Protein AF-A0ABD5B4J2-F1 (afdb_monomer_lite)

Sequence (572 aa):
MKKVYLIMGTLTFLGINHGCRQELIASEQSMQSNIEITDGYVKNGRLYFANKESLQHYYDNVKNENEEIIAKYIDSKGLISLRPIVTEQNEKLILAQTQARINSLKEDKLKLVGKVAGLKNATAVVNDEQIKDDIDDLEDIIGDDAFAAFLNNNGEIQVDNKIYKYTDVGLFIVSDNKYSVLQQYLAVNNISNNLLTPTDFDIKNDFIEEHKPNDPYGPGNDPSKFNPDKNPVIEVFPEIDYFIPYRPPVRPSVPPTNNPPKEPLPQIDPEDEVNKFVNSLPNCDTYHTWLQSLFGDSDMCVDKYESHRRVKTKAYNQNYYLVYSIGVQVKHQYKGWTGLWRKEKADEIRLGVTASEFYYDYTPYLNYLVPKTRQTNVYNNGNRLLFNGASFWSPGYYPGSYTMTGYSIQNYPKIFQDDIYIEDIVPFIGNGSNIDLIDKGLYAAAKAGNNVLAYDKLNALFWDEVMKRTGNLWQSLGKPKPNNNVTYSYSVPEFGKLYIHKMFYRKENNVSHSERTFDWGFQIGFNIGSDGSISPNTSASGLIRPKGYKVKMYGIAKKNGAWHGSKIDTFK

Secondary structure (DSSP, 8-state):
-----------------------------S----------EEETTEEEESSHHHHHHHHHTTTTS-HHHHHHHHHHHT--BSS----TTTHHHHHHHHHHHHHHHHHHHHHHHHHSTT-TT------HHHHHHHHHHGGGTS--HHHHHHSBTTSEEEETTEEEEE-SS-EEEEEGGGHHHHHHHHHHTT--SSTTSPPPHHHHHHHHHHHSPP-TTSTT--TTT--TTTS-EEEEETTEEEE-------------SS----PPPP--SS-HH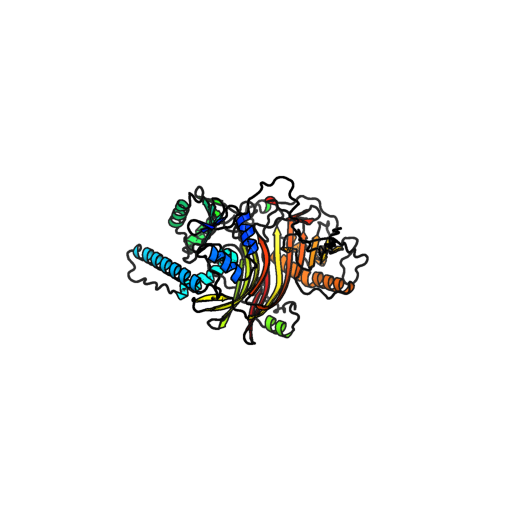HHHHHHHSPBP-----TTTBTTEEEEEEEE--SSSEEEEEEEEEEE-SS-EEEEEEEEEEEE-TTSSEEE---SEEEEEEEEEEEEEE-GGG------SS-EEEEEETTEEEEEBTTB--BTTB-TT--EEES---TTS-GGG-SSEEEEEE----SS-TTHHHHTTTHHHHHHTT-HHHHHHHHHHHIIIIIHHHHHHHHHHTTPPPP-SSEEEEEEEGGGTEEEEEEEEEEEEES-SEEEEEEEEES-EEEEE-TTS-EEEE-SGGGEE--EEEEEEEEEEEEETTEEEEEEEETT-

Foldseek 3Di:
DDDDDDDDDDDDDDDDDPDDPDDPPDDDPDDDDPDDQDAWAADPLATEGQALVNVFVVLVVPLPDDLVSLQVSLVVRVHAFLAHADDPVCLVVNLVSLVVVVVVVVVVVVVVVVVPPDPPPPPPVPDSLVLQVLSQCCCLQVVRPSVRSNAGNQQWHYYNQWIWGQFLLFIKIAGVVCVVVVVVVCVVLQTDSGRSDHRDPVSSVVSNVVPAQDACPDPPHPVLPDDCLVCQWDAPDVRMITGFRHDHPPDPPPPPPDPPPLDQQDPLDPDPVVSVVQSPFDADPQDDDPRHCRFHHKGKDWFCPDPFWIKIKIFTFGCNLSKTFGWIKIFIWGQDPSSHIHFDWFQKKKKWFSKKKWKWFCSNPADADWDAWKWKWKDADQWIWIAIPVADLDFPDGPPGDIDGRHDCPQPAQLQPWRIEIEIADTDDPDDPCVCVLQVNLVVCVVVVPVLVNRVSNSCNCVVPVQNSQQRVCVVVVHHRDSAGYKYWHFYSVRRMIMIITTHMDMDGRDRMDMDTSHMDSFFFWDLPNHRDTGGDPDPVRGTGIDDIFTWIWIWGHHPRDITTHIHGRSD

pLDDT: mean 78.27, std 19.43, range [24.78, 98.44]

Structure (mmCIF, N/CA/C/O backbone):
data_AF-A0ABD5B4J2-F1
#
_entry.id   AF-A0ABD5B4J2-F1
#
loop_
_atom_site.group_PDB
_atom_site.id
_atom_site.type_symbol
_atom_site.label_atom_id
_atom_site.label_alt_id
_atom_site.label_comp_id
_atom_site.label_asym_id
_atom_site.label_entity_id
_atom_site.label_seq_id
_atom_site.pdbx_PDB_ins_code
_atom_site.Cartn_x
_atom_site.Cartn_y
_atom_site.Cartn_z
_atom_site.occupancy
_atom_site.B_iso_or_equiv
_atom_site.auth_seq_id
_atom_site.auth_comp_id
_atom_site.auth_asym_id
_atom_site.auth_atom_id
_atom_site.pdbx_PDB_model_num
ATOM 1 N N . MET A 1 1 ? -63.862 -42.995 -47.788 1.00 36.22 1 MET A N 1
ATOM 2 C CA . MET A 1 1 ? -62.559 -43.581 -47.401 1.00 36.22 1 MET A CA 1
ATOM 3 C C . MET A 1 1 ? -61.703 -42.480 -46.796 1.00 36.22 1 MET A C 1
ATOM 5 O O . MET A 1 1 ? -61.397 -41.518 -47.485 1.00 36.22 1 MET A O 1
ATOM 9 N N . LYS A 1 2 ? -61.434 -42.562 -45.488 1.00 31.08 2 LYS A N 1
ATOM 10 C CA . LYS A 1 2 ? -60.710 -41.543 -44.714 1.00 31.08 2 LYS A CA 1
ATOM 11 C C . LYS A 1 2 ? -59.226 -41.544 -45.099 1.00 31.08 2 LYS A C 1
ATOM 13 O O . LYS A 1 2 ? -58.582 -42.582 -44.983 1.00 31.08 2 LYS A O 1
ATOM 18 N N . LYS A 1 3 ? -58.683 -40.393 -45.496 1.00 28.58 3 LYS A N 1
ATOM 19 C CA . LYS A 1 3 ? -57.241 -40.119 -45.476 1.00 28.58 3 LYS A CA 1
ATOM 20 C C . LYS A 1 3 ? -57.030 -38.779 -44.781 1.00 28.58 3 LYS A C 1
ATOM 22 O O . LYS A 1 3 ? -57.433 -37.736 -45.282 1.00 28.58 3 LYS A O 1
ATOM 27 N N . VAL A 1 4 ? -56.490 -38.873 -43.572 1.00 32.19 4 VAL A N 1
ATOM 28 C CA . VAL A 1 4 ? -56.060 -37.765 -42.722 1.00 32.19 4 VAL A CA 1
ATOM 29 C C . VAL A 1 4 ? -54.688 -37.323 -43.226 1.00 32.19 4 VAL A C 1
ATOM 31 O O . VAL A 1 4 ? -53.794 -38.156 -43.360 1.00 32.19 4 VAL A O 1
ATOM 34 N N . TYR A 1 5 ? -54.537 -36.036 -43.529 1.00 32.00 5 TYR A N 1
ATOM 35 C CA . TYR A 1 5 ? -53.248 -35.426 -43.846 1.00 32.00 5 TYR A CA 1
ATOM 36 C C . TYR A 1 5 ? -52.562 -35.010 -42.541 1.00 32.00 5 TYR A C 1
ATOM 38 O O . TYR A 1 5 ? -53.083 -34.175 -41.805 1.00 32.00 5 TYR A O 1
ATOM 46 N N . LEU A 1 6 ? -51.404 -35.611 -42.259 1.00 29.41 6 LEU A N 1
ATOM 47 C CA . LEU A 1 6 ? -50.501 -35.210 -41.183 1.00 29.41 6 LEU A CA 1
ATOM 48 C C . LEU A 1 6 ? -49.448 -34.269 -41.786 1.00 29.41 6 LEU A C 1
ATOM 50 O O . LEU A 1 6 ? -48.670 -34.675 -42.649 1.00 29.41 6 LEU A O 1
ATOM 54 N N . ILE A 1 7 ? -49.463 -33.005 -41.366 1.00 32.72 7 ILE A N 1
ATOM 55 C CA . ILE A 1 7 ? -48.464 -31.999 -41.738 1.00 32.72 7 ILE A CA 1
ATOM 56 C C . ILE A 1 7 ? -47.201 -32.276 -40.916 1.00 32.72 7 ILE A C 1
ATOM 58 O O . ILE A 1 7 ? -47.220 -32.206 -39.689 1.00 32.72 7 ILE A O 1
ATOM 62 N N . MET A 1 8 ? -46.114 -32.621 -41.604 1.00 28.02 8 MET A N 1
ATOM 63 C CA . MET A 1 8 ? -44.790 -32.830 -41.026 1.00 28.02 8 MET A CA 1
ATOM 64 C C . MET A 1 8 ? -44.099 -31.463 -40.909 1.00 28.02 8 MET A C 1
ATOM 66 O O . MET A 1 8 ? -43.692 -30.879 -41.910 1.00 28.02 8 MET A O 1
ATOM 70 N N . GLY A 1 9 ? -44.024 -30.926 -39.691 1.00 29.84 9 GLY A N 1
ATOM 71 C CA . GLY A 1 9 ? -43.245 -29.729 -39.382 1.00 29.84 9 GLY A CA 1
ATOM 72 C C . GLY A 1 9 ? -41.767 -30.080 -39.228 1.00 29.84 9 GLY A C 1
ATOM 73 O O . GLY A 1 9 ? -41.384 -30.775 -38.290 1.00 29.84 9 GLY A O 1
ATOM 74 N N . THR A 1 10 ? -40.935 -29.597 -40.146 1.00 30.25 10 THR A N 1
ATOM 75 C CA . THR A 1 10 ? -39.474 -29.562 -40.017 1.00 30.25 10 THR A CA 1
ATOM 76 C C . THR A 1 10 ? -39.081 -28.526 -38.966 1.00 30.25 10 THR A C 1
ATOM 78 O O . THR A 1 10 ? -39.205 -27.324 -39.198 1.00 30.25 10 THR A O 1
ATOM 81 N N . LEU A 1 11 ? -38.618 -28.997 -37.806 1.00 26.88 11 LEU A N 1
ATOM 82 C CA . LEU A 1 11 ? -38.023 -28.174 -36.757 1.00 26.88 11 LEU A CA 1
ATOM 83 C C . LEU A 1 11 ? -36.549 -27.919 -37.113 1.00 26.88 11 LEU A C 1
ATOM 85 O O . LEU A 1 11 ? -35.695 -28.791 -36.955 1.00 26.88 11 LEU A O 1
ATOM 89 N N . THR A 1 12 ? -36.252 -26.736 -37.639 1.00 31.47 12 THR A N 1
ATOM 90 C CA . THR A 1 12 ? -34.883 -26.278 -37.893 1.00 31.47 12 THR A CA 1
ATOM 91 C C . THR A 1 12 ? -34.255 -25.847 -36.566 1.00 31.47 12 THR A C 1
ATOM 93 O O . THR A 1 12 ? -34.603 -24.807 -36.011 1.00 31.47 12 THR A O 1
ATOM 96 N N . PHE A 1 13 ? -33.336 -26.658 -36.038 1.00 25.94 13 PHE A N 1
ATOM 97 C CA . PHE A 1 13 ? -32.455 -26.287 -34.930 1.00 25.94 13 PHE A CA 1
ATOM 98 C C . PHE A 1 13 ? -31.479 -25.194 -35.402 1.00 25.94 13 PHE A C 1
ATOM 100 O O . PHE A 1 13 ? -30.537 -25.469 -36.141 1.00 25.94 13 PHE A O 1
ATOM 107 N N . LEU A 1 14 ? -31.696 -23.954 -34.965 1.00 28.45 14 LEU A N 1
ATOM 108 C CA . LEU A 1 14 ? -30.705 -22.874 -34.989 1.00 28.45 14 LEU A CA 1
ATOM 109 C C . LEU A 1 14 ? -30.119 -22.752 -33.579 1.00 28.45 14 LEU A C 1
ATOM 111 O O . LEU A 1 14 ? -30.608 -21.999 -32.742 1.00 28.45 14 LEU A O 1
ATOM 115 N N . GLY A 1 15 ? -29.083 -23.548 -33.308 1.00 26.95 15 GLY A N 1
ATOM 116 C CA . GLY A 1 15 ? -28.205 -23.356 -32.159 1.00 26.95 15 GLY A CA 1
ATOM 117 C C . GLY A 1 15 ? -27.217 -22.235 -32.466 1.00 26.95 15 GLY A C 1
ATOM 118 O O . GLY A 1 15 ? -26.235 -22.448 -33.173 1.00 26.95 15 GLY A O 1
ATOM 119 N N . ILE A 1 16 ? -27.491 -21.034 -31.960 1.00 31.55 16 ILE A N 1
ATOM 120 C CA . ILE A 1 16 ? -26.515 -19.945 -31.917 1.00 31.55 16 ILE A CA 1
ATOM 121 C C . ILE A 1 16 ? -25.649 -20.173 -30.675 1.00 31.55 16 ILE A C 1
ATOM 123 O O . ILE A 1 16 ? -26.138 -20.184 -29.548 1.00 31.55 16 ILE A O 1
ATOM 127 N N . ASN A 1 17 ? -24.359 -20.402 -30.916 1.00 26.36 17 ASN A N 1
ATOM 128 C CA . ASN A 1 17 ? -23.318 -20.582 -29.912 1.00 26.36 17 ASN A CA 1
ATOM 129 C C . ASN A 1 17 ? -23.185 -19.339 -29.012 1.00 26.36 17 ASN A C 1
ATOM 131 O O . ASN A 1 17 ? -22.542 -18.363 -29.393 1.00 26.36 17 ASN A O 1
ATOM 135 N N . HIS A 1 18 ? -23.701 -19.409 -27.786 1.00 29.55 18 HIS A N 1
ATOM 136 C CA . HIS A 1 18 ? -23.108 -18.706 -26.649 1.00 29.55 18 HIS A CA 1
ATOM 137 C C . HIS A 1 18 ? -22.078 -19.642 -26.009 1.00 29.55 18 HIS A C 1
ATOM 139 O O . HIS A 1 18 ? -22.403 -20.470 -25.164 1.00 29.55 18 HIS A O 1
ATOM 145 N N . GLY A 1 19 ? -20.830 -19.550 -26.471 1.00 24.78 19 GLY A N 1
ATOM 146 C CA . GLY A 1 19 ? -19.710 -20.255 -25.859 1.00 24.78 19 GLY A CA 1
ATOM 147 C C . GLY A 1 19 ? -19.362 -19.635 -24.508 1.00 24.78 19 GLY A C 1
ATOM 148 O O . GLY A 1 19 ? -18.739 -18.576 -24.455 1.00 24.78 19 GLY A O 1
ATOM 149 N N . CYS A 1 20 ? -19.758 -20.311 -23.429 1.00 25.64 20 CYS A N 1
ATOM 150 C CA . CYS A 1 20 ? -19.207 -20.142 -22.089 1.00 25.64 20 CYS A CA 1
ATOM 151 C C . CYS A 1 20 ? -17.685 -20.347 -22.119 1.00 25.64 20 CYS A C 1
ATOM 153 O O . CYS A 1 20 ? -17.199 -21.429 -22.444 1.00 25.64 20 CYS A O 1
ATOM 155 N N . ARG A 1 21 ? -16.928 -19.315 -21.733 1.00 27.52 21 ARG A N 1
ATOM 156 C CA . ARG A 1 21 ? -15.561 -19.464 -21.222 1.00 27.52 21 ARG A CA 1
ATOM 157 C C . ARG A 1 21 ? -15.678 -19.943 -19.778 1.00 27.52 21 ARG A C 1
ATOM 159 O O . ARG A 1 21 ? -15.917 -19.135 -18.887 1.00 27.52 21 ARG A O 1
ATOM 166 N N . GLN A 1 22 ? -15.548 -21.246 -19.574 1.00 30.05 22 GLN A N 1
ATOM 167 C CA . GLN A 1 22 ? -15.372 -21.837 -18.256 1.00 30.05 22 GLN A CA 1
ATOM 168 C C . GLN A 1 22 ? -13.879 -22.142 -18.079 1.00 30.05 22 GLN A C 1
ATOM 170 O O . GLN A 1 22 ? -13.279 -22.837 -18.895 1.00 30.05 22 GLN A O 1
ATOM 175 N N . GLU A 1 23 ? -13.296 -21.471 -17.088 1.00 28.23 23 GLU A N 1
ATOM 176 C CA . GLU A 1 23 ? -12.231 -21.933 -16.191 1.00 28.23 23 GLU A CA 1
ATOM 177 C C . GLU A 1 23 ? -11.137 -22.849 -16.767 1.00 28.23 23 GLU A C 1
ATOM 179 O O . GLU A 1 23 ? -11.285 -24.060 -16.893 1.00 28.23 23 GLU A O 1
ATOM 184 N N . LEU A 1 24 ? -9.959 -22.256 -16.976 1.00 26.38 24 LEU A N 1
ATOM 185 C CA . LEU A 1 24 ? -8.672 -22.947 -16.904 1.00 26.38 24 LEU A CA 1
ATOM 186 C C . LEU A 1 24 ? -7.990 -22.538 -15.590 1.00 26.38 24 LEU A C 1
ATOM 188 O O . LEU A 1 24 ? -6.998 -21.817 -15.581 1.00 26.38 24 LEU A O 1
ATOM 192 N N . ILE A 1 25 ? -8.562 -22.995 -14.474 1.00 30.50 25 ILE A N 1
ATOM 193 C CA . ILE A 1 25 ? -7.813 -23.288 -13.247 1.00 30.50 25 ILE A CA 1
ATOM 194 C C . ILE A 1 25 ? -7.494 -24.780 -13.347 1.00 30.50 25 ILE A C 1
ATOM 196 O O . ILE A 1 25 ? -8.241 -25.626 -12.873 1.00 30.50 25 ILE A O 1
ATOM 200 N N . ALA A 1 26 ? -6.455 -25.121 -14.104 1.00 28.67 26 ALA A N 1
ATOM 201 C CA . ALA A 1 26 ? -5.978 -26.495 -14.212 1.00 28.67 26 ALA A CA 1
ATOM 202 C C . ALA A 1 26 ? -4.501 -26.506 -14.615 1.00 28.67 26 ALA A C 1
ATOM 204 O O . ALA A 1 26 ? -4.147 -26.733 -15.770 1.00 28.67 26 ALA A O 1
ATOM 205 N N . SER A 1 27 ? -3.634 -26.276 -13.634 1.00 27.95 27 SER A N 1
ATOM 206 C CA . SER A 1 27 ? -2.313 -26.906 -13.597 1.00 27.95 27 SER A CA 1
ATOM 207 C C . SER A 1 27 ? -1.882 -27.110 -12.143 1.00 27.95 27 SER A C 1
ATOM 209 O O . SER A 1 27 ? -0.879 -26.571 -11.688 1.00 27.95 27 SER A O 1
ATOM 211 N N . GLU A 1 28 ? -2.672 -27.890 -11.411 1.00 35.94 28 GLU A N 1
ATOM 212 C CA . GLU A 1 28 ? -2.281 -28.511 -10.149 1.00 35.94 28 GLU A CA 1
ATOM 213 C C . GLU A 1 28 ? -2.169 -30.013 -10.389 1.00 35.94 28 GLU A C 1
ATOM 215 O O . GLU A 1 28 ? -3.186 -30.690 -10.476 1.00 35.94 28 GLU A O 1
ATOM 220 N N . GLN A 1 29 ? -0.954 -30.549 -10.499 1.00 34.44 29 GLN A N 1
ATOM 221 C CA . GLN A 1 29 ? -0.692 -31.954 -10.178 1.00 34.44 29 GLN A CA 1
ATOM 222 C C . GLN A 1 29 ? 0.743 -32.111 -9.669 1.00 34.44 29 GLN A C 1
ATOM 224 O O . GLN A 1 29 ? 1.631 -32.521 -10.406 1.00 34.44 29 GLN A O 1
ATOM 229 N N . SER A 1 30 ? 0.945 -31.815 -8.383 1.00 29.09 30 SER A N 1
ATOM 230 C CA . SER A 1 30 ? 1.506 -32.794 -7.442 1.00 29.09 30 SER A CA 1
ATOM 231 C C . SER A 1 30 ? 1.458 -32.246 -6.009 1.00 29.09 30 SER A C 1
ATOM 233 O O . SER A 1 30 ? 2.253 -31.386 -5.648 1.00 29.09 30 SER A O 1
ATOM 235 N N . MET A 1 31 ? 0.546 -32.817 -5.211 1.00 34.31 31 MET A N 1
ATOM 236 C CA . MET A 1 31 ? 0.379 -32.674 -3.754 1.00 34.31 31 MET A CA 1
ATOM 237 C C . MET A 1 31 ? -0.137 -31.326 -3.225 1.00 34.31 31 MET A C 1
ATOM 239 O O . MET A 1 31 ? 0.601 -30.564 -2.612 1.00 34.31 31 MET A O 1
ATOM 243 N N . GLN A 1 32 ? -1.448 -31.102 -3.336 1.00 36.59 32 GLN A N 1
ATOM 244 C CA . GLN A 1 32 ? -2.159 -30.135 -2.499 1.00 36.59 32 GLN A CA 1
ATOM 245 C C . GLN A 1 32 ? -3.478 -30.774 -2.049 1.00 36.59 32 GLN A C 1
ATOM 247 O O . GLN A 1 32 ? -4.203 -31.363 -2.848 1.00 36.59 32 GLN A O 1
ATOM 252 N N . SER A 1 33 ? -3.742 -30.771 -0.745 1.00 46.41 33 SER A N 1
ATOM 253 C CA . SER A 1 33 ? -5.056 -31.104 -0.191 1.00 46.41 33 SER A CA 1
ATOM 254 C C . SER A 1 33 ? -6.114 -30.204 -0.835 1.00 46.41 33 SER A C 1
ATOM 256 O O . SER A 1 33 ? -5.856 -29.013 -0.968 1.00 46.41 33 SER A O 1
ATOM 258 N N . ASN A 1 34 ? -7.292 -30.725 -1.189 1.00 63.47 34 ASN A N 1
ATOM 259 C CA . ASN A 1 34 ? -8.424 -29.896 -1.622 1.00 63.47 34 ASN A CA 1
ATOM 260 C C . ASN A 1 34 ? -8.833 -28.961 -0.468 1.00 63.47 34 ASN A C 1
ATOM 262 O O . ASN A 1 34 ? -9.563 -29.381 0.430 1.00 63.47 34 ASN A O 1
ATOM 266 N N . ILE A 1 35 ? -8.321 -27.730 -0.445 1.00 82.88 35 ILE A N 1
ATOM 267 C CA . ILE A 1 35 ? -8.674 -26.727 0.564 1.00 82.88 35 ILE A CA 1
ATOM 268 C C . ILE A 1 35 ? -10.051 -26.166 0.202 1.00 82.88 35 ILE A C 1
ATOM 270 O O . ILE A 1 35 ? -10.242 -25.620 -0.883 1.00 82.88 35 ILE A O 1
ATOM 274 N N . GLU A 1 36 ? -11.023 -26.313 1.100 1.00 91.25 36 GLU A N 1
ATOM 275 C CA . GLU A 1 36 ? -12.363 -25.755 0.916 1.00 91.25 36 GLU A CA 1
ATOM 276 C C . GLU A 1 36 ? -12.357 -24.243 1.194 1.00 91.25 36 GLU A C 1
ATOM 278 O O . GLU A 1 36 ? -11.903 -23.790 2.252 1.00 91.25 36 GLU A O 1
ATOM 283 N N . ILE A 1 37 ? -12.872 -23.464 0.239 1.00 93.25 37 ILE A N 1
ATOM 284 C CA . ILE A 1 37 ? -13.044 -22.012 0.356 1.00 93.25 37 ILE A CA 1
ATOM 285 C C . ILE A 1 37 ? -14.430 -21.729 0.930 1.00 93.25 37 ILE A C 1
ATOM 287 O O . ILE A 1 37 ? -15.444 -22.000 0.290 1.00 93.25 37 ILE A O 1
ATOM 291 N N . THR A 1 38 ? -14.475 -21.160 2.133 1.00 94.50 38 THR A N 1
ATOM 292 C CA . THR A 1 38 ? -15.723 -20.878 2.860 1.00 94.50 38 THR A CA 1
ATOM 293 C C . THR A 1 38 ? -15.870 -19.388 3.138 1.00 94.50 38 THR A C 1
ATOM 295 O O . THR A 1 38 ? -14.889 -18.693 3.399 1.00 94.50 38 THR A O 1
ATOM 298 N N . ASP A 1 39 ? -17.099 -18.879 3.053 1.00 95.94 39 ASP A N 1
ATOM 299 C CA . ASP A 1 39 ? -17.386 -17.476 3.362 1.00 95.94 39 ASP A CA 1
ATOM 300 C C . ASP A 1 39 ? -17.187 -17.176 4.852 1.00 95.94 39 ASP A C 1
ATOM 302 O O . ASP A 1 39 ? -17.467 -18.006 5.722 1.00 95.94 39 ASP A O 1
ATOM 306 N N . GLY A 1 40 ? -16.717 -15.965 5.144 1.00 94.75 40 GLY A N 1
ATOM 307 C CA . GLY A 1 40 ? -16.499 -15.508 6.504 1.00 94.75 40 GLY A CA 1
ATOM 308 C C . GLY A 1 40 ? -17.806 -15.183 7.226 1.00 94.75 40 GLY A C 1
ATOM 309 O O . GLY A 1 40 ? -18.793 -14.744 6.626 1.00 94.75 40 GLY A O 1
ATOM 310 N N . TYR A 1 41 ? -17.810 -15.346 8.546 1.00 97.25 41 TYR A N 1
ATOM 311 C CA . TYR A 1 41 ? -18.930 -14.961 9.411 1.00 97.25 41 TYR A CA 1
ATOM 312 C C . TYR A 1 41 ? -18.430 -14.380 10.735 1.00 97.25 41 TYR A C 1
ATOM 314 O O . TYR A 1 41 ? -17.262 -14.528 11.087 1.00 97.25 41 TYR A O 1
ATOM 322 N N . VAL A 1 42 ? -19.296 -13.695 11.485 1.00 97.56 42 VAL A N 1
ATOM 323 C CA . VAL A 1 42 ? -18.907 -13.119 12.779 1.00 97.56 42 VAL A CA 1
ATOM 324 C C . VAL A 1 42 ? -18.974 -14.178 13.885 1.00 97.56 42 VAL A C 1
ATOM 326 O O . VAL A 1 42 ? -20.042 -14.701 14.197 1.00 97.56 42 VAL A O 1
ATOM 329 N N . LYS A 1 43 ? -17.834 -14.461 14.523 1.00 96.31 43 LYS A N 1
ATOM 330 C CA . LYS A 1 43 ? -17.686 -15.339 15.695 1.00 96.31 43 LYS A CA 1
ATOM 331 C C . LYS A 1 43 ? -17.135 -14.512 16.856 1.00 96.31 43 LYS A C 1
ATOM 333 O O . LYS A 1 43 ? -16.033 -13.979 16.770 1.00 96.31 43 LYS A O 1
ATOM 338 N N . ASN A 1 44 ? -17.892 -14.397 17.952 1.00 94.62 44 ASN A N 1
ATOM 339 C CA . ASN A 1 44 ? -17.503 -13.613 19.138 1.00 94.62 44 ASN A CA 1
ATOM 340 C C . ASN A 1 44 ? -17.093 -12.161 18.807 1.00 94.62 44 ASN A C 1
ATOM 342 O O . ASN A 1 44 ? -16.100 -11.654 19.326 1.00 94.62 44 ASN A O 1
ATOM 346 N N . GLY A 1 45 ? -17.828 -11.512 17.896 1.00 94.69 45 GLY A N 1
ATOM 347 C CA . GLY A 1 45 ? -17.559 -10.136 17.465 1.00 94.69 45 GLY A CA 1
ATOM 348 C C . GLY A 1 45 ? -16.354 -9.966 16.532 1.00 94.69 45 GLY A C 1
ATOM 349 O O . GLY A 1 45 ? -16.007 -8.835 16.211 1.00 94.69 45 GLY A O 1
ATOM 350 N N . ARG A 1 46 ? -15.705 -11.052 16.094 1.00 96.94 46 ARG A N 1
ATOM 351 C CA . ARG A 1 46 ? -14.618 -11.039 15.102 1.00 96.94 46 ARG A CA 1
ATOM 352 C C . ARG A 1 46 ? -15.098 -11.634 13.794 1.00 96.94 46 ARG A C 1
ATOM 354 O O . ARG A 1 46 ? -15.838 -12.616 13.815 1.00 96.94 46 ARG A O 1
ATOM 361 N N . LEU A 1 47 ? -14.632 -11.098 12.672 1.00 97.94 47 LEU A N 1
ATOM 362 C CA . LEU A 1 47 ? -14.762 -11.797 11.401 1.00 97.94 47 LEU A CA 1
ATOM 363 C C . LEU A 1 47 ? -13.884 -13.056 11.443 1.00 97.94 47 LEU A C 1
ATOM 365 O O . LEU A 1 47 ? -12.709 -12.986 11.808 1.00 97.94 47 LEU A O 1
ATOM 369 N N . TYR A 1 48 ? -14.481 -14.202 11.140 1.00 98.12 48 TYR A N 1
ATOM 370 C CA . TYR A 1 48 ? -13.854 -15.515 11.178 1.00 98.12 48 TYR A CA 1
ATOM 371 C C . TYR A 1 48 ? -13.782 -16.113 9.776 1.00 98.12 48 TYR A C 1
ATOM 373 O O . TYR A 1 48 ? -14.789 -16.124 9.068 1.00 98.12 48 TYR A O 1
ATOM 381 N N . PHE A 1 49 ? -12.623 -16.670 9.430 1.00 96.88 49 PHE A N 1
ATOM 382 C CA . PHE A 1 49 ? -12.412 -17.494 8.240 1.00 96.88 49 PHE A CA 1
ATOM 383 C C . PHE A 1 49 ? -11.864 -18.866 8.634 1.00 96.88 49 PHE A C 1
ATOM 385 O O . PHE A 1 49 ? -11.030 -18.966 9.536 1.00 96.88 49 PHE A O 1
ATOM 392 N N . ALA A 1 50 ? -12.296 -19.923 7.942 1.00 95.44 50 ALA A N 1
ATOM 393 C CA . ALA A 1 50 ? -11.871 -21.289 8.254 1.00 95.44 50 ALA A CA 1
ATOM 394 C C . ALA A 1 50 ? -10.373 -21.526 8.007 1.00 95.44 50 ALA A C 1
ATOM 396 O O . ALA A 1 50 ? -9.749 -22.314 8.709 1.00 95.44 50 ALA A O 1
ATOM 397 N N . ASN A 1 51 ? -9.795 -20.844 7.018 1.00 90.75 51 ASN A N 1
ATOM 398 C CA . ASN A 1 51 ? -8.394 -20.964 6.626 1.00 90.75 51 ASN A CA 1
ATOM 399 C C . ASN A 1 51 ? -7.916 -19.677 5.926 1.00 90.75 51 ASN A C 1
ATOM 401 O O . ASN A 1 51 ? -8.708 -18.765 5.656 1.00 90.75 51 ASN A O 1
ATOM 405 N N . LYS A 1 52 ? -6.606 -19.579 5.671 1.00 86.88 52 LYS A N 1
ATOM 406 C CA . LYS A 1 52 ? -5.995 -18.391 5.053 1.00 86.88 52 LYS A CA 1
ATOM 407 C C . LYS A 1 52 ? -6.454 -18.208 3.610 1.00 86.88 52 LYS A C 1
ATOM 409 O O . LYS A 1 52 ? -6.659 -17.078 3.188 1.00 86.88 52 LYS A O 1
ATOM 414 N N . GLU A 1 53 ? -6.677 -19.300 2.892 1.00 84.88 53 GLU A N 1
ATOM 415 C CA . GLU A 1 53 ? -7.134 -19.319 1.505 1.00 84.88 53 GLU A CA 1
ATOM 416 C C . GLU A 1 53 ? -8.546 -18.730 1.382 1.00 84.88 53 GLU A C 1
ATOM 418 O O . GLU A 1 53 ? -8.828 -17.969 0.460 1.00 84.88 53 GLU A O 1
ATOM 423 N N . SER A 1 54 ? -9.417 -19.003 2.359 1.00 90.88 54 SER A N 1
ATOM 424 C CA . SER A 1 54 ? -10.745 -18.396 2.465 1.00 90.88 54 SER A CA 1
ATOM 425 C C . SER A 1 54 ? -10.642 -16.892 2.711 1.00 90.88 54 SER A C 1
ATOM 427 O O . SER A 1 54 ? -11.249 -16.114 1.980 1.00 90.88 54 SER A O 1
ATOM 429 N N . LEU A 1 55 ? -9.830 -16.458 3.686 1.00 90.38 55 LEU A N 1
ATOM 430 C CA . LEU A 1 55 ? -9.587 -15.026 3.903 1.00 90.38 55 LEU A CA 1
ATOM 431 C C . LEU A 1 55 ? -9.073 -14.360 2.619 1.00 90.38 55 LEU A C 1
ATOM 433 O O . LEU A 1 55 ? -9.587 -13.312 2.233 1.00 90.38 55 LEU A O 1
ATOM 437 N N . GLN A 1 56 ? -8.096 -14.982 1.956 1.00 84.31 56 GLN A N 1
ATOM 438 C CA . GLN A 1 56 ? -7.515 -14.485 0.717 1.00 84.31 56 GLN A CA 1
ATOM 439 C C . GLN A 1 56 ? -8.569 -14.313 -0.369 1.00 84.31 56 GLN A C 1
ATOM 441 O O . GLN A 1 56 ? -8.731 -13.212 -0.883 1.00 84.31 56 GLN A O 1
ATOM 446 N N . HIS A 1 57 ? -9.332 -15.365 -0.659 1.00 86.19 57 HIS A N 1
ATOM 447 C CA . HIS A 1 57 ? -10.357 -15.344 -1.694 1.00 86.19 57 HIS A CA 1
ATOM 448 C C . HIS A 1 57 ? -11.348 -14.185 -1.509 1.00 86.19 57 HIS A C 1
ATOM 450 O O . HIS A 1 57 ? -11.602 -13.423 -2.440 1.00 86.19 57 HIS A O 1
ATOM 456 N N . TYR A 1 58 ? -11.892 -14.015 -0.301 1.00 90.38 58 TYR A N 1
ATOM 457 C CA . TYR A 1 58 ? -12.892 -12.974 -0.053 1.00 90.38 58 TYR A CA 1
ATOM 458 C C . TYR A 1 58 ? -12.296 -11.574 0.032 1.00 90.38 58 TYR A C 1
ATOM 460 O O . TYR A 1 58 ? -12.933 -10.624 -0.418 1.00 90.38 58 TYR A O 1
ATOM 468 N N . TYR A 1 59 ? -11.082 -11.432 0.563 1.00 87.94 59 TYR A N 1
ATOM 469 C CA . TYR A 1 59 ? -10.370 -10.160 0.537 1.00 87.94 59 TYR A CA 1
ATOM 470 C C . TYR A 1 59 ? -10.066 -9.727 -0.907 1.00 87.94 59 TYR A C 1
ATOM 472 O O . TYR A 1 59 ? -10.255 -8.563 -1.266 1.00 87.94 59 TYR A O 1
ATOM 480 N N . ASP A 1 60 ? -9.694 -10.671 -1.773 1.00 82.50 60 ASP A N 1
ATOM 481 C CA . ASP A 1 60 ? -9.359 -10.424 -3.176 1.00 82.50 60 ASP A CA 1
ATOM 482 C C . ASP A 1 60 ? -10.522 -9.918 -4.003 1.00 82.50 60 ASP A C 1
ATOM 484 O O . ASP A 1 60 ? -10.331 -9.042 -4.848 1.00 82.50 60 ASP A O 1
ATOM 488 N N . ASN A 1 61 ? -11.713 -10.416 -3.692 1.00 85.44 61 ASN A N 1
ATOM 489 C CA . ASN A 1 61 ? -12.955 -10.020 -4.333 1.00 85.44 61 ASN A CA 1
ATOM 490 C C . ASN A 1 61 ? -13.422 -8.610 -3.946 1.00 85.44 61 ASN A C 1
ATOM 492 O O . ASN A 1 61 ? -14.342 -8.108 -4.584 1.00 85.44 61 ASN A O 1
ATOM 496 N N . VAL A 1 62 ? -12.855 -7.978 -2.907 1.00 88.19 62 VAL A N 1
ATOM 497 C CA . VAL A 1 62 ? -13.347 -6.673 -2.419 1.00 88.19 62 VAL A CA 1
ATOM 498 C C . VAL A 1 62 ? -12.294 -5.571 -2.361 1.00 88.19 62 VAL A C 1
ATOM 500 O O . VAL A 1 62 ? -12.652 -4.406 -2.480 1.00 88.19 62 VAL A O 1
ATOM 503 N N . LYS A 1 63 ? -11.003 -5.881 -2.198 1.00 80.94 63 LYS A N 1
ATOM 504 C CA . LYS A 1 63 ? -9.983 -4.857 -1.896 1.00 80.94 63 LYS A CA 1
ATOM 505 C C . LYS A 1 63 ? -9.778 -3.770 -2.959 1.00 80.94 63 LYS A C 1
ATOM 507 O O . LYS A 1 63 ? -9.328 -2.690 -2.610 1.00 80.94 63 LYS A O 1
ATOM 512 N N . ASN A 1 64 ? -10.116 -4.056 -4.218 1.00 75.38 64 ASN A N 1
ATOM 513 C CA . ASN A 1 64 ? -9.997 -3.119 -5.341 1.00 75.38 64 ASN A CA 1
ATOM 514 C C . ASN A 1 64 ? -11.372 -2.675 -5.869 1.00 75.38 64 ASN A C 1
ATOM 516 O O . ASN A 1 64 ? -11.467 -2.069 -6.938 1.00 75.38 64 ASN A O 1
ATOM 520 N N . GLU A 1 65 ? -12.441 -3.052 -5.170 1.00 85.12 65 GLU A N 1
ATOM 521 C CA . GLU A 1 65 ? -13.804 -2.697 -5.533 1.00 85.12 65 GLU A CA 1
ATOM 522 C C . GLU A 1 65 ? -14.183 -1.330 -4.954 1.00 85.12 65 GLU A C 1
ATOM 524 O O . GLU A 1 65 ? -13.524 -0.772 -4.076 1.00 85.12 65 GLU A O 1
ATOM 529 N N . ASN A 1 66 ? -15.284 -0.764 -5.445 1.00 85.44 66 ASN A N 1
ATOM 530 C CA . ASN A 1 66 ? -15.794 0.490 -4.899 1.00 85.44 66 ASN A CA 1
ATOM 531 C C . ASN A 1 66 ? -16.334 0.321 -3.458 1.00 85.44 66 ASN A C 1
ATOM 533 O O . ASN A 1 66 ? -16.668 -0.777 -3.010 1.00 85.44 66 ASN A O 1
ATOM 537 N N . GLU A 1 67 ? -16.474 1.440 -2.738 1.00 88.31 67 GLU A N 1
ATOM 538 C CA . GLU A 1 67 ? -16.894 1.436 -1.327 1.00 88.31 67 GLU A CA 1
ATOM 539 C C . GLU A 1 67 ? -18.259 0.802 -1.079 1.00 88.31 67 GLU A C 1
ATOM 541 O O . GLU A 1 67 ? -18.467 0.243 -0.009 1.00 88.31 67 GLU A O 1
ATOM 546 N N . GLU A 1 68 ? -19.177 0.857 -2.044 1.00 91.06 68 GLU A N 1
ATOM 547 C CA . GLU A 1 68 ? -20.512 0.275 -1.897 1.00 91.06 68 GLU A CA 1
ATOM 548 C C . GLU A 1 68 ? -20.433 -1.254 -1.836 1.00 91.06 68 GLU A C 1
ATOM 550 O O . GLU A 1 68 ? -21.150 -1.878 -1.055 1.00 91.06 68 GLU A O 1
ATOM 555 N N . ILE A 1 69 ? -19.533 -1.862 -2.614 1.00 92.31 69 ILE A N 1
ATOM 556 C CA . ILE A 1 69 ? -19.308 -3.312 -2.611 1.00 92.31 69 ILE A CA 1
ATOM 557 C C . ILE A 1 69 ? -18.637 -3.745 -1.305 1.00 92.31 69 ILE A C 1
ATOM 559 O O . ILE A 1 69 ? -19.108 -4.690 -0.667 1.00 92.31 69 ILE A O 1
ATOM 563 N N . ILE A 1 70 ? -17.592 -3.029 -0.875 1.00 92.69 70 ILE A N 1
ATOM 564 C CA . ILE A 1 70 ? -16.891 -3.322 0.384 1.00 92.69 70 ILE A CA 1
ATOM 565 C C . ILE A 1 70 ? -17.857 -3.177 1.567 1.00 92.69 70 ILE A C 1
ATOM 567 O O . ILE A 1 70 ? -18.004 -4.107 2.360 1.00 92.69 70 ILE A O 1
ATOM 571 N N . ALA A 1 71 ? -18.566 -2.046 1.656 1.00 94.62 71 ALA A N 1
ATOM 572 C CA . ALA A 1 71 ? -19.541 -1.780 2.710 1.00 94.62 71 ALA A CA 1
ATOM 573 C C . ALA A 1 71 ? -20.635 -2.847 2.739 1.00 94.62 71 ALA A C 1
ATOM 575 O O . ALA A 1 71 ? -20.894 -3.429 3.786 1.00 94.62 71 ALA A O 1
ATOM 576 N N . LYS A 1 72 ? -21.220 -3.189 1.584 1.00 95.69 72 LYS A N 1
ATOM 577 C CA . LYS A 1 72 ? -22.260 -4.220 1.499 1.00 95.69 72 LYS A CA 1
ATOM 578 C C . LYS A 1 72 ? -21.773 -5.576 2.005 1.00 95.69 72 LYS A C 1
ATOM 580 O O . LYS A 1 72 ? -22.526 -6.256 2.703 1.00 95.69 72 LYS A O 1
ATOM 585 N N . TYR A 1 73 ? -20.548 -5.979 1.660 1.00 95.62 73 TYR A N 1
ATOM 586 C CA . TYR A 1 73 ? -19.976 -7.228 2.159 1.00 95.62 73 TYR A CA 1
ATOM 587 C C . TYR A 1 73 ? -19.865 -7.198 3.687 1.00 95.62 73 TYR A C 1
ATOM 589 O O . TYR A 1 73 ? -20.419 -8.076 4.344 1.00 95.62 73 TYR A O 1
ATOM 597 N N . ILE A 1 74 ? -19.245 -6.164 4.256 1.00 95.94 74 ILE A N 1
ATOM 598 C CA . ILE A 1 74 ? -19.024 -6.036 5.704 1.00 95.94 74 ILE A CA 1
ATOM 599 C C . ILE A 1 74 ? -20.333 -5.907 6.488 1.00 95.94 74 ILE A C 1
ATOM 601 O O . ILE A 1 74 ? -20.551 -6.641 7.457 1.00 95.94 74 ILE A O 1
ATOM 605 N N . ASP A 1 75 ? -21.238 -5.044 6.033 1.00 95.50 75 ASP A N 1
ATOM 606 C CA . ASP A 1 75 ? -22.535 -4.802 6.663 1.00 95.50 75 ASP A CA 1
ATOM 607 C C . ASP A 1 75 ? -23.382 -6.081 6.677 1.00 95.50 75 ASP A C 1
ATOM 609 O O . ASP A 1 75 ? -24.051 -6.372 7.670 1.00 95.50 75 ASP A O 1
ATOM 613 N N . SER A 1 76 ? -23.296 -6.907 5.622 1.00 95.31 76 SER A N 1
ATOM 614 C CA . SER A 1 76 ? -23.989 -8.203 5.565 1.00 95.31 76 SER A CA 1
ATOM 615 C C . SER A 1 76 ? -23.517 -9.198 6.629 1.00 95.31 76 SER A C 1
ATOM 617 O O . SER A 1 76 ? -24.267 -10.106 6.991 1.00 95.31 76 SER A O 1
ATOM 619 N N . LYS A 1 77 ? -22.299 -9.025 7.162 1.00 95.50 77 LYS A N 1
ATOM 620 C CA . LYS A 1 77 ? -21.762 -9.852 8.252 1.00 95.50 77 LYS A CA 1
ATOM 621 C C . LYS A 1 77 ? -22.188 -9.355 9.632 1.00 95.50 77 LYS A C 1
ATOM 623 O O . LYS A 1 77 ? -22.037 -10.092 10.602 1.00 95.50 77 LYS A O 1
ATOM 628 N N . GLY A 1 78 ? -22.699 -8.125 9.740 1.00 93.81 78 GLY A N 1
ATOM 629 C CA . GLY A 1 78 ? -23.020 -7.496 11.024 1.00 93.81 78 GLY A CA 1
ATOM 630 C C . GLY A 1 78 ? -21.785 -7.175 11.874 1.00 93.81 78 GLY A C 1
ATOM 631 O O . GLY A 1 78 ? -21.880 -7.115 13.099 1.00 93.81 78 GLY A O 1
ATOM 632 N N . LEU A 1 79 ? -20.620 -7.004 11.242 1.00 95.19 79 LEU A N 1
ATOM 633 C CA . LEU A 1 79 ? -19.378 -6.637 11.916 1.00 95.19 79 LEU A CA 1
ATOM 634 C C . LEU A 1 79 ? -19.385 -5.141 12.267 1.00 95.19 79 LEU A C 1
ATOM 636 O O . LEU A 1 79 ? -19.773 -4.309 11.452 1.00 95.19 79 LEU A O 1
ATOM 640 N N . ILE A 1 80 ? -18.911 -4.790 13.465 1.00 94.12 80 ILE A N 1
ATOM 641 C CA . ILE A 1 80 ? -18.533 -3.408 13.790 1.00 94.12 80 ILE A CA 1
ATOM 642 C C . ILE A 1 80 ? -17.037 -3.285 13.521 1.00 94.12 80 ILE A C 1
ATOM 644 O O . ILE A 1 80 ? -16.225 -3.770 14.311 1.00 94.12 80 ILE A O 1
ATOM 648 N N . SER A 1 81 ? -16.684 -2.675 12.396 1.00 95.38 81 SER A N 1
ATOM 649 C CA . SER A 1 81 ? -15.301 -2.617 11.927 1.00 95.38 81 SER A CA 1
ATOM 650 C C . SER A 1 81 ? -14.401 -1.702 12.758 1.00 95.38 81 SER A C 1
ATOM 652 O O . SER A 1 81 ? -14.865 -0.759 13.409 1.00 95.38 81 SER A O 1
ATOM 654 N N . LEU A 1 82 ? -13.088 -1.940 12.677 1.00 94.69 82 LEU A N 1
ATOM 655 C CA . LEU A 1 82 ? -12.055 -1.044 13.198 1.00 94.69 82 LEU A CA 1
ATOM 656 C C . LEU A 1 82 ? -12.227 0.351 12.611 1.00 94.69 82 LEU A C 1
ATOM 658 O O . LEU A 1 82 ? -12.280 1.331 13.359 1.00 94.69 82 LEU A O 1
ATOM 662 N N . ARG A 1 83 ? -12.393 0.403 11.289 1.00 93.50 83 ARG A N 1
ATOM 663 C CA . ARG A 1 83 ? -12.772 1.595 10.547 1.00 93.50 83 ARG A CA 1
ATOM 664 C C . ARG A 1 83 ? -13.928 1.253 9.603 1.00 93.50 83 ARG A C 1
ATOM 666 O O . ARG A 1 83 ? -13.744 0.429 8.708 1.00 93.50 83 ARG A O 1
ATOM 673 N N . PRO A 1 84 ? -15.125 1.822 9.811 1.00 93.38 84 PRO A N 1
ATOM 674 C CA . PRO A 1 84 ? -16.266 1.538 8.953 1.00 93.38 84 PRO A CA 1
ATOM 675 C C . PRO A 1 84 ? -16.114 2.214 7.586 1.00 93.38 84 PRO A C 1
ATOM 677 O O . PRO A 1 84 ? -15.669 3.358 7.495 1.00 93.38 84 PRO A O 1
ATOM 680 N N . ILE A 1 85 ? -16.545 1.529 6.526 1.00 93.56 85 ILE A N 1
ATOM 681 C CA . ILE A 1 85 ? -16.696 2.133 5.198 1.00 93.56 85 ILE A CA 1
ATOM 682 C C . ILE A 1 85 ? -18.046 2.844 5.152 1.00 93.56 85 ILE A C 1
ATOM 684 O O . ILE A 1 85 ? -19.099 2.213 5.247 1.00 93.56 85 ILE A O 1
ATOM 688 N N . VAL A 1 86 ? -18.010 4.169 5.034 1.00 94.06 86 VAL A N 1
ATOM 689 C CA . VAL A 1 86 ? -19.208 5.012 5.068 1.00 94.06 86 VAL A CA 1
ATOM 690 C C . VAL A 1 86 ? -19.665 5.317 3.648 1.00 94.06 86 VAL A C 1
ATOM 692 O O . VAL A 1 86 ? -18.934 5.908 2.860 1.00 94.06 86 VAL A O 1
ATOM 695 N N . THR A 1 87 ? -20.905 4.961 3.345 1.00 93.19 87 THR A N 1
ATOM 696 C CA . THR A 1 87 ? -21.576 5.182 2.061 1.00 93.19 87 THR A CA 1
ATOM 697 C C . THR A 1 87 ? -22.945 5.800 2.303 1.00 93.19 87 THR A C 1
ATOM 699 O O . THR A 1 87 ? -23.530 5.635 3.374 1.00 93.19 87 THR A O 1
ATOM 702 N N . GLU A 1 88 ? -23.508 6.476 1.304 1.00 90.25 88 GLU A N 1
ATOM 703 C CA . GLU A 1 88 ? -24.834 7.100 1.436 1.00 90.25 88 GLU A CA 1
ATOM 704 C C . GLU A 1 88 ? -25.923 6.076 1.805 1.00 90.25 88 GLU A C 1
ATOM 706 O O . GLU A 1 88 ? -26.883 6.399 2.505 1.00 90.25 88 GLU A O 1
ATOM 711 N N . GLN A 1 89 ? -25.748 4.819 1.391 1.00 92.62 89 GLN A N 1
ATOM 712 C CA . GLN A 1 89 ? -26.672 3.724 1.654 1.00 92.62 89 GLN A CA 1
ATOM 713 C C . GLN A 1 89 ? -26.602 3.206 3.101 1.00 92.62 89 GLN A C 1
ATOM 715 O O . GLN A 1 89 ? -27.615 2.717 3.606 1.00 92.62 89 GLN A O 1
ATOM 720 N N . ASN A 1 90 ? -25.453 3.317 3.783 1.00 95.00 90 ASN A N 1
ATOM 721 C CA . ASN A 1 90 ? -25.246 2.742 5.120 1.00 95.00 90 ASN A CA 1
ATOM 722 C C . ASN A 1 90 ? -25.000 3.765 6.247 1.00 95.00 90 ASN A C 1
ATOM 724 O O . ASN A 1 90 ? -24.921 3.366 7.408 1.00 95.00 90 ASN A O 1
ATOM 728 N N . GLU A 1 91 ? -24.961 5.073 5.963 1.00 93.75 91 GLU A N 1
ATOM 729 C CA . GLU A 1 91 ? -24.685 6.139 6.948 1.00 93.75 91 GLU A CA 1
ATOM 730 C C . GLU A 1 91 ? -25.482 6.006 8.265 1.00 93.75 91 GLU A C 1
ATOM 732 O O . GLU A 1 91 ? -24.933 6.225 9.345 1.00 93.75 91 GLU A O 1
ATOM 737 N N . LYS A 1 92 ? -26.762 5.602 8.211 1.00 95.19 92 LYS A N 1
ATOM 738 C CA . LYS A 1 92 ? -27.596 5.394 9.415 1.00 95.19 92 LYS A CA 1
ATOM 739 C C . LYS A 1 92 ? -27.140 4.206 10.264 1.00 95.19 92 LYS A C 1
ATOM 741 O O . LYS A 1 92 ? -27.130 4.309 11.491 1.00 95.19 92 LYS A O 1
ATOM 746 N N . LEU A 1 93 ? -26.789 3.093 9.618 1.00 95.31 93 LEU A N 1
ATOM 747 C CA . LEU A 1 93 ? -26.261 1.905 10.288 1.00 95.31 93 LEU A CA 1
ATOM 748 C C . LEU A 1 93 ? -24.927 2.247 10.956 1.00 95.31 93 LEU A C 1
ATOM 750 O O . LEU A 1 93 ? -24.767 2.019 12.156 1.00 95.31 93 LEU A O 1
ATOM 754 N N . ILE A 1 94 ? -24.019 2.871 10.201 1.00 95.06 94 ILE A N 1
ATOM 755 C CA . ILE A 1 94 ? -22.696 3.246 10.699 1.00 95.06 94 ILE A CA 1
ATOM 756 C C . ILE A 1 94 ? -22.795 4.247 11.848 1.00 95.06 94 ILE A C 1
ATOM 758 O O . ILE A 1 94 ? -22.070 4.102 12.832 1.00 95.06 94 ILE A O 1
ATOM 762 N N . LEU A 1 95 ? -23.700 5.230 11.785 1.00 93.75 95 LEU A N 1
ATOM 763 C CA . LEU A 1 95 ? -23.914 6.152 12.901 1.00 93.75 95 LEU A CA 1
ATOM 764 C C . LEU A 1 95 ? -24.299 5.390 14.175 1.00 93.75 95 LEU A C 1
ATOM 766 O O . LEU A 1 95 ? -23.705 5.623 15.226 1.00 93.75 95 LEU A O 1
ATOM 770 N N . ALA A 1 96 ? -25.275 4.482 14.088 1.00 94.69 96 ALA A N 1
ATOM 771 C CA . ALA A 1 96 ? -25.741 3.722 15.244 1.00 94.69 96 ALA A CA 1
ATOM 772 C C . ALA A 1 96 ? -24.617 2.862 15.849 1.00 94.69 96 ALA A C 1
ATOM 774 O O . ALA A 1 96 ? -24.406 2.885 17.063 1.00 94.69 96 ALA A O 1
ATOM 775 N N . GLN A 1 97 ? -23.853 2.161 15.005 1.00 93.81 97 GLN A N 1
ATOM 776 C CA . GLN A 1 97 ? -22.697 1.366 15.429 1.00 93.81 97 GLN A CA 1
ATOM 777 C C . GLN A 1 97 ? -21.596 2.234 16.055 1.00 93.81 97 GLN A C 1
ATOM 779 O O . GLN A 1 97 ? -21.064 1.905 17.116 1.00 93.81 97 GLN A O 1
ATOM 784 N N . THR A 1 98 ? -21.285 3.372 15.432 1.00 92.69 98 THR A N 1
ATOM 785 C CA . THR A 1 98 ? -20.278 4.326 15.917 1.00 92.69 98 THR A CA 1
ATOM 786 C C . THR A 1 98 ? -20.678 4.906 17.268 1.00 92.69 98 THR A C 1
ATOM 788 O O . THR A 1 98 ? -19.849 4.958 18.173 1.00 92.69 98 THR A O 1
ATOM 791 N N . GLN A 1 99 ? -21.947 5.277 17.456 1.00 91.69 99 GLN A N 1
ATOM 792 C CA . GLN A 1 99 ? -22.422 5.795 18.739 1.00 91.69 99 GLN A CA 1
ATOM 793 C C . GLN A 1 99 ? -22.369 4.728 19.840 1.00 91.69 99 GLN A C 1
ATOM 795 O O . GLN A 1 99 ? -21.957 5.027 20.960 1.00 91.69 99 GLN A O 1
ATOM 800 N N . ALA A 1 100 ? -22.729 3.478 19.530 1.00 91.00 100 ALA A N 1
ATOM 801 C CA . ALA A 1 100 ? -22.600 2.369 20.474 1.00 91.00 100 ALA A CA 1
ATOM 802 C C . ALA A 1 100 ? -21.134 2.153 20.893 1.00 91.00 100 ALA A C 1
ATOM 804 O O . ALA A 1 100 ? -20.844 2.012 22.083 1.00 91.00 100 ALA A O 1
ATOM 805 N N . ARG A 1 101 ? -20.198 2.216 19.933 1.00 90.44 101 ARG A N 1
ATOM 806 C CA . ARG A 1 101 ? -18.754 2.151 20.202 1.00 90.44 101 ARG A CA 1
ATOM 807 C C . ARG A 1 101 ? -18.295 3.309 21.089 1.00 90.44 101 ARG A C 1
ATOM 809 O O . ARG A 1 101 ? -17.632 3.063 22.091 1.00 90.44 101 ARG A O 1
ATOM 816 N N . ILE A 1 102 ? -18.671 4.548 20.767 1.00 89.19 102 ILE A N 1
ATOM 817 C CA . ILE A 1 102 ? -18.334 5.745 21.559 1.00 89.19 102 ILE A CA 1
ATOM 818 C C . ILE A 1 102 ? -18.812 5.599 23.007 1.00 89.19 102 ILE A C 1
ATOM 820 O O . ILE A 1 102 ? -18.048 5.859 23.936 1.00 89.19 102 ILE A O 1
ATOM 824 N N . ASN A 1 103 ? -20.050 5.146 23.211 1.00 88.50 103 ASN A N 1
ATOM 825 C CA . ASN A 1 103 ? -20.607 4.961 24.549 1.00 88.50 103 ASN A CA 1
ATOM 826 C C . ASN A 1 103 ? -19.810 3.918 25.349 1.00 88.50 103 ASN A C 1
ATOM 828 O O . ASN A 1 103 ? -19.435 4.194 26.488 1.00 88.50 103 ASN A O 1
ATOM 832 N N . SER A 1 104 ? -19.453 2.783 24.733 1.00 86.06 104 SER A N 1
ATOM 833 C CA . SER A 1 104 ? -18.595 1.765 25.362 1.00 86.06 104 SER A CA 1
ATOM 834 C C . SER A 1 104 ? -17.229 2.332 25.770 1.00 86.06 104 SER A C 1
ATOM 836 O O . SER A 1 104 ? -16.767 2.098 26.883 1.00 86.06 104 SER A O 1
ATOM 838 N N . LEU A 1 105 ? -16.596 3.132 24.905 1.00 83.88 105 LEU A N 1
ATOM 839 C CA . LEU A 1 105 ? -15.294 3.748 25.192 1.00 83.88 105 LEU A CA 1
ATOM 840 C C . LEU A 1 105 ? -15.360 4.733 26.362 1.00 83.88 105 LEU A C 1
ATOM 842 O O . LEU A 1 105 ? -14.440 4.800 27.179 1.00 83.88 105 LEU A O 1
ATOM 846 N N . LYS A 1 106 ? -16.447 5.506 26.452 1.00 82.69 106 LYS A N 1
ATOM 847 C CA . LYS A 1 106 ? -16.676 6.427 27.569 1.00 82.69 106 LYS A CA 1
ATOM 848 C C . LYS A 1 106 ? -16.861 5.675 28.881 1.00 82.69 106 LYS A C 1
ATOM 850 O O . LYS A 1 106 ? -16.267 6.067 29.882 1.00 82.69 106 LYS A O 1
ATOM 855 N N . GLU A 1 107 ? -17.641 4.596 28.880 1.00 78.25 107 GLU A N 1
ATOM 856 C CA . GLU A 1 107 ? -17.822 3.753 30.064 1.00 78.25 107 GLU A CA 1
ATOM 857 C C . GLU A 1 107 ? -16.497 3.167 30.556 1.00 78.25 107 GLU A C 1
ATOM 859 O O . GLU A 1 107 ? -16.220 3.195 31.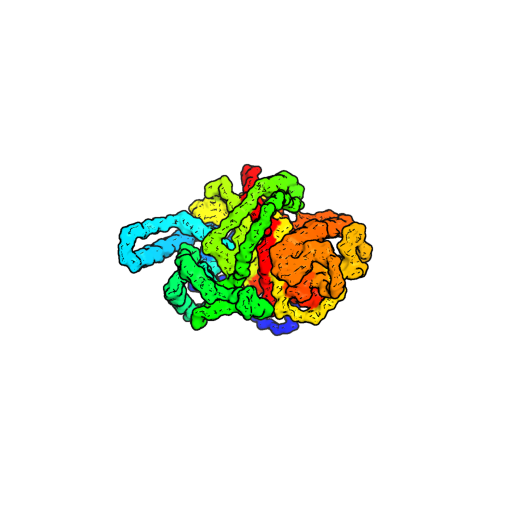755 1.00 78.25 107 GLU A O 1
ATOM 864 N N . ASP A 1 108 ? -15.649 2.685 29.649 1.00 74.12 108 ASP A N 1
ATOM 865 C CA . ASP A 1 108 ? -14.362 2.100 30.023 1.00 74.12 108 ASP A CA 1
ATOM 866 C C . ASP A 1 108 ? -13.387 3.149 30.571 1.00 74.12 108 ASP A C 1
ATOM 868 O O . ASP A 1 108 ? -12.756 2.921 31.608 1.00 74.12 108 ASP A O 1
ATOM 872 N N . LYS A 1 109 ? -13.344 4.348 29.975 1.00 70.00 109 LYS A N 1
ATOM 873 C CA . LYS A 1 109 ? -12.571 5.479 30.518 1.00 70.00 109 LYS A CA 1
ATOM 874 C C . LYS A 1 109 ? -13.074 5.908 31.903 1.00 70.00 109 LYS A C 1
ATOM 876 O O . LYS A 1 109 ? -12.264 6.147 32.797 1.00 70.00 109 LYS A O 1
ATOM 881 N N . LEU A 1 110 ? -14.389 5.944 32.131 1.00 64.38 110 LEU A N 1
ATOM 882 C CA . LEU A 1 110 ? -14.968 6.257 33.446 1.00 64.38 110 LEU A CA 1
ATOM 883 C C . LEU A 1 110 ? -14.617 5.199 34.507 1.00 64.38 110 LEU A C 1
ATOM 885 O O . LEU A 1 110 ? -14.290 5.556 35.641 1.00 64.38 110 LEU A O 1
ATOM 889 N N . LYS A 1 111 ? -14.624 3.907 34.150 1.00 60.97 111 LYS A N 1
ATOM 890 C CA . LYS A 1 111 ? -14.202 2.815 35.051 1.00 60.97 111 LYS A CA 1
ATOM 891 C C . LYS A 1 111 ? -12.727 2.931 35.445 1.00 60.97 111 LYS A C 1
ATOM 893 O O . LYS A 1 111 ? -12.385 2.624 36.587 1.00 60.97 111 LYS A O 1
ATOM 898 N N . LEU A 1 112 ? -11.863 3.372 34.529 1.00 57.34 112 LEU A N 1
ATOM 899 C CA . LEU A 1 112 ? -10.443 3.610 34.807 1.00 57.34 112 LEU A CA 1
ATOM 900 C C . LEU A 1 112 ? -10.248 4.772 35.792 1.00 57.34 112 LEU A C 1
ATOM 902 O O . LEU A 1 112 ? -9.547 4.611 36.789 1.00 57.34 112 LEU A O 1
ATOM 906 N N . VAL A 1 113 ? -10.942 5.898 35.589 1.00 54.16 113 VAL A N 1
ATOM 907 C CA . VAL A 1 113 ? -10.903 7.052 36.511 1.00 54.16 113 VAL A CA 1
ATOM 908 C C . VAL A 1 113 ? -11.432 6.682 37.904 1.00 54.16 113 VAL A C 1
ATOM 910 O O . VAL A 1 113 ? -10.855 7.089 38.909 1.00 54.16 113 VAL A O 1
ATOM 913 N N . GLY A 1 114 ? -12.478 5.853 37.988 1.00 48.94 114 GLY A N 1
ATOM 914 C CA . GLY A 1 114 ? -13.031 5.376 39.261 1.00 48.94 114 GLY A CA 1
ATOM 915 C C . GLY A 1 114 ? -12.110 4.442 40.060 1.00 48.94 114 GLY A C 1
ATOM 916 O O . GLY A 1 114 ? -12.253 4.351 41.278 1.00 48.94 114 GLY A O 1
ATOM 917 N N . LYS A 1 115 ? -11.151 3.767 39.407 1.00 47.88 115 LYS A N 1
ATOM 918 C CA . LYS A 1 115 ? -10.139 2.924 40.073 1.00 47.88 115 LYS A CA 1
ATOM 919 C C . LYS A 1 115 ? -8.937 3.723 40.586 1.00 47.88 115 LYS A C 1
ATOM 921 O O . LYS A 1 115 ? -8.306 3.301 41.552 1.00 47.88 115 LYS A O 1
ATOM 926 N N . VAL A 1 116 ? -8.646 4.885 39.998 1.00 46.75 116 VAL A N 1
ATOM 927 C CA . VAL A 1 116 ? -7.608 5.815 40.473 1.00 46.75 116 VAL A CA 1
ATOM 928 C C . VAL A 1 116 ? -8.220 6.731 41.537 1.00 46.75 116 VAL A C 1
ATOM 930 O O . VAL A 1 116 ? -8.514 7.905 41.313 1.00 46.75 116 VAL A O 1
ATOM 933 N N . ALA A 1 117 ? -8.471 6.172 42.720 1.00 40.22 117 ALA A N 1
ATOM 934 C CA . ALA A 1 117 ? -8.976 6.923 43.862 1.00 40.22 117 ALA A CA 1
ATOM 935 C C . ALA A 1 117 ? -7.970 8.019 44.276 1.00 40.22 117 ALA A C 1
ATOM 937 O O . ALA A 1 117 ? -6.994 7.746 44.968 1.00 40.22 117 ALA A O 1
ATOM 938 N N . GLY A 1 118 ? -8.209 9.269 43.860 1.00 44.19 118 GLY A N 1
ATOM 939 C CA . GLY A 1 118 ? -7.463 10.430 44.366 1.00 44.19 118 GLY A CA 1
ATOM 940 C C . GLY A 1 118 ? -7.511 11.705 43.520 1.00 44.19 118 GLY A C 1
ATOM 941 O O . GLY A 1 118 ? -7.417 12.798 44.074 1.00 44.19 118 GLY A O 1
ATOM 942 N N . LEU A 1 119 ? -7.715 11.619 42.203 1.00 42.03 119 LEU A N 1
ATOM 943 C CA . LEU A 1 119 ? -7.706 12.800 41.326 1.00 42.03 119 LEU A CA 1
ATOM 944 C C . LEU A 1 119 ? -9.126 13.331 41.095 1.00 42.03 119 LEU A C 1
ATOM 946 O O . LEU A 1 119 ? -9.768 13.048 40.089 1.00 42.03 119 LEU A O 1
ATOM 950 N N . LYS A 1 120 ? -9.615 14.151 42.032 1.00 39.28 120 LYS A N 1
ATOM 951 C CA . LYS A 1 120 ? -10.954 14.775 41.998 1.00 39.28 120 LYS A CA 1
ATOM 952 C C . LYS A 1 120 ? -11.226 15.735 40.820 1.00 39.28 120 LYS A C 1
ATOM 954 O O . LYS A 1 120 ? -12.316 16.286 40.776 1.00 39.28 120 LYS A O 1
ATOM 959 N N . ASN A 1 121 ? -10.306 15.918 39.866 1.00 37.50 121 ASN A N 1
ATOM 960 C CA . ASN A 1 121 ? -10.424 16.943 38.816 1.00 37.50 121 ASN A CA 1
ATOM 961 C C . ASN A 1 121 ? -10.175 16.471 37.369 1.00 37.50 121 ASN A C 1
ATOM 963 O O . ASN A 1 121 ? -10.085 17.312 36.481 1.00 37.50 121 ASN A O 1
ATOM 967 N N . ALA A 1 122 ? -10.104 15.171 37.075 1.00 40.38 122 ALA A N 1
ATOM 968 C CA . ALA A 1 122 ? -9.978 14.706 35.689 1.00 40.38 122 ALA A CA 1
ATOM 969 C C . ALA A 1 122 ? -11.349 14.367 35.077 1.00 40.38 122 ALA A C 1
ATOM 971 O O . ALA A 1 122 ? -11.630 13.220 34.739 1.00 40.38 122 ALA A O 1
ATOM 972 N N . THR A 1 123 ? -12.221 15.364 34.901 1.00 40.53 123 THR A N 1
ATOM 973 C CA . THR A 1 123 ? -13.259 15.266 33.863 1.00 40.53 123 THR A CA 1
ATOM 974 C C . THR A 1 123 ? -12.571 15.474 32.518 1.00 40.53 123 THR A C 1
ATOM 976 O O . THR A 1 123 ? -12.628 16.546 31.925 1.00 40.53 123 THR A O 1
ATOM 979 N N . ALA A 1 124 ? -11.867 14.450 32.031 1.00 48.62 124 ALA A N 1
ATOM 980 C CA . ALA A 1 124 ? -11.516 14.402 30.621 1.00 48.62 124 ALA A CA 1
ATOM 981 C C . ALA A 1 124 ? -12.842 14.270 29.864 1.00 48.62 124 ALA A C 1
ATOM 983 O O . ALA A 1 124 ? -13.403 13.179 29.763 1.00 48.62 124 ALA A O 1
ATOM 984 N N . VAL A 1 125 ? -13.412 15.396 29.430 1.00 51.62 125 VAL A N 1
ATOM 985 C CA . VAL A 1 125 ? -14.584 15.411 28.556 1.00 51.62 125 VAL A CA 1
ATOM 986 C C . VAL A 1 125 ? -14.136 14.770 27.251 1.00 51.62 125 VAL A C 1
ATOM 988 O O . VAL A 1 125 ? -13.508 15.406 26.410 1.00 51.62 125 VAL A O 1
ATOM 991 N N . VAL A 1 126 ? -14.384 13.469 27.118 1.00 62.59 126 VAL A N 1
ATOM 992 C CA . VAL A 1 126 ? -14.114 12.748 25.881 1.00 62.59 126 VAL A CA 1
ATOM 993 C C . VAL A 1 126 ? -15.173 13.193 24.886 1.00 62.59 126 VAL A C 1
ATOM 995 O O . VAL A 1 126 ? -16.345 12.830 25.022 1.00 62.59 126 VAL A O 1
ATOM 998 N N . ASN A 1 127 ? -14.762 14.037 23.944 1.00 81.00 127 ASN A N 1
ATOM 999 C CA . ASN A 1 127 ? -15.659 14.582 22.943 1.00 81.00 127 ASN A CA 1
ATOM 1000 C C . ASN A 1 127 ? -15.971 13.543 21.852 1.00 81.00 127 ASN A C 1
ATOM 1002 O O . ASN A 1 127 ? -15.071 12.824 21.411 1.00 81.00 127 ASN A O 1
ATOM 1006 N N . ASP A 1 128 ? -17.223 13.487 21.395 1.00 86.69 128 ASP A N 1
ATOM 1007 C CA . ASP A 1 128 ? -17.659 12.548 20.353 1.00 86.69 128 ASP A CA 1
ATOM 1008 C C . ASP A 1 128 ? -16.960 12.849 19.031 1.00 86.69 128 ASP A C 1
ATOM 1010 O O . ASP A 1 128 ? -16.533 11.921 18.348 1.00 86.69 128 ASP A O 1
ATOM 1014 N N . GLU A 1 129 ? -16.786 14.130 18.686 1.00 85.81 129 GLU A N 1
ATOM 1015 C CA . GLU A 1 129 ? -16.047 14.509 17.479 1.00 85.81 129 GLU A CA 1
ATOM 1016 C C . GLU A 1 129 ? -14.582 14.073 17.539 1.00 85.81 129 GLU A C 1
ATOM 1018 O O . GLU A 1 129 ? -14.077 13.596 16.529 1.00 85.81 129 GLU A O 1
ATOM 1023 N N . GLN A 1 130 ? -13.928 14.156 18.706 1.00 84.44 130 GLN A N 1
ATOM 1024 C CA . GLN A 1 130 ? -12.538 13.710 18.840 1.00 84.44 130 GLN A CA 1
ATOM 1025 C C . GLN A 1 130 ? -12.426 12.200 18.625 1.00 84.44 130 GLN A C 1
ATOM 1027 O O . GLN A 1 130 ? -11.568 11.768 17.872 1.00 84.44 130 GLN A O 1
ATOM 1032 N N . ILE A 1 131 ? -13.321 11.394 19.214 1.00 86.88 131 ILE A N 1
ATOM 1033 C CA . ILE A 1 131 ? -13.299 9.939 18.984 1.00 86.88 131 ILE A CA 1
ATOM 1034 C C . ILE A 1 131 ? -13.550 9.615 17.506 1.00 86.88 131 ILE A C 1
ATOM 1036 O O . ILE A 1 131 ? -12.957 8.682 16.975 1.00 86.88 131 ILE A O 1
ATOM 1040 N N . LYS A 1 132 ? -14.449 10.346 16.836 1.00 89.94 132 LYS A N 1
ATOM 1041 C CA . LYS A 1 132 ? -14.709 10.146 15.403 1.00 89.94 132 LYS A CA 1
ATOM 1042 C C . LYS A 1 132 ? -13.482 10.480 14.558 1.00 89.94 132 LYS A C 1
ATOM 1044 O O . LYS A 1 132 ? -13.165 9.709 13.659 1.00 89.94 132 LYS A O 1
ATOM 1049 N N . ASP A 1 133 ? -12.789 11.571 14.876 1.00 87.25 133 ASP A N 1
ATOM 1050 C CA . ASP A 1 133 ? -11.516 11.914 14.239 1.00 87.25 133 ASP A CA 1
ATOM 1051 C C . ASP A 1 133 ? -10.457 10.832 14.504 1.00 87.25 133 ASP A C 1
ATOM 1053 O O . ASP A 1 133 ? -9.863 10.336 13.552 1.00 87.25 133 ASP A O 1
ATOM 1057 N N . ASP A 1 134 ? -10.328 10.348 15.745 1.00 87.00 134 ASP A N 1
ATOM 1058 C CA . ASP A 1 134 ? -9.411 9.254 16.092 1.00 87.00 134 ASP A CA 1
ATOM 1059 C C . ASP A 1 134 ? -9.743 7.957 15.319 1.00 87.00 134 ASP A C 1
ATOM 1061 O O . ASP A 1 134 ? -8.839 7.242 14.896 1.00 87.00 134 ASP A O 1
ATOM 1065 N N . ILE A 1 135 ? -11.032 7.641 15.103 1.00 90.56 135 ILE A N 1
ATOM 1066 C CA . ILE A 1 135 ? -11.473 6.497 14.279 1.00 90.56 135 ILE A CA 1
ATOM 1067 C C . ILE A 1 135 ? -11.054 6.677 12.820 1.00 90.56 135 ILE A C 1
ATOM 1069 O O . ILE A 1 135 ? -10.611 5.714 12.190 1.00 90.56 135 ILE A O 1
ATOM 1073 N N . ASP A 1 136 ? -11.220 7.878 12.271 1.00 88.06 136 ASP A N 1
ATOM 1074 C CA . ASP A 1 136 ? -10.805 8.176 10.904 1.00 88.06 136 ASP A CA 1
ATOM 1075 C C . ASP A 1 136 ? -9.283 8.105 10.749 1.00 88.06 136 ASP A C 1
ATOM 1077 O O . ASP A 1 136 ? -8.816 7.639 9.710 1.00 88.06 136 ASP A O 1
ATOM 1081 N N . ASP A 1 137 ? -8.532 8.486 11.782 1.00 85.00 137 ASP A N 1
ATOM 1082 C CA . ASP A 1 137 ? -7.068 8.473 11.815 1.00 85.00 137 ASP A CA 1
ATOM 1083 C C . ASP A 1 137 ? -6.476 7.070 12.061 1.00 85.00 137 ASP A C 1
ATOM 1085 O O . ASP A 1 137 ? -5.287 6.857 11.835 1.00 85.00 137 ASP A O 1
ATOM 1089 N N . LEU A 1 138 ? -7.286 6.053 12.398 1.00 86.56 138 LEU A N 1
ATOM 1090 C CA . LEU A 1 138 ? -6.831 4.648 12.454 1.00 86.56 138 LEU A CA 1
ATOM 1091 C C . LEU A 1 138 ? -6.292 4.129 11.112 1.00 86.56 138 LEU A C 1
ATOM 1093 O O . LEU A 1 138 ? -5.579 3.120 11.077 1.00 86.56 138 LEU A O 1
ATOM 1097 N N . GLU A 1 139 ? -6.594 4.815 10.008 1.00 82.94 139 GLU A N 1
ATOM 1098 C CA . GLU A 1 139 ? -5.986 4.528 8.709 1.00 82.94 139 GLU A CA 1
ATOM 1099 C C . GLU A 1 139 ? -4.459 4.742 8.677 1.00 82.94 139 GLU A C 1
ATOM 1101 O O . GLU A 1 139 ? -3.791 4.314 7.734 1.00 82.94 139 GLU A O 1
ATOM 1106 N N . ASP A 1 140 ? -3.895 5.398 9.687 1.00 75.75 140 ASP A N 1
ATOM 1107 C CA . ASP A 1 140 ? -2.451 5.534 9.874 1.00 75.75 140 ASP A CA 1
ATOM 1108 C C . ASP A 1 140 ? -1.796 4.221 10.310 1.00 75.75 140 ASP A C 1
ATOM 1110 O O . ASP A 1 140 ? -0.637 3.952 9.992 1.00 75.75 140 ASP A O 1
ATOM 1114 N N . ILE A 1 141 ? -2.550 3.392 11.033 1.00 78.50 141 ILE A N 1
ATOM 1115 C CA . ILE A 1 141 ? -2.101 2.094 11.538 1.00 78.50 141 ILE A CA 1
ATOM 1116 C C . ILE A 1 141 ? -2.376 1.030 10.481 1.00 78.50 141 ILE A C 1
ATOM 1118 O O . ILE A 1 141 ? -1.486 0.259 10.123 1.00 78.50 141 ILE A O 1
ATOM 1122 N N . ILE A 1 142 ? -3.611 1.020 9.971 1.00 83.94 142 ILE A N 1
ATOM 1123 C CA . ILE A 1 142 ? -4.087 0.092 8.947 1.00 83.94 142 ILE A CA 1
ATOM 1124 C C . ILE A 1 142 ? -4.522 0.909 7.731 1.00 83.94 142 ILE A C 1
ATOM 1126 O O . ILE A 1 142 ? -5.656 1.372 7.636 1.00 83.94 142 ILE A O 1
ATOM 1130 N N . GLY A 1 143 ? -3.597 1.124 6.799 1.00 78.25 143 GLY A N 1
ATOM 1131 C CA . GLY A 1 143 ? -3.796 2.017 5.665 1.00 78.25 143 GLY A CA 1
ATOM 1132 C C . GLY A 1 143 ? -4.602 1.471 4.500 1.00 78.25 143 GLY A C 1
ATOM 1133 O O . GLY A 1 143 ? -4.974 2.255 3.621 1.00 78.25 143 GLY A O 1
ATOM 1134 N N . ASP A 1 144 ? -4.889 0.176 4.530 1.00 84.00 144 ASP A N 1
ATOM 1135 C CA . ASP A 1 144 ? -5.732 -0.522 3.575 1.00 84.00 144 ASP A CA 1
ATOM 1136 C C . ASP A 1 144 ? -7.195 -0.468 4.043 1.00 84.00 144 ASP A C 1
ATOM 1138 O O . ASP A 1 144 ? -7.545 -1.048 5.073 1.00 84.00 144 ASP A O 1
ATOM 1142 N N . ASP A 1 145 ? -8.044 0.266 3.313 1.00 86.44 145 ASP A N 1
ATOM 1143 C CA . ASP A 1 145 ? -9.448 0.500 3.695 1.00 86.44 145 ASP A CA 1
ATOM 1144 C C . ASP A 1 145 ? -10.218 -0.818 3.856 1.00 86.44 145 ASP A C 1
ATOM 1146 O O . ASP A 1 145 ? -10.970 -0.986 4.817 1.00 86.44 145 ASP A O 1
ATOM 1150 N N . ALA A 1 146 ? -10.030 -1.753 2.920 1.00 89.81 146 ALA A N 1
ATOM 1151 C CA . ALA A 1 146 ? -10.731 -3.028 2.929 1.00 89.81 146 ALA A CA 1
ATOM 1152 C C . ALA A 1 146 ? -10.273 -3.889 4.108 1.00 89.81 146 ALA A C 1
ATOM 1154 O O . ALA A 1 146 ? -11.106 -4.422 4.837 1.00 89.81 146 ALA A O 1
ATOM 1155 N N . PHE A 1 147 ? -8.964 -3.978 4.356 1.00 91.50 147 PHE A N 1
ATOM 1156 C CA . PHE A 1 147 ? -8.446 -4.767 5.471 1.00 91.50 147 PHE A CA 1
ATOM 1157 C C . PHE A 1 147 ? -8.847 -4.166 6.824 1.00 91.50 147 PHE A C 1
ATOM 1159 O O . PHE A 1 147 ? -9.284 -4.895 7.712 1.00 91.50 147 PHE A O 1
ATOM 1166 N N . ALA A 1 148 ? -8.805 -2.836 6.970 1.00 92.44 148 ALA A N 1
ATOM 1167 C CA . ALA A 1 148 ? -9.296 -2.154 8.168 1.00 92.44 148 ALA A CA 1
ATOM 1168 C C . ALA A 1 148 ? -10.785 -2.440 8.432 1.00 92.44 148 ALA A C 1
ATOM 1170 O O . ALA A 1 148 ? -11.201 -2.539 9.587 1.00 92.44 148 ALA A O 1
ATOM 1171 N N . ALA A 1 149 ? -11.584 -2.614 7.376 1.00 94.81 149 ALA A N 1
ATOM 1172 C CA . ALA A 1 149 ? -12.989 -2.975 7.502 1.00 94.81 149 ALA A CA 1
ATOM 1173 C C . ALA A 1 149 ? -13.201 -4.436 7.955 1.00 94.81 149 ALA A C 1
ATOM 1175 O O . ALA A 1 149 ? -14.221 -4.730 8.575 1.00 94.81 149 ALA A O 1
ATOM 1176 N N . PHE A 1 150 ? -12.250 -5.341 7.688 1.00 96.00 150 PHE A N 1
ATOM 1177 C CA . PHE A 1 150 ? -12.306 -6.757 8.093 1.00 96.00 150 PHE A CA 1
ATOM 1178 C C . PHE A 1 150 ? -11.960 -6.963 9.573 1.00 96.00 150 PHE A C 1
ATOM 1180 O O . PHE A 1 150 ? -12.401 -7.940 10.183 1.00 96.00 150 PHE A O 1
ATOM 1187 N N . LEU A 1 151 ? -11.174 -6.056 10.154 1.00 96.81 151 LEU A N 1
ATOM 1188 C CA . LEU A 1 151 ? -10.880 -6.051 11.583 1.00 96.81 151 LEU A CA 1
ATOM 1189 C C . LEU A 1 151 ? -12.098 -5.548 12.355 1.00 96.81 151 LEU A C 1
ATOM 1191 O O . LEU A 1 151 ? -12.755 -4.599 11.932 1.00 96.81 151 LEU A O 1
ATOM 1195 N N . ASN A 1 152 ? -12.391 -6.137 13.513 1.00 96.62 152 ASN A N 1
ATOM 1196 C CA . ASN A 1 152 ? -13.402 -5.578 14.409 1.00 96.62 152 ASN A CA 1
ATOM 1197 C C . ASN A 1 152 ? -12.913 -4.281 15.086 1.00 96.62 152 ASN A C 1
ATOM 1199 O O . ASN A 1 152 ? -11.746 -3.903 15.003 1.00 96.62 152 ASN A O 1
ATOM 1203 N N . ASN A 1 153 ? -13.796 -3.616 15.823 1.00 94.19 153 ASN A N 1
ATOM 1204 C CA . ASN A 1 153 ? -13.513 -2.382 16.559 1.00 94.19 153 ASN A CA 1
ATOM 1205 C C . ASN A 1 153 ? -12.378 -2.458 17.606 1.00 94.19 153 ASN A C 1
ATOM 1207 O O . ASN A 1 153 ? -11.934 -1.404 18.067 1.00 94.19 153 ASN A O 1
ATOM 1211 N N . ASN A 1 154 ? -11.905 -3.660 17.949 1.00 94.06 154 ASN A N 1
ATOM 1212 C CA . ASN A 1 154 ? -10.770 -3.922 18.841 1.00 94.06 154 ASN A CA 1
ATOM 1213 C C . ASN A 1 154 ? -9.476 -4.285 18.085 1.00 94.06 154 ASN A C 1
ATOM 1215 O O . ASN A 1 154 ? -8.498 -4.690 18.720 1.00 94.06 154 ASN A O 1
ATOM 1219 N N . GLY A 1 155 ? -9.475 -4.173 16.751 1.00 95.31 155 GLY A N 1
ATOM 1220 C CA . GLY A 1 155 ? -8.342 -4.524 15.899 1.00 95.31 155 GLY A CA 1
ATOM 1221 C C . GLY A 1 155 ? -8.142 -6.031 15.770 1.00 95.31 155 GLY A C 1
ATOM 1222 O O . GLY A 1 155 ? -7.007 -6.490 15.797 1.00 95.31 155 GLY A O 1
ATOM 1223 N N . GLU A 1 156 ? -9.214 -6.825 15.694 1.00 97.88 156 GLU A N 1
ATOM 1224 C CA . GLU A 1 156 ? -9.116 -8.289 15.709 1.00 97.88 156 GLU A CA 1
ATOM 1225 C C . GLU A 1 156 ? -9.787 -8.964 14.514 1.00 97.88 156 GLU A C 1
ATOM 1227 O O . GLU A 1 156 ? -10.872 -8.573 14.078 1.00 97.88 156 GLU A O 1
ATOM 1232 N N . ILE A 1 157 ? -9.173 -10.058 14.068 1.00 98.00 157 ILE A N 1
ATOM 1233 C CA . ILE A 1 157 ? -9.715 -11.017 13.100 1.00 98.00 157 ILE A CA 1
ATOM 1234 C C . ILE A 1 157 ? -9.357 -12.439 13.547 1.00 98.00 157 ILE A C 1
ATOM 1236 O O . ILE A 1 157 ? -8.370 -12.645 14.258 1.00 98.00 157 ILE A O 1
ATOM 1240 N N . GLN A 1 158 ? -10.165 -13.432 13.176 1.00 98.00 158 GLN A N 1
ATOM 1241 C CA . GLN A 1 158 ? -9.886 -14.839 13.460 1.00 98.00 158 GLN A CA 1
ATOM 1242 C C . GLN A 1 158 ? -9.716 -15.622 12.154 1.00 98.00 158 GLN A C 1
ATOM 1244 O O . GLN A 1 158 ? -10.564 -15.556 11.268 1.00 98.00 158 GLN A O 1
ATOM 1249 N N . VAL A 1 159 ? -8.629 -16.382 12.043 1.00 96.25 159 VAL A N 1
ATOM 1250 C CA . VAL A 1 159 ? -8.384 -17.291 10.916 1.00 96.25 159 VAL A CA 1
ATOM 1251 C C . VAL A 1 159 ? -7.999 -18.639 11.493 1.00 96.25 159 VAL A C 1
ATOM 1253 O O . VAL A 1 159 ? -7.044 -18.718 12.270 1.00 96.25 159 VAL A O 1
ATOM 1256 N N . ASP A 1 160 ? -8.745 -19.680 11.127 1.00 95.44 160 ASP A N 1
ATOM 1257 C CA . ASP A 1 160 ? -8.641 -21.000 11.751 1.00 95.44 160 ASP A CA 1
ATOM 1258 C C . ASP A 1 160 ? -8.801 -20.883 13.293 1.00 95.44 160 ASP A C 1
ATOM 1260 O O . ASP A 1 160 ? -9.624 -20.108 13.804 1.00 95.44 160 ASP A O 1
ATOM 1264 N N . ASN A 1 161 ? -8.027 -21.626 14.077 1.00 96.12 161 ASN A N 1
ATOM 1265 C CA . ASN A 1 161 ? -8.033 -21.557 15.531 1.00 96.12 161 ASN A CA 1
ATOM 1266 C C . ASN A 1 161 ? -7.264 -20.351 16.099 1.00 96.12 161 ASN A C 1
ATOM 1268 O O . ASN A 1 161 ? -7.194 -20.230 17.319 1.00 96.12 161 ASN A O 1
ATOM 1272 N N . LYS A 1 162 ? -6.715 -19.455 15.264 1.00 97.62 162 LYS A N 1
ATOM 1273 C CA . LYS A 1 162 ? -5.882 -18.326 15.704 1.00 97.62 162 LYS A CA 1
ATOM 1274 C C . LYS A 1 162 ? -6.626 -16.995 15.651 1.00 97.62 162 LYS A C 1
ATOM 1276 O O . LYS A 1 162 ? -7.251 -16.644 14.650 1.00 97.62 162 LYS A O 1
ATOM 1281 N N . ILE A 1 163 ? -6.511 -16.221 16.724 1.00 98.44 163 ILE A N 1
ATOM 1282 C CA . ILE A 1 163 ? -6.951 -14.829 16.812 1.00 98.44 163 ILE A CA 1
ATOM 1283 C C . ILE A 1 163 ? -5.739 -13.930 16.596 1.00 98.44 163 ILE A C 1
ATOM 1285 O O . ILE A 1 163 ? -4.718 -14.099 17.256 1.00 98.44 163 ILE A O 1
ATOM 1289 N N . TYR A 1 164 ? -5.893 -12.963 15.699 1.00 97.50 164 TYR A N 1
ATOM 1290 C CA . TYR A 1 164 ? -4.903 -11.954 15.350 1.00 97.50 164 TYR A CA 1
ATOM 1291 C C . TYR A 1 164 ? -5.373 -10.627 15.927 1.00 97.50 164 TYR A C 1
ATOM 1293 O O . TYR A 1 164 ? -6.407 -10.113 15.498 1.00 97.50 164 TYR A O 1
ATOM 1301 N N . LYS A 1 165 ? -4.654 -10.103 16.921 1.00 97.44 165 LYS A N 1
ATOM 1302 C CA . LYS A 1 165 ? -4.974 -8.849 17.603 1.00 97.44 165 LYS A CA 1
ATOM 1303 C C . LYS A 1 165 ? -3.916 -7.793 17.308 1.00 97.44 165 LYS A C 1
ATOM 1305 O O . LYS A 1 165 ? -2.812 -7.850 17.847 1.00 97.44 165 LYS A O 1
ATOM 1310 N N . TYR A 1 166 ? -4.284 -6.821 16.484 1.00 94.69 166 TYR A N 1
ATOM 1311 C CA . TYR A 1 166 ? -3.483 -5.639 16.201 1.00 94.69 166 TYR A CA 1
ATOM 1312 C C . TYR A 1 166 ? -3.582 -4.665 17.375 1.00 94.69 166 TYR A C 1
ATOM 1314 O O . TYR A 1 166 ? -4.676 -4.259 17.774 1.00 94.69 166 TYR A O 1
ATOM 1322 N N . THR A 1 167 ? -2.435 -4.300 17.931 1.00 93.56 167 THR A N 1
ATOM 1323 C CA . THR A 1 167 ? -2.295 -3.294 18.982 1.00 93.56 167 THR A CA 1
ATOM 1324 C C . THR A 1 167 ? -1.351 -2.193 18.520 1.00 93.56 167 THR A C 1
ATOM 1326 O O . THR A 1 167 ? -0.839 -2.193 17.400 1.00 93.56 167 THR A O 1
ATOM 1329 N N . ASP A 1 168 ? -1.151 -1.218 19.391 1.00 88.75 168 ASP A N 1
ATOM 1330 C CA . ASP A 1 168 ? -0.307 -0.061 19.151 1.00 88.75 168 ASP A CA 1
ATOM 1331 C C . ASP A 1 168 ? 1.181 -0.338 19.482 1.00 88.75 168 ASP A C 1
ATOM 1333 O O . ASP A 1 168 ? 2.033 0.532 19.288 1.00 88.75 168 ASP A O 1
ATOM 1337 N N . VAL A 1 169 ? 1.490 -1.575 19.909 1.00 90.94 169 VAL A N 1
ATOM 1338 C CA . VAL A 1 169 ? 2.852 -2.107 20.092 1.00 90.94 169 VAL A CA 1
ATOM 1339 C C . VAL A 1 169 ? 3.214 -3.205 19.087 1.00 90.94 169 VAL A C 1
ATOM 1341 O O . VAL A 1 169 ? 4.389 -3.401 18.826 1.00 90.94 169 VAL A O 1
ATOM 1344 N N . GLY A 1 170 ? 2.243 -3.893 18.478 1.00 91.81 170 GLY A N 1
ATOM 1345 C CA . GLY A 1 170 ? 2.488 -4.922 17.464 1.00 91.81 170 GLY A CA 1
ATOM 1346 C C . GLY A 1 170 ? 1.264 -5.803 17.231 1.00 91.81 170 GLY A C 1
ATOM 1347 O O . GLY A 1 170 ? 0.135 -5.421 17.527 1.00 91.81 170 GLY A O 1
ATOM 1348 N N . LEU A 1 171 ? 1.465 -6.985 16.662 1.00 94.44 171 LEU A N 1
ATOM 1349 C CA . LEU A 1 171 ? 0.418 -7.984 16.460 1.00 94.44 171 LEU A CA 1
ATOM 1350 C C . LEU A 1 171 ? 0.629 -9.137 17.436 1.00 94.44 171 LEU A C 1
ATOM 1352 O O . LEU A 1 171 ? 1.683 -9.762 17.428 1.00 94.44 171 LEU A O 1
ATOM 1356 N N . PHE A 1 172 ? -0.400 -9.467 18.208 1.00 97.50 172 PHE A N 1
ATOM 1357 C CA . PHE A 1 172 ? -0.434 -10.678 19.021 1.00 97.50 172 PHE A CA 1
ATOM 1358 C C . PHE A 1 172 ? -1.261 -11.755 18.331 1.00 97.50 172 PHE A C 1
ATOM 1360 O O . PHE A 1 172 ? -2.332 -11.477 17.783 1.00 97.50 172 PHE A O 1
ATOM 1367 N N . ILE A 1 173 ? -0.775 -12.989 18.377 1.00 97.75 173 ILE A N 1
ATOM 1368 C CA . ILE A 1 173 ? -1.410 -14.149 17.767 1.00 97.75 173 ILE A CA 1
ATOM 1369 C C . ILE A 1 173 ? -1.584 -15.206 18.859 1.00 97.75 173 ILE A C 1
ATOM 1371 O O . ILE A 1 173 ? -0.646 -15.547 19.573 1.00 97.75 173 ILE A O 1
ATOM 1375 N N . VAL A 1 174 ? -2.803 -15.707 19.030 1.00 98.00 174 VAL A N 1
ATOM 1376 C CA . VAL A 1 174 ? -3.120 -16.660 20.103 1.00 98.00 174 VAL A CA 1
ATOM 1377 C C . VAL A 1 174 ? -4.193 -17.641 19.653 1.00 98.00 174 VAL A C 1
ATOM 1379 O O . VAL A 1 174 ? -5.070 -17.286 18.864 1.00 98.00 174 VAL A O 1
ATOM 1382 N N . SER A 1 175 ? -4.161 -18.866 20.168 1.00 97.69 175 SER A N 1
ATOM 1383 C CA . SER A 1 175 ? -5.252 -19.826 19.973 1.00 97.69 175 SER A CA 1
ATOM 1384 C C . SER A 1 175 ? -6.557 -19.312 20.598 1.00 97.69 175 SER A C 1
ATOM 1386 O O . SER A 1 175 ? -6.547 -18.663 21.648 1.00 97.69 175 SER A O 1
ATOM 1388 N N . ASP A 1 176 ? -7.706 -19.601 19.985 1.00 96.25 176 ASP A N 1
ATOM 1389 C CA . ASP A 1 176 ? -8.997 -19.043 20.406 1.00 96.25 176 ASP A CA 1
ATOM 1390 C C . ASP A 1 176 ? -9.380 -19.414 21.850 1.00 96.25 176 ASP A C 1
ATOM 1392 O O . ASP A 1 176 ? -9.896 -18.579 22.598 1.00 96.25 176 ASP A O 1
ATOM 1396 N N . ASN A 1 177 ? -9.019 -20.620 22.283 1.00 96.62 177 ASN A N 1
ATOM 1397 C CA . ASN A 1 177 ? -9.170 -21.125 23.645 1.00 96.62 177 ASN A CA 1
ATOM 1398 C C . ASN A 1 177 ? -8.237 -20.459 24.678 1.00 96.62 177 ASN A C 1
ATOM 1400 O O . ASN A 1 177 ? -8.439 -20.645 25.878 1.00 96.62 177 ASN A O 1
ATOM 1404 N N . LYS A 1 178 ? -7.237 -19.683 24.245 1.00 97.19 178 LYS A N 1
ATOM 1405 C CA . LYS A 1 178 ? -6.290 -18.944 25.099 1.00 97.19 178 LYS A CA 1
ATOM 1406 C C . LYS A 1 178 ? -6.474 -17.427 25.036 1.00 97.19 178 LYS A C 1
ATOM 1408 O O . LYS A 1 178 ? -5.710 -16.689 25.652 1.00 97.19 178 LYS A O 1
ATOM 1413 N N . TYR A 1 179 ? -7.532 -16.934 24.394 1.00 97.06 179 TYR A N 1
ATOM 1414 C CA . TYR A 1 179 ? -7.786 -15.495 24.279 1.00 97.06 179 TYR A CA 1
ATOM 1415 C C . TYR A 1 179 ? -7.865 -14.764 25.634 1.00 97.06 179 TYR A C 1
ATOM 1417 O O . TYR A 1 179 ? -7.378 -13.644 25.760 1.00 97.06 179 TYR A O 1
ATOM 1425 N N . SER A 1 180 ? -8.412 -15.396 26.681 1.00 96.12 180 SER A N 1
ATOM 1426 C CA . SER A 1 180 ? -8.427 -14.811 28.032 1.00 96.12 180 SER A CA 1
ATOM 1427 C C . SER A 1 180 ? -7.027 -14.644 28.630 1.00 96.12 180 SER A C 1
ATOM 1429 O O . SER A 1 180 ? -6.804 -13.709 29.393 1.00 96.12 180 SER A O 1
ATOM 1431 N N . VAL A 1 181 ? -6.088 -15.528 28.275 1.00 96.88 181 VAL A N 1
ATOM 1432 C CA . VAL A 1 181 ? -4.680 -15.439 28.691 1.00 96.88 181 VAL A CA 1
ATOM 1433 C C . VAL A 1 181 ? -4.021 -14.242 28.014 1.00 96.88 181 VAL A C 1
ATOM 1435 O O . VAL A 1 181 ? -3.369 -13.459 28.695 1.00 96.88 181 VAL A O 1
ATOM 1438 N N . LEU A 1 182 ? -4.279 -14.023 26.717 1.00 97.69 182 LEU A N 1
ATOM 1439 C CA . LEU A 1 182 ? -3.816 -12.819 26.020 1.00 97.69 182 LEU A CA 1
ATOM 1440 C C . LEU A 1 182 ? -4.343 -11.540 26.686 1.00 97.69 182 LEU A C 1
ATOM 1442 O O . LEU A 1 182 ? -3.574 -10.618 26.926 1.00 97.69 182 LEU A O 1
ATOM 1446 N N . GLN A 1 183 ? -5.631 -11.480 27.039 1.00 96.00 183 GLN A N 1
ATOM 1447 C CA . GLN A 1 183 ? -6.191 -10.299 27.714 1.00 96.00 183 GLN A CA 1
ATOM 1448 C C . GLN A 1 183 ? -5.503 -10.010 29.057 1.00 96.00 183 GLN A C 1
ATOM 1450 O O . GLN A 1 183 ? -5.230 -8.854 29.374 1.00 96.00 183 GLN A O 1
ATOM 1455 N N . GLN A 1 184 ? -5.191 -11.050 29.836 1.00 96.44 184 GLN A N 1
ATOM 1456 C CA . GLN A 1 184 ? -4.435 -10.904 31.082 1.00 96.44 184 GLN A CA 1
ATOM 1457 C C . GLN A 1 184 ? -2.993 -10.466 30.821 1.00 96.44 184 GLN A C 1
ATOM 1459 O O . GLN A 1 184 ? -2.508 -9.570 31.504 1.00 96.44 184 GLN A O 1
ATOM 1464 N N . TYR A 1 185 ? -2.333 -11.053 29.822 1.00 97.31 185 TYR A N 1
ATOM 1465 C CA . TYR A 1 185 ? -0.976 -10.689 29.429 1.00 97.31 185 TYR A CA 1
ATOM 1466 C C . TYR A 1 185 ? -0.881 -9.207 29.043 1.00 97.31 185 TYR A C 1
ATOM 1468 O O . TYR A 1 185 ? -0.030 -8.498 29.573 1.00 97.31 185 TYR A O 1
ATOM 1476 N N . LEU A 1 186 ? -1.788 -8.709 28.195 1.00 96.62 186 LEU A N 1
ATOM 1477 C CA . LEU A 1 186 ? -1.813 -7.293 27.811 1.00 96.62 186 LEU A CA 1
ATOM 1478 C C . LEU A 1 186 ? -2.023 -6.386 29.030 1.00 96.62 186 LEU A C 1
ATOM 1480 O O . LEU A 1 186 ? -1.303 -5.407 29.196 1.00 96.62 186 LEU A O 1
ATOM 1484 N N . ALA A 1 187 ? -2.951 -6.746 29.922 1.00 94.44 187 ALA A N 1
ATOM 1485 C CA . ALA A 1 187 ? -3.219 -5.972 31.130 1.00 94.44 187 ALA A CA 1
ATOM 1486 C C . ALA A 1 187 ? -2.022 -5.932 32.097 1.00 94.44 187 ALA A C 1
ATOM 1488 O O . ALA A 1 187 ? -1.729 -4.877 32.650 1.00 94.44 187 ALA A O 1
ATOM 1489 N N . VAL A 1 188 ? -1.322 -7.055 32.296 1.00 94.94 188 VAL A N 1
ATOM 1490 C CA . VAL A 1 188 ? -0.132 -7.135 33.166 1.00 94.94 188 VAL A CA 1
ATOM 1491 C C . VAL A 1 188 ? 1.026 -6.310 32.606 1.00 94.94 188 VAL A C 1
ATOM 1493 O O . VAL A 1 188 ? 1.730 -5.658 33.373 1.00 94.94 188 VAL A O 1
ATOM 1496 N N . ASN A 1 189 ? 1.190 -6.294 31.283 1.00 95.06 189 ASN A N 1
ATOM 1497 C CA . ASN A 1 189 ? 2.215 -5.501 30.604 1.00 95.06 189 ASN A CA 1
ATOM 1498 C C . ASN A 1 189 ? 1.778 -4.049 30.336 1.00 95.06 189 ASN A C 1
ATOM 1500 O O . ASN A 1 189 ? 2.506 -3.310 29.684 1.00 95.06 189 ASN A O 1
ATOM 1504 N N . ASN A 1 190 ? 0.602 -3.628 30.823 1.00 94.38 190 ASN A N 1
ATOM 1505 C CA . ASN A 1 190 ? 0.011 -2.305 30.579 1.00 94.38 190 ASN A CA 1
ATOM 1506 C C . ASN A 1 190 ? -0.090 -1.927 29.088 1.00 94.38 190 ASN A C 1
ATOM 1508 O O . ASN A 1 190 ? -0.055 -0.749 28.735 1.00 94.38 190 ASN A O 1
ATOM 1512 N N . ILE A 1 191 ? -0.241 -2.922 28.215 1.00 94.06 191 ILE A N 1
ATOM 1513 C CA . ILE A 1 191 ? -0.437 -2.727 26.781 1.00 94.06 191 ILE A CA 1
ATOM 1514 C C . ILE A 1 191 ? -1.922 -2.489 26.530 1.00 94.06 191 ILE A C 1
ATOM 1516 O O . ILE A 1 191 ? -2.784 -3.253 26.981 1.00 94.06 191 ILE A O 1
ATOM 1520 N N . SER A 1 192 ? -2.229 -1.443 25.772 1.00 90.25 192 SER A N 1
ATOM 1521 C CA . SER A 1 192 ? -3.594 -1.131 25.386 1.00 90.25 192 SER A CA 1
ATOM 1522 C C . SER A 1 192 ? -4.212 -2.257 24.560 1.00 90.25 192 SER A C 1
ATOM 1524 O O . SER A 1 192 ? -3.640 -2.776 23.600 1.00 90.25 192 SER A O 1
ATOM 1526 N N . ASN A 1 193 ? -5.443 -2.617 24.911 1.00 89.62 193 ASN A N 1
ATOM 1527 C CA . ASN A 1 193 ? -6.223 -3.603 24.175 1.00 89.62 193 ASN A CA 1
ATOM 1528 C C . ASN A 1 193 ? -7.067 -2.981 23.045 1.00 89.62 193 ASN A C 1
ATOM 1530 O O . ASN A 1 193 ? -7.825 -3.709 22.398 1.00 89.62 193 ASN A O 1
ATOM 1534 N N . ASN A 1 194 ? -6.954 -1.671 22.808 1.00 86.62 194 ASN A N 1
ATOM 1535 C CA . ASN A 1 194 ? -7.741 -0.922 21.834 1.00 86.62 194 ASN A CA 1
ATOM 1536 C C . ASN A 1 194 ? -6.905 0.197 21.196 1.00 86.62 194 ASN A C 1
ATOM 1538 O O . ASN A 1 194 ? -6.363 1.049 21.891 1.00 86.62 194 ASN A O 1
ATOM 1542 N N . LEU A 1 195 ? -6.898 0.262 19.866 1.00 88.00 195 LEU A N 1
ATOM 1543 C CA . LEU A 1 195 ? -6.117 1.230 19.087 1.00 88.00 195 LEU A CA 1
ATOM 1544 C C . LEU A 1 195 ? -6.552 2.698 19.253 1.00 88.00 195 LEU A C 1
ATOM 1546 O O . LEU A 1 195 ? -5.803 3.595 18.889 1.00 88.00 195 LEU A O 1
ATOM 1550 N N . LEU A 1 196 ? -7.733 2.963 19.823 1.00 85.88 196 LEU A N 1
ATOM 1551 C CA . LEU A 1 196 ? -8.184 4.323 20.165 1.00 85.88 196 LEU A CA 1
ATOM 1552 C C . LEU A 1 196 ? -7.697 4.801 21.540 1.00 85.88 196 LEU A C 1
ATOM 1554 O O . LEU A 1 196 ? -8.074 5.877 22.005 1.00 85.88 196 LEU A O 1
ATOM 1558 N N . THR A 1 197 ? -6.949 3.974 22.267 1.00 83.44 197 THR A N 1
ATOM 1559 C CA . THR A 1 197 ? -6.330 4.358 23.537 1.00 83.44 197 THR A CA 1
ATOM 1560 C C . THR A 1 197 ? -4.850 4.015 23.460 1.00 83.44 197 THR A C 1
ATOM 1562 O O . THR A 1 197 ? -4.532 2.836 23.337 1.00 83.44 197 THR A O 1
ATOM 1565 N N . PRO A 1 198 ? -3.949 5.006 23.498 1.00 82.69 198 PRO A N 1
ATOM 1566 C CA . PRO A 1 198 ? -2.520 4.745 23.443 1.00 82.69 198 PRO A CA 1
ATOM 1567 C C . PRO A 1 198 ? -2.039 3.946 24.656 1.00 82.69 198 PRO A C 1
ATOM 1569 O O . PRO A 1 198 ? -2.434 4.241 25.785 1.00 82.69 198 PRO A O 1
ATOM 1572 N N . THR A 1 199 ? -1.156 2.978 24.424 1.00 87.50 199 THR A N 1
ATOM 1573 C CA . THR A 1 199 ? -0.207 2.489 25.427 1.00 87.50 199 THR A CA 1
ATOM 1574 C C . THR A 1 199 ? 0.712 3.646 25.816 1.00 87.50 199 THR A C 1
ATOM 1576 O O . THR A 1 199 ? 1.038 4.499 24.984 1.00 87.50 199 THR A O 1
ATOM 1579 N N . ASP A 1 200 ? 1.110 3.697 27.087 1.00 89.06 200 ASP A N 1
ATOM 1580 C CA . ASP A 1 200 ? 2.073 4.690 27.560 1.00 89.06 200 ASP A CA 1
ATOM 1581 C C . ASP A 1 200 ? 3.352 4.667 26.704 1.00 89.06 200 ASP A C 1
ATOM 1583 O O . ASP A 1 200 ? 3.798 3.604 26.265 1.00 89.06 200 ASP A O 1
ATOM 1587 N N . PHE A 1 201 ? 3.909 5.847 26.424 1.00 84.75 201 PHE A N 1
ATOM 1588 C CA . PHE A 1 201 ? 4.993 6.001 25.454 1.00 84.75 201 PHE A CA 1
ATOM 1589 C C . PHE A 1 201 ? 6.235 5.185 25.826 1.00 84.75 201 PHE A C 1
ATOM 1591 O O . PHE A 1 201 ? 6.812 4.541 24.948 1.00 84.75 201 PHE A O 1
ATOM 1598 N N . ASP A 1 202 ? 6.616 5.179 27.105 1.00 89.25 202 ASP A N 1
ATOM 1599 C CA . ASP A 1 202 ? 7.807 4.468 27.568 1.00 89.25 202 ASP A CA 1
ATOM 1600 C C . ASP A 1 202 ? 7.567 2.955 27.504 1.00 89.25 202 ASP A C 1
ATOM 1602 O O . ASP A 1 202 ? 8.355 2.228 26.905 1.00 89.25 202 ASP A O 1
ATOM 1606 N N . ILE A 1 203 ? 6.404 2.494 27.980 1.00 91.75 203 ILE A N 1
ATOM 1607 C CA . ILE A 1 203 ? 6.005 1.075 27.938 1.00 91.75 203 ILE A CA 1
ATOM 1608 C C . ILE A 1 203 ? 5.987 0.548 26.503 1.00 91.75 203 ILE A C 1
ATOM 1610 O O . ILE A 1 203 ? 6.490 -0.539 26.220 1.00 91.75 203 ILE A O 1
ATOM 1614 N N . LYS A 1 204 ? 5.413 1.322 25.580 1.00 88.81 204 LYS A N 1
ATOM 1615 C CA . LYS A 1 204 ? 5.360 0.970 24.163 1.00 88.81 204 LYS A CA 1
ATOM 1616 C C . LYS A 1 204 ? 6.756 0.842 23.562 1.00 88.81 204 LYS A C 1
ATOM 1618 O O . LYS A 1 204 ? 7.015 -0.134 22.860 1.00 88.81 204 LYS A O 1
ATOM 1623 N N . ASN A 1 205 ? 7.626 1.826 23.786 1.00 86.81 205 ASN A N 1
ATOM 1624 C CA . ASN A 1 205 ? 8.967 1.807 23.210 1.00 86.81 205 ASN A CA 1
ATOM 1625 C C . ASN A 1 205 ? 9.806 0.680 23.801 1.00 86.81 205 ASN A C 1
ATOM 1627 O O . ASN A 1 205 ? 10.423 -0.052 23.034 1.00 86.81 205 ASN A O 1
ATOM 1631 N N . ASP A 1 206 ? 9.768 0.489 25.118 1.00 90.81 206 ASP A N 1
ATOM 1632 C CA . ASP A 1 206 ? 10.494 -0.587 25.790 1.00 90.81 206 ASP A CA 1
ATOM 1633 C C . ASP A 1 206 ? 10.042 -1.956 25.273 1.00 90.81 206 ASP A C 1
ATOM 1635 O O . ASP A 1 206 ? 10.873 -2.777 24.884 1.00 90.81 206 ASP A O 1
ATOM 1639 N N . PHE A 1 207 ? 8.726 -2.178 25.160 1.00 92.19 207 PHE A N 1
ATOM 1640 C CA . PHE A 1 207 ? 8.188 -3.438 24.652 1.00 92.19 207 PHE A CA 1
ATOM 1641 C C . PHE A 1 207 ? 8.604 -3.703 23.200 1.00 92.19 207 PHE A C 1
ATOM 1643 O O . PHE A 1 207 ? 9.002 -4.819 22.859 1.00 92.19 207 PHE A O 1
ATOM 1650 N N . ILE A 1 208 ? 8.523 -2.686 22.334 1.00 88.44 208 ILE A N 1
ATOM 1651 C CA . ILE A 1 208 ? 8.949 -2.792 20.933 1.00 88.44 208 ILE A CA 1
ATOM 1652 C C . ILE A 1 208 ? 10.451 -3.071 20.848 1.00 88.44 208 ILE A C 1
ATOM 1654 O O . ILE A 1 208 ? 10.863 -3.929 20.073 1.00 88.44 208 ILE A O 1
ATOM 1658 N N . GLU A 1 209 ? 11.271 -2.364 21.619 1.00 84.75 209 GLU A N 1
ATOM 1659 C CA . GLU A 1 209 ? 12.727 -2.502 21.599 1.00 84.75 209 GLU A CA 1
ATOM 1660 C C . GLU A 1 209 ? 13.196 -3.861 22.132 1.00 84.75 209 GLU A C 1
ATOM 1662 O O . GLU A 1 209 ? 14.152 -4.418 21.592 1.00 84.75 209 GLU A O 1
ATOM 1667 N N . GLU A 1 210 ? 12.505 -4.421 23.128 1.00 88.94 210 GLU A N 1
ATOM 1668 C CA . GLU A 1 210 ? 12.771 -5.757 23.676 1.00 88.94 210 GLU A CA 1
ATOM 1669 C C . GLU A 1 210 ? 12.430 -6.877 22.678 1.00 88.94 210 GLU A C 1
ATOM 1671 O O . GLU A 1 210 ? 13.140 -7.880 22.596 1.00 88.94 210 GLU A O 1
ATOM 1676 N N . HIS A 1 211 ? 11.368 -6.695 21.887 1.00 86.88 211 HIS A N 1
ATOM 1677 C CA . HIS A 1 211 ? 10.792 -7.752 21.049 1.00 86.88 211 HIS A CA 1
ATOM 1678 C C . HIS A 1 211 ? 10.979 -7.542 19.539 1.00 86.88 211 HIS A C 1
ATOM 1680 O O . HIS A 1 211 ? 10.484 -8.339 18.734 1.00 86.88 211 HIS A O 1
ATOM 1686 N N . LYS A 1 212 ? 11.664 -6.476 19.109 1.00 78.69 212 LYS A N 1
ATOM 1687 C CA . LYS A 1 212 ? 11.937 -6.247 17.685 1.00 78.69 212 LYS A CA 1
ATOM 1688 C C . LYS A 1 212 ? 12.902 -7.301 17.130 1.00 78.69 212 LYS A C 1
ATOM 1690 O O . LYS A 1 212 ? 13.806 -7.756 17.832 1.00 78.69 212 LYS A O 1
ATOM 1695 N N . PRO A 1 213 ? 12.793 -7.649 15.836 1.00 74.12 213 PRO A N 1
ATOM 1696 C CA . PRO A 1 213 ? 13.795 -8.485 15.190 1.00 74.12 213 PRO A CA 1
ATOM 1697 C C . PRO A 1 213 ? 15.189 -7.835 15.272 1.00 74.12 213 PRO A C 1
ATOM 1699 O O . PRO A 1 213 ? 15.329 -6.642 14.994 1.00 74.12 213 PRO A O 1
ATOM 1702 N N . ASN A 1 214 ? 16.209 -8.628 15.626 1.00 65.94 214 ASN A N 1
ATOM 1703 C CA . ASN A 1 214 ? 17.604 -8.180 15.759 1.00 65.94 214 ASN A CA 1
ATOM 1704 C C . ASN A 1 214 ? 18.086 -7.379 14.539 1.00 65.94 214 ASN A C 1
ATOM 1706 O O . ASN A 1 214 ? 17.777 -7.732 13.407 1.00 65.94 214 ASN A O 1
ATOM 1710 N N . ASP A 1 215 ? 18.908 -6.346 14.744 1.00 61.56 215 ASP A N 1
ATOM 1711 C CA . ASP A 1 215 ? 19.495 -5.615 13.617 1.00 61.56 215 ASP A CA 1
ATOM 1712 C C . ASP A 1 215 ? 20.573 -6.470 12.909 1.00 61.56 215 ASP A C 1
ATOM 1714 O O . ASP A 1 215 ? 21.618 -6.735 13.514 1.00 61.56 215 ASP A O 1
ATOM 1718 N N . PRO A 1 216 ? 20.398 -6.872 11.634 1.00 57.38 216 PRO A N 1
ATOM 1719 C CA . PRO A 1 216 ? 21.415 -7.577 10.855 1.00 57.38 216 PRO A CA 1
ATOM 1720 C C . PRO A 1 216 ? 22.745 -6.834 10.776 1.00 57.38 216 PRO A C 1
ATOM 1722 O O . PRO A 1 216 ? 23.770 -7.468 10.548 1.00 57.38 216 PRO A O 1
ATOM 1725 N N . TYR A 1 217 ? 22.735 -5.508 10.931 1.00 56.16 217 TYR A N 1
ATOM 1726 C CA . TYR A 1 217 ? 23.919 -4.659 10.813 1.00 56.16 217 TYR A CA 1
ATOM 1727 C C . TYR A 1 217 ? 24.566 -4.317 12.163 1.00 56.16 217 TYR A C 1
ATOM 1729 O O . TYR A 1 217 ? 25.511 -3.527 12.203 1.00 56.16 217 TYR A O 1
ATOM 1737 N N . GLY A 1 218 ? 24.090 -4.918 13.259 1.00 55.81 218 GLY A N 1
ATOM 1738 C CA . GLY A 1 218 ? 24.709 -4.797 14.576 1.00 55.81 218 GLY A CA 1
ATOM 1739 C C . GLY A 1 218 ? 26.101 -5.453 14.637 1.00 55.81 218 GLY A C 1
ATOM 1740 O O . GLY A 1 218 ? 26.354 -6.444 13.945 1.00 55.81 218 GLY A O 1
ATOM 1741 N N . PRO A 1 219 ? 27.031 -4.932 15.458 1.00 44.88 219 PRO A N 1
ATOM 1742 C CA . PRO A 1 219 ? 28.360 -5.520 15.610 1.00 44.88 219 PRO A CA 1
ATOM 1743 C C . PRO A 1 219 ? 28.265 -6.968 16.118 1.00 44.88 219 PRO A C 1
ATOM 1745 O O . PRO A 1 219 ? 27.724 -7.221 17.189 1.00 44.88 219 PRO A O 1
ATOM 1748 N N . GLY A 1 220 ? 28.807 -7.914 15.343 1.00 55.06 220 GLY A N 1
ATOM 1749 C CA . GLY A 1 220 ? 28.793 -9.350 15.657 1.00 55.06 220 GLY A CA 1
ATOM 1750 C C . GLY A 1 220 ? 27.643 -10.147 15.028 1.00 55.06 220 GLY A C 1
ATOM 1751 O O . GLY A 1 220 ? 27.659 -11.375 15.108 1.00 55.06 220 GLY A O 1
ATOM 1752 N N . ASN A 1 221 ? 26.693 -9.486 14.359 1.00 61.06 221 ASN A N 1
ATOM 1753 C CA . ASN A 1 221 ? 25.623 -10.161 13.628 1.00 61.06 221 ASN A CA 1
ATOM 1754 C C . ASN A 1 221 ? 26.085 -10.527 12.213 1.00 61.06 221 ASN A C 1
ATOM 1756 O O . ASN A 1 221 ? 26.815 -9.776 11.572 1.00 61.06 221 ASN A O 1
ATOM 1760 N N . ASP A 1 222 ? 25.676 -11.704 11.737 1.00 56.09 222 ASP A N 1
ATOM 1761 C CA . ASP A 1 222 ? 25.925 -12.168 10.372 1.00 56.09 222 ASP A CA 1
ATOM 1762 C C . ASP A 1 222 ? 24.729 -11.761 9.488 1.00 56.09 222 ASP A C 1
ATOM 1764 O O . ASP A 1 222 ? 23.670 -12.397 9.578 1.00 56.09 222 ASP A O 1
ATOM 1768 N N . PRO A 1 223 ? 24.857 -10.730 8.627 1.00 53.59 223 PRO A N 1
ATOM 1769 C CA . PRO A 1 223 ? 23.751 -10.249 7.801 1.00 53.59 223 PRO A CA 1
ATOM 1770 C C . PRO A 1 223 ? 23.227 -11.322 6.840 1.00 53.59 223 PRO A C 1
ATOM 1772 O O . PRO A 1 223 ? 22.075 -11.256 6.424 1.00 53.59 223 PRO A O 1
ATOM 1775 N N . SER A 1 224 ? 24.044 -12.332 6.508 1.00 52.84 224 SER A N 1
ATOM 1776 C CA . SER A 1 224 ? 23.645 -13.443 5.634 1.00 52.84 224 SER A CA 1
ATOM 1777 C C . SER A 1 224 ? 22.710 -14.448 6.319 1.00 52.84 224 SER A C 1
ATOM 1779 O O . SER A 1 224 ? 22.026 -15.219 5.646 1.00 52.84 224 SER A O 1
ATOM 1781 N N . LYS A 1 225 ? 22.638 -14.425 7.658 1.00 53.44 225 LYS A N 1
ATOM 1782 C CA . LYS A 1 225 ? 21.765 -15.292 8.467 1.00 53.44 225 LYS A CA 1
ATOM 1783 C C . LYS A 1 225 ? 20.487 -14.605 8.930 1.00 53.44 225 LYS A C 1
ATOM 1785 O O . LYS A 1 225 ? 19.581 -15.280 9.418 1.00 53.44 225 LYS A O 1
ATOM 1790 N N . PHE A 1 226 ? 20.395 -13.289 8.773 1.00 54.00 226 PHE A N 1
ATOM 1791 C CA . PHE A 1 226 ? 19.214 -12.534 9.152 1.00 54.00 226 PHE A CA 1
ATOM 1792 C C . PHE A 1 226 ? 18.248 -12.419 7.974 1.00 54.00 226 PHE A C 1
ATOM 1794 O O . PHE A 1 226 ? 18.461 -11.660 7.030 1.00 54.00 226 PHE A O 1
ATOM 1801 N N . ASN A 1 227 ? 17.147 -13.158 8.054 1.00 61.38 227 ASN A N 1
ATOM 1802 C CA . ASN A 1 227 ? 15.997 -12.935 7.196 1.00 61.38 227 ASN A CA 1
ATOM 1803 C C . ASN A 1 227 ? 14.773 -12.679 8.089 1.00 61.38 227 ASN A C 1
ATOM 1805 O O . ASN A 1 227 ? 14.207 -13.647 8.605 1.00 61.38 227 ASN A O 1
ATOM 1809 N N . PRO A 1 228 ? 14.353 -11.411 8.272 1.00 60.16 228 PRO A N 1
ATOM 1810 C CA . PRO A 1 228 ? 13.217 -11.079 9.129 1.00 60.16 228 PRO A CA 1
ATOM 1811 C C . PRO A 1 228 ? 11.909 -11.678 8.603 1.00 60.16 228 PRO A C 1
ATOM 1813 O O . PRO A 1 228 ? 10.940 -11.782 9.344 1.00 60.16 228 PRO A O 1
ATOM 1816 N N . ASP A 1 229 ? 11.892 -12.105 7.340 1.00 61.47 229 ASP A N 1
ATOM 1817 C CA . ASP A 1 229 ? 10.730 -12.698 6.693 1.00 61.47 229 ASP A CA 1
ATOM 1818 C C . ASP A 1 229 ? 10.707 -14.230 6.838 1.00 61.47 229 ASP A C 1
ATOM 1820 O O . ASP A 1 229 ? 9.677 -14.847 6.585 1.00 61.47 229 ASP A O 1
ATOM 1824 N N . LYS A 1 230 ? 11.811 -14.859 7.282 1.00 62.91 230 LYS A N 1
ATOM 1825 C CA . LYS A 1 230 ? 11.901 -16.321 7.446 1.00 62.91 230 LYS A CA 1
ATOM 1826 C C . LYS A 1 230 ? 11.233 -16.806 8.734 1.00 62.91 230 LYS A C 1
ATOM 1828 O O . LYS A 1 230 ? 10.530 -17.805 8.691 1.00 62.91 230 LYS A O 1
ATOM 1833 N N . ASN A 1 231 ? 11.426 -16.084 9.842 1.00 67.12 231 ASN A N 1
ATOM 1834 C CA . ASN A 1 231 ? 10.775 -16.332 11.135 1.00 67.12 231 ASN A CA 1
ATOM 1835 C C . ASN A 1 231 ? 10.244 -15.002 11.704 1.00 67.12 231 ASN A C 1
ATOM 1837 O O . ASN A 1 231 ? 10.834 -14.456 12.634 1.00 67.12 231 ASN A O 1
ATOM 1841 N N . PRO A 1 232 ? 9.177 -14.439 11.116 1.00 75.12 232 PRO A N 1
ATOM 1842 C CA . PRO A 1 232 ? 8.697 -13.107 11.480 1.00 75.12 232 PRO A CA 1
ATOM 1843 C C . PRO A 1 232 ? 7.997 -13.060 12.848 1.00 75.12 232 PRO A C 1
ATOM 1845 O O . PRO A 1 232 ? 7.790 -11.978 13.387 1.00 75.12 232 PRO A O 1
ATOM 1848 N N . VAL A 1 233 ? 7.611 -14.218 13.389 1.00 85.69 233 VAL A N 1
ATOM 1849 C CA . VAL A 1 233 ? 6.865 -14.355 14.643 1.00 85.69 233 VAL A CA 1
ATOM 1850 C C . VAL A 1 233 ? 7.780 -14.924 15.720 1.00 85.69 233 VAL A C 1
ATOM 1852 O O . VAL A 1 233 ? 8.522 -15.873 15.456 1.00 85.69 233 VAL A O 1
ATOM 1855 N N . ILE A 1 234 ? 7.693 -14.368 16.923 1.00 88.88 234 ILE A N 1
ATOM 1856 C CA . ILE A 1 234 ? 8.364 -14.870 18.125 1.00 88.88 234 ILE A CA 1
ATOM 1857 C C . ILE A 1 234 ? 7.334 -15.174 19.211 1.00 88.88 234 ILE A C 1
ATOM 1859 O O . ILE A 1 234 ? 6.279 -14.551 19.252 1.00 88.88 234 ILE A O 1
ATOM 1863 N N . GLU A 1 235 ? 7.638 -16.107 20.104 1.00 92.62 235 GLU A N 1
ATOM 1864 C CA . GLU A 1 235 ? 6.809 -16.375 21.280 1.00 92.62 235 GLU A CA 1
ATOM 1865 C C . GLU A 1 235 ? 7.249 -15.451 22.425 1.00 92.62 235 GLU A C 1
ATOM 1867 O O . GLU A 1 235 ? 8.411 -15.476 22.830 1.00 92.62 235 GLU A O 1
ATOM 1872 N N . VAL A 1 236 ? 6.335 -14.619 22.931 1.00 93.62 236 VAL A N 1
ATOM 1873 C CA . VAL A 1 236 ? 6.614 -13.645 24.016 1.00 93.62 236 VAL A CA 1
ATOM 1874 C C . VAL A 1 236 ? 6.111 -14.115 25.375 1.00 93.62 236 VAL A C 1
ATOM 1876 O O . VAL A 1 236 ? 6.491 -13.596 26.422 1.00 93.62 236 VAL A O 1
ATOM 1879 N N . PHE A 1 237 ? 5.237 -15.114 25.364 1.00 94.50 237 PHE A N 1
ATOM 1880 C CA . PHE A 1 237 ? 4.711 -15.798 26.533 1.00 94.50 237 PHE A CA 1
ATOM 1881 C C . PHE A 1 237 ? 4.180 -17.162 26.077 1.00 94.50 237 PHE A C 1
ATOM 1883 O O . PHE A 1 237 ? 3.758 -17.246 24.926 1.00 94.50 237 PHE A O 1
ATOM 1890 N N . PRO A 1 238 ? 4.152 -18.209 26.927 1.00 94.94 238 PRO A N 1
ATOM 1891 C CA . PRO A 1 238 ? 3.634 -19.519 26.542 1.00 94.94 238 PRO A CA 1
ATOM 1892 C C . PRO A 1 238 ? 2.310 -19.455 25.764 1.00 94.94 238 PRO A C 1
ATOM 1894 O O . PRO A 1 238 ? 1.292 -19.011 26.301 1.00 94.94 238 PRO A O 1
ATOM 1897 N N . GLU A 1 239 ? 2.339 -19.920 24.512 1.00 92.12 239 GLU A N 1
ATOM 1898 C CA . GLU A 1 239 ? 1.218 -19.928 23.554 1.00 92.12 239 GLU A CA 1
ATOM 1899 C C . GLU A 1 239 ? 0.715 -18.536 23.103 1.00 92.12 239 GLU A C 1
ATOM 1901 O O . GLU A 1 239 ? -0.395 -18.420 22.573 1.00 92.12 239 GLU A O 1
ATOM 1906 N N . ILE A 1 240 ? 1.516 -17.483 23.292 1.00 97.00 240 ILE A N 1
ATOM 1907 C CA . ILE A 1 240 ? 1.291 -16.134 22.763 1.00 97.00 240 ILE A CA 1
ATOM 1908 C C . ILE A 1 240 ? 2.438 -15.777 21.822 1.00 97.00 240 ILE A C 1
ATOM 1910 O O . ILE A 1 240 ? 3.555 -15.443 22.226 1.00 97.00 240 ILE A O 1
ATOM 1914 N N . ASP A 1 241 ? 2.095 -15.800 20.546 1.00 96.06 241 ASP A N 1
ATOM 1915 C CA . ASP A 1 241 ? 2.934 -15.384 19.442 1.00 96.06 241 ASP A CA 1
ATOM 1916 C C . ASP A 1 241 ? 2.833 -13.857 19.267 1.00 96.06 241 ASP A C 1
ATOM 1918 O O . ASP A 1 241 ? 1.785 -13.242 19.488 1.00 96.06 241 ASP A O 1
ATOM 1922 N N . TYR A 1 242 ? 3.916 -13.236 18.822 1.00 94.44 242 TYR A N 1
ATOM 1923 C CA . TYR A 1 242 ? 4.030 -11.804 18.593 1.00 94.44 242 TYR A CA 1
ATOM 1924 C C . TYR A 1 242 ? 4.730 -11.521 17.268 1.00 94.44 242 TYR A C 1
ATOM 1926 O O . TYR A 1 242 ? 5.695 -12.187 16.890 1.00 94.44 242 TYR A O 1
ATOM 1934 N N . PHE A 1 243 ? 4.244 -10.501 16.572 1.00 90.56 243 PHE A N 1
ATOM 1935 C CA . PHE A 1 243 ? 4.778 -10.029 15.310 1.00 90.56 243 PHE A CA 1
ATOM 1936 C C . PHE A 1 243 ? 4.895 -8.508 15.311 1.00 90.56 243 PHE A C 1
ATOM 1938 O O . PHE A 1 243 ? 3.930 -7.783 15.558 1.00 90.56 243 PHE A O 1
ATOM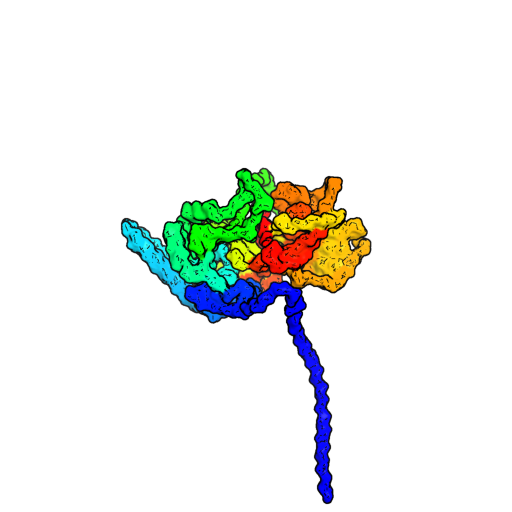 1945 N N . ILE A 1 244 ? 6.064 -8.032 14.905 1.00 86.50 244 ILE A N 1
ATOM 1946 C CA . ILE A 1 244 ? 6.288 -6.658 14.476 1.00 86.50 244 ILE A CA 1
ATOM 1947 C C . ILE A 1 244 ? 7.191 -6.707 13.241 1.00 86.50 244 ILE A C 1
ATOM 1949 O O . ILE A 1 244 ? 8.195 -7.430 13.244 1.00 86.50 244 ILE A O 1
ATOM 1953 N N . PRO A 1 245 ? 6.868 -5.994 12.148 1.00 77.31 245 PRO A N 1
ATOM 1954 C CA . PRO A 1 245 ? 7.728 -6.037 10.981 1.00 77.31 245 PRO A CA 1
ATOM 1955 C C . PRO A 1 245 ? 9.076 -5.396 11.294 1.00 77.31 245 PRO A C 1
ATOM 1957 O O . PRO A 1 245 ? 9.152 -4.325 11.895 1.00 77.31 245 PRO A O 1
ATOM 1960 N N . TYR A 1 246 ? 10.148 -6.036 10.822 1.00 71.69 246 TYR A N 1
ATOM 1961 C CA . TYR A 1 246 ? 11.486 -5.462 10.909 1.00 71.69 246 TYR A CA 1
ATOM 1962 C C . TYR A 1 246 ? 11.531 -4.100 10.216 1.00 71.69 246 TYR A C 1
ATOM 1964 O O . TYR A 1 246 ? 11.169 -3.985 9.035 1.00 71.69 246 TYR A O 1
ATOM 1972 N N . ARG A 1 247 ? 12.047 -3.111 10.949 1.00 65.62 247 ARG A N 1
ATOM 1973 C CA . ARG A 1 247 ? 12.350 -1.774 10.449 1.00 65.62 247 ARG A CA 1
ATOM 1974 C C . ARG A 1 247 ? 13.862 -1.596 10.408 1.00 65.62 247 ARG A C 1
ATOM 1976 O O . ARG A 1 247 ? 14.497 -1.685 11.460 1.00 65.62 247 ARG A O 1
ATOM 1983 N N . PRO A 1 248 ? 14.456 -1.342 9.233 1.00 55.19 248 PRO A N 1
ATOM 1984 C CA . PRO A 1 248 ? 15.848 -0.941 9.199 1.00 55.19 248 PRO A CA 1
ATOM 1985 C C . PRO A 1 248 ? 15.998 0.387 9.954 1.00 55.19 248 PRO A C 1
ATOM 1987 O O . PRO A 1 248 ? 15.139 1.261 9.806 1.00 55.19 248 PRO A O 1
ATOM 1990 N N . PRO A 1 249 ? 17.060 0.564 10.759 1.00 47.94 249 PRO A N 1
ATOM 1991 C CA . PRO A 1 249 ? 17.316 1.842 11.402 1.00 47.94 249 PRO A CA 1
ATOM 1992 C C . PRO A 1 249 ? 17.390 2.935 10.333 1.00 47.94 249 PRO A C 1
ATOM 1994 O O . PRO A 1 249 ? 18.096 2.790 9.327 1.00 47.94 249 PRO A O 1
ATOM 1997 N N . VAL A 1 250 ? 16.662 4.032 10.554 1.00 45.66 250 VAL A N 1
ATOM 1998 C CA . VAL A 1 250 ? 16.796 5.244 9.745 1.00 45.66 250 VAL A CA 1
ATOM 1999 C C . VAL A 1 250 ? 18.208 5.757 9.994 1.00 45.66 250 VAL A C 1
ATOM 2001 O O . VAL A 1 250 ? 18.492 6.359 11.028 1.00 45.66 250 VAL A O 1
ATOM 2004 N N . ARG A 1 251 ? 19.143 5.459 9.086 1.00 35.81 251 ARG A N 1
ATOM 2005 C CA . ARG A 1 251 ? 20.462 6.090 9.142 1.00 35.81 251 ARG A CA 1
ATOM 2006 C C . ARG A 1 251 ? 20.218 7.584 8.946 1.00 35.81 251 ARG A C 1
ATOM 2008 O O . ARG A 1 251 ? 19.558 7.917 7.961 1.00 35.81 251 ARG A O 1
ATOM 2015 N N . PRO A 1 252 ? 20.719 8.467 9.830 1.00 30.70 252 PRO A N 1
ATOM 2016 C CA . PRO A 1 252 ? 20.641 9.897 9.600 1.00 30.70 252 PRO A CA 1
ATOM 2017 C C . PRO A 1 252 ? 21.233 10.167 8.223 1.00 30.70 252 PRO A C 1
ATOM 2019 O O . PRO A 1 252 ? 22.424 9.942 7.991 1.00 30.70 252 PRO A O 1
ATOM 2022 N N . SER A 1 253 ? 20.391 10.572 7.280 1.00 36.81 253 SER A N 1
ATOM 2023 C CA . SER A 1 253 ? 20.867 11.122 6.027 1.00 36.81 253 SER A CA 1
ATOM 2024 C C . SER A 1 253 ? 21.676 12.351 6.407 1.00 36.81 253 SER A C 1
ATOM 2026 O O . SER A 1 253 ? 21.136 13.290 6.993 1.00 36.81 253 SER A O 1
ATOM 2028 N N . VAL A 1 254 ? 22.978 12.344 6.114 1.00 31.55 254 VAL A N 1
ATOM 2029 C CA . VAL A 1 254 ? 23.720 13.600 6.050 1.00 31.55 254 VAL A CA 1
ATOM 2030 C C . VAL A 1 254 ? 22.975 14.425 5.003 1.00 31.55 254 VAL A C 1
ATOM 2032 O O . VAL A 1 254 ? 22.908 13.969 3.857 1.00 31.55 254 VAL A O 1
ATOM 2035 N N . PRO A 1 255 ? 22.352 15.562 5.368 1.00 31.41 255 PRO A N 1
ATOM 2036 C CA . PRO A 1 255 ? 21.642 16.362 4.391 1.00 31.41 255 PRO A CA 1
ATOM 2037 C C . PRO A 1 255 ? 22.647 16.708 3.293 1.00 31.41 255 PRO A C 1
ATOM 2039 O O . PRO A 1 255 ? 23.759 17.144 3.626 1.00 31.41 255 PRO A O 1
ATOM 2042 N N . PRO A 1 256 ? 22.329 16.505 2.006 1.00 34.12 256 PRO A N 1
ATOM 2043 C CA . PRO A 1 256 ? 23.158 17.070 0.960 1.00 34.12 256 PRO A CA 1
ATOM 2044 C C . PRO A 1 256 ? 23.282 18.568 1.251 1.00 34.12 256 PRO A C 1
ATOM 2046 O O . PRO A 1 256 ? 22.290 19.282 1.375 1.00 34.12 256 PRO A O 1
ATOM 2049 N N . THR A 1 257 ? 24.516 19.044 1.417 1.00 35.41 257 THR A N 1
ATOM 2050 C CA . THR A 1 257 ? 24.837 20.424 1.825 1.00 35.41 257 THR A CA 1
ATOM 2051 C C . THR A 1 257 ? 24.403 21.478 0.806 1.00 35.41 257 THR A C 1
ATOM 2053 O O . THR A 1 257 ? 24.522 22.670 1.062 1.00 35.41 257 THR A O 1
ATOM 2056 N N . ASN A 1 258 ? 23.837 21.041 -0.317 1.00 32.81 258 ASN A N 1
ATOM 2057 C CA . ASN A 1 258 ? 23.152 21.853 -1.297 1.00 32.81 258 ASN A CA 1
ATOM 2058 C C . ASN A 1 258 ? 21.803 21.185 -1.567 1.00 32.81 258 ASN A C 1
ATOM 2060 O O . ASN A 1 258 ? 21.792 20.091 -2.126 1.00 32.81 258 ASN A O 1
ATOM 2064 N N . ASN A 1 259 ? 20.685 21.828 -1.212 1.00 34.97 259 ASN A N 1
ATOM 2065 C CA . ASN A 1 259 ? 19.386 21.453 -1.771 1.00 34.97 259 ASN A CA 1
ATOM 2066 C C . ASN A 1 259 ? 19.509 21.590 -3.295 1.00 34.97 259 ASN A C 1
ATOM 2068 O O . ASN A 1 259 ? 19.661 22.723 -3.770 1.00 34.97 259 ASN A O 1
ATOM 2072 N N . PRO A 1 260 ? 19.495 20.493 -4.075 1.00 40.00 260 PRO A N 1
ATOM 2073 C CA . PRO A 1 260 ? 19.481 20.608 -5.522 1.00 40.00 260 PRO A CA 1
ATOM 2074 C C . PRO A 1 260 ? 18.253 21.440 -5.922 1.00 40.00 260 PRO A C 1
ATOM 2076 O O . PRO A 1 260 ? 17.232 21.398 -5.221 1.00 40.00 260 PRO A O 1
ATOM 2079 N N . PRO A 1 261 ? 18.315 22.213 -7.018 1.00 38.84 261 PRO A N 1
ATOM 2080 C CA . PRO A 1 261 ? 17.142 22.895 -7.546 1.00 38.84 261 PRO A CA 1
ATOM 2081 C C . PRO A 1 261 ? 15.962 21.922 -7.636 1.00 38.84 261 PRO A C 1
ATOM 2083 O O . PRO A 1 261 ? 16.150 20.751 -7.959 1.00 38.84 261 PRO A O 1
ATOM 2086 N N . LYS A 1 262 ? 14.746 22.397 -7.340 1.00 48.72 262 LYS A N 1
ATOM 2087 C CA . LYS A 1 262 ? 13.506 21.617 -7.465 1.00 48.72 262 LYS A CA 1
ATOM 2088 C C . LYS A 1 262 ? 13.370 21.165 -8.925 1.00 48.72 262 LYS A C 1
ATOM 2090 O O . LYS A 1 262 ? 12.865 21.926 -9.747 1.00 48.72 262 LYS A O 1
ATOM 2095 N N . GLU A 1 263 ? 13.857 19.971 -9.259 1.00 56.91 263 GLU A N 1
ATOM 2096 C CA . GLU A 1 263 ? 13.675 19.428 -10.601 1.00 56.91 263 GLU A CA 1
ATOM 2097 C C . GLU A 1 263 ? 12.173 19.210 -10.833 1.00 56.91 263 GLU A C 1
ATOM 2099 O O . GLU A 1 263 ? 11.488 18.660 -9.960 1.00 56.91 263 GLU A O 1
ATOM 2104 N N . PRO A 1 264 ? 11.622 19.691 -11.961 1.00 60.81 264 PRO A N 1
ATOM 2105 C CA . PRO A 1 264 ? 10.233 19.437 -12.302 1.00 60.81 264 PRO A CA 1
ATOM 2106 C C . PRO A 1 264 ? 10.002 17.929 -12.425 1.00 60.81 264 PRO A C 1
ATOM 2108 O O . PRO A 1 264 ? 10.867 17.194 -12.904 1.00 60.81 264 PRO A O 1
ATOM 2111 N N . LEU A 1 265 ? 8.823 17.467 -11.998 1.00 65.94 265 LEU A N 1
ATOM 2112 C CA . LEU A 1 265 ? 8.446 16.071 -12.202 1.00 65.94 265 LEU A CA 1
ATOM 2113 C C . LEU A 1 265 ? 8.468 15.756 -13.706 1.00 65.94 265 LEU A C 1
ATOM 2115 O O . LEU A 1 265 ? 8.002 16.593 -14.491 1.00 65.94 265 LEU A O 1
ATOM 2119 N N . PRO A 1 266 ? 8.947 14.566 -14.119 1.00 77.19 266 PRO A N 1
ATOM 2120 C CA . PRO A 1 266 ? 8.726 14.088 -15.475 1.00 77.19 266 PRO A CA 1
ATOM 2121 C C . PRO A 1 266 ? 7.245 14.232 -15.841 1.00 77.19 266 PRO A C 1
ATOM 2123 O O . PRO A 1 266 ? 6.365 13.836 -15.072 1.00 77.19 266 PRO A O 1
ATOM 2126 N N . GLN A 1 267 ? 6.967 14.841 -16.993 1.00 79.44 267 GLN A N 1
ATOM 2127 C CA . GLN A 1 267 ? 5.598 15.068 -17.449 1.00 79.44 267 GLN A CA 1
ATOM 2128 C C . GLN A 1 267 ? 4.976 13.734 -17.868 1.00 79.44 267 GLN A C 1
ATOM 2130 O O . GLN A 1 267 ? 5.250 13.216 -18.950 1.00 79.44 267 GLN A O 1
ATOM 2135 N N . ILE A 1 268 ? 4.164 13.170 -16.978 1.00 81.25 268 ILE A N 1
ATOM 2136 C CA . ILE A 1 268 ? 3.391 11.944 -17.222 1.00 81.25 268 ILE A CA 1
ATOM 2137 C C . ILE A 1 268 ? 1.917 12.237 -17.516 1.00 81.25 268 ILE A C 1
ATOM 2139 O O . ILE A 1 268 ? 1.224 11.390 -18.071 1.00 81.25 268 ILE A O 1
ATOM 2143 N N . ASP A 1 269 ? 1.444 13.436 -17.167 1.00 81.81 269 ASP A N 1
ATOM 2144 C CA . ASP A 1 269 ? 0.127 13.910 -17.576 1.00 81.81 269 ASP A CA 1
ATOM 2145 C C . ASP A 1 269 ? 0.208 14.472 -19.008 1.00 81.81 269 ASP A C 1
ATOM 2147 O O . ASP A 1 269 ? 1.133 15.239 -19.295 1.00 81.81 269 ASP A O 1
ATOM 2151 N N . PRO A 1 270 ? -0.724 14.128 -19.912 1.00 81.56 270 PRO A N 1
ATOM 2152 C CA . PRO A 1 270 ? -0.747 14.682 -21.263 1.00 81.56 270 PRO A CA 1
ATOM 2153 C C . PRO A 1 270 ? -1.138 16.172 -21.334 1.00 81.56 270 PRO A C 1
ATOM 2155 O O . PRO A 1 270 ? -0.960 16.780 -22.386 1.00 81.56 270 PRO A O 1
ATOM 2158 N N . GLU A 1 271 ? -1.683 16.773 -20.269 1.00 87.75 271 GLU A N 1
ATOM 2159 C CA . GLU A 1 271 ? -2.171 18.156 -20.253 1.00 87.75 271 GLU A CA 1
ATOM 2160 C C . GLU A 1 271 ? -1.202 19.121 -19.543 1.00 87.75 271 GLU A C 1
ATOM 2162 O O . GLU A 1 271 ? -0.975 19.061 -18.330 1.00 87.75 271 GLU A O 1
ATOM 2167 N N . ASP A 1 272 ? -0.677 20.093 -20.295 1.00 85.44 272 ASP A N 1
ATOM 2168 C CA . ASP A 1 272 ? 0.308 21.069 -19.806 1.00 85.44 272 ASP A CA 1
ATOM 2169 C C . ASP A 1 272 ? -0.185 21.922 -18.631 1.00 85.44 272 ASP A C 1
ATOM 2171 O O . ASP A 1 272 ? 0.588 22.242 -17.727 1.00 85.44 272 ASP A O 1
ATOM 2175 N N . GLU A 1 273 ? -1.461 22.312 -18.622 1.00 86.25 273 GLU A N 1
ATOM 2176 C CA . GLU A 1 273 ? -2.033 23.122 -17.540 1.00 86.25 273 GLU A CA 1
ATOM 2177 C C . GLU A 1 273 ? -2.053 22.365 -16.212 1.00 86.25 273 GLU A C 1
ATOM 2179 O O . GLU A 1 273 ? -1.719 22.928 -15.166 1.00 86.25 273 GLU A O 1
ATOM 2184 N N . VAL A 1 274 ? -2.358 21.068 -16.257 1.00 87.31 274 VAL A N 1
ATOM 2185 C CA . VAL A 1 274 ? -2.317 20.216 -15.070 1.00 87.31 274 VAL A CA 1
ATOM 2186 C C . VAL A 1 274 ? -0.882 19.969 -14.636 1.00 87.31 274 VAL A C 1
ATOM 2188 O O . VAL A 1 274 ? -0.590 20.086 -13.449 1.00 87.31 274 VAL A O 1
ATOM 2191 N N . ASN A 1 275 ? 0.048 19.751 -15.567 1.00 86.06 275 ASN A N 1
ATOM 2192 C CA . ASN A 1 275 ? 1.471 19.671 -15.230 1.00 86.06 275 ASN A CA 1
ATOM 2193 C C . ASN A 1 275 ? 1.979 20.956 -14.548 1.00 86.06 275 ASN A C 1
ATOM 2195 O O . ASN A 1 275 ? 2.762 20.880 -13.598 1.00 86.06 275 ASN A O 1
ATOM 2199 N N . LYS A 1 276 ? 1.532 22.144 -14.982 1.00 87.19 276 LYS A N 1
ATO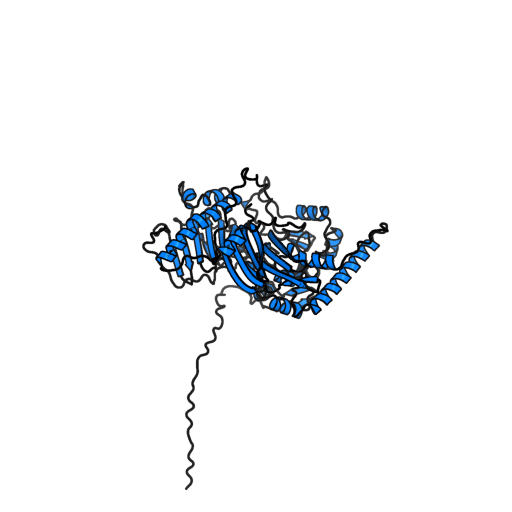M 2200 C CA . LYS A 1 276 ? 1.854 23.418 -14.310 1.00 87.19 276 LYS A CA 1
ATOM 2201 C C . LYS A 1 276 ? 1.296 23.452 -12.887 1.00 87.19 276 LYS A C 1
ATOM 2203 O O . LYS A 1 276 ? 2.038 23.782 -11.961 1.00 87.19 276 LYS A O 1
ATOM 2208 N N . PHE A 1 277 ? 0.034 23.063 -12.701 1.00 89.75 277 PHE A N 1
ATOM 2209 C CA . PHE A 1 277 ? -0.583 22.972 -11.377 1.00 89.75 277 PHE A CA 1
ATOM 2210 C C . PHE A 1 277 ? 0.169 21.992 -10.465 1.00 89.75 277 PHE A C 1
ATOM 2212 O O . PHE A 1 277 ? 0.625 22.376 -9.389 1.00 89.75 277 PHE A O 1
ATOM 2219 N N . VAL A 1 278 ? 0.400 20.760 -10.922 1.00 89.56 278 VAL A N 1
ATOM 2220 C CA . VAL A 1 278 ? 1.133 19.724 -10.181 1.00 89.56 278 VAL A CA 1
ATOM 2221 C C . VAL A 1 278 ? 2.523 20.215 -9.782 1.00 89.56 278 VAL A C 1
ATOM 2223 O O . VAL A 1 278 ? 2.935 20.051 -8.634 1.00 89.56 278 VAL A O 1
ATOM 2226 N N . ASN A 1 279 ? 3.257 20.875 -10.679 1.00 86.56 279 ASN A N 1
ATOM 2227 C CA . ASN A 1 279 ? 4.580 21.412 -10.354 1.00 86.56 279 ASN A CA 1
ATOM 2228 C C . ASN A 1 279 ? 4.526 22.553 -9.319 1.00 86.56 279 ASN A C 1
ATOM 2230 O O . ASN A 1 279 ? 5.440 22.659 -8.489 1.00 86.56 279 ASN A O 1
ATOM 2234 N N . SER A 1 280 ? 3.434 23.326 -9.290 1.00 87.12 280 SER A N 1
ATOM 2235 C CA . SER A 1 280 ? 3.197 24.376 -8.290 1.00 87.12 280 SER A CA 1
ATOM 2236 C C . SER A 1 280 ? 2.895 23.841 -6.887 1.00 87.12 280 SER A C 1
ATOM 2238 O O . SER A 1 280 ? 3.232 24.511 -5.913 1.00 87.12 280 SER A O 1
ATOM 2240 N N . LEU A 1 281 ? 2.353 22.620 -6.767 1.00 86.00 281 LEU A N 1
ATOM 2241 C CA . LEU A 1 281 ? 2.028 22.032 -5.466 1.00 86.00 281 LEU A CA 1
ATOM 2242 C C . LEU A 1 281 ? 3.268 21.979 -4.545 1.00 86.00 281 LEU A C 1
ATOM 2244 O O . LEU A 1 281 ? 4.395 21.723 -5.017 1.00 86.00 281 LEU A O 1
ATOM 2248 N N . PRO A 1 282 ? 3.095 22.201 -3.232 1.00 73.75 282 PRO A N 1
ATOM 2249 C CA . PRO A 1 282 ? 4.130 21.882 -2.263 1.00 73.75 282 PRO A CA 1
ATOM 2250 C C . PRO A 1 282 ? 4.334 20.362 -2.213 1.00 73.75 282 PRO A C 1
ATOM 2252 O O . PRO A 1 282 ? 3.413 19.586 -2.478 1.00 73.75 282 PRO A O 1
ATOM 2255 N N . ASN A 1 283 ? 5.554 19.934 -1.887 1.00 75.19 283 ASN A N 1
ATOM 2256 C CA . ASN A 1 283 ? 5.709 18.599 -1.313 1.00 75.19 283 ASN A CA 1
ATOM 2257 C C . ASN A 1 283 ? 5.120 18.699 0.092 1.00 75.19 283 ASN A C 1
ATOM 2259 O O . ASN A 1 283 ? 5.438 19.663 0.790 1.00 75.19 283 ASN A O 1
ATOM 2263 N N . CYS A 1 284 ? 4.226 17.790 0.473 1.00 74.25 284 CYS A N 1
ATOM 2264 C CA . CYS A 1 284 ? 3.767 17.803 1.854 1.00 74.25 284 CYS A CA 1
ATOM 2265 C C . CYS A 1 284 ? 4.882 17.260 2.752 1.00 74.25 284 CYS A C 1
ATOM 2267 O O . CYS A 1 284 ? 5.599 16.338 2.355 1.00 74.25 284 CYS A O 1
ATOM 2269 N N . ASP A 1 285 ? 5.004 17.819 3.953 1.00 63.38 285 ASP A N 1
ATOM 2270 C CA . ASP A 1 285 ? 5.659 17.108 5.040 1.00 63.38 285 ASP A CA 1
ATOM 2271 C C . ASP A 1 285 ? 4.729 15.944 5.375 1.00 63.38 285 ASP A C 1
ATOM 2273 O O . ASP A 1 285 ? 3.618 16.148 5.874 1.00 63.38 285 ASP A O 1
ATOM 2277 N N . THR A 1 286 ? 5.119 14.732 4.991 1.00 58.59 286 THR A N 1
ATOM 2278 C CA . THR A 1 286 ? 4.381 13.520 5.345 1.00 58.59 286 THR A CA 1
ATOM 2279 C C . THR A 1 286 ? 4.288 13.489 6.866 1.00 58.59 286 THR A C 1
ATOM 2281 O O . THR A 1 286 ? 5.307 13.394 7.549 1.00 58.59 286 THR A O 1
ATOM 2284 N N . TYR A 1 287 ? 3.090 13.679 7.422 1.00 47.81 287 TYR A N 1
ATOM 2285 C CA . TYR A 1 287 ? 2.963 13.804 8.870 1.00 47.81 287 TYR A CA 1
ATOM 2286 C C . TYR A 1 287 ? 3.043 12.420 9.502 1.00 47.81 287 TYR A C 1
ATOM 2288 O O . TYR A 1 287 ? 2.166 11.595 9.263 1.00 47.81 287 TYR A O 1
ATOM 2296 N N . HIS A 1 288 ? 4.066 12.201 10.325 1.00 47.94 288 HIS A N 1
ATOM 2297 C CA . HIS A 1 288 ? 4.231 10.994 11.124 1.00 47.94 288 HIS A CA 1
ATOM 2298 C C . HIS A 1 288 ? 3.427 11.127 12.423 1.00 47.94 288 HIS A C 1
ATOM 2300 O O . HIS A 1 288 ? 3.816 11.882 13.316 1.00 47.94 288 HIS A O 1
ATOM 2306 N N . THR A 1 289 ? 2.298 10.425 12.560 1.00 47.16 289 THR A N 1
ATOM 2307 C CA . THR A 1 289 ? 1.667 10.280 13.883 1.00 47.16 289 THR A CA 1
ATOM 2308 C C . THR A 1 289 ? 2.486 9.333 14.760 1.00 47.16 289 THR A C 1
ATOM 2310 O O . THR A 1 289 ? 3.300 8.546 14.275 1.00 47.16 289 THR A O 1
ATOM 2313 N N . TRP A 1 290 ? 2.271 9.388 16.077 1.00 46.44 290 TRP A N 1
ATOM 2314 C CA . TRP A 1 290 ? 3.018 8.618 17.080 1.00 46.44 290 TRP A CA 1
ATOM 2315 C C . TRP A 1 290 ? 2.910 7.082 16.915 1.00 46.44 290 TRP A C 1
ATOM 2317 O O . TRP A 1 290 ? 3.626 6.348 17.597 1.00 46.44 290 TRP A O 1
ATOM 2327 N N . LEU A 1 291 ? 2.049 6.583 16.014 1.00 51.47 291 LEU A N 1
ATOM 2328 C CA . LEU A 1 291 ? 1.877 5.164 15.671 1.00 51.47 291 LEU A CA 1
ATOM 2329 C C . LEU A 1 291 ? 2.201 4.786 14.223 1.00 51.47 291 LEU A C 1
ATOM 2331 O O . LEU A 1 291 ? 2.214 3.590 13.907 1.00 51.47 291 LEU A O 1
ATOM 2335 N N . GLN A 1 292 ? 2.470 5.755 13.346 1.00 59.19 292 GLN A N 1
ATOM 2336 C CA . GLN A 1 292 ? 2.812 5.444 11.963 1.00 59.19 292 GLN A CA 1
ATOM 2337 C C . GLN A 1 292 ? 4.101 4.620 11.893 1.00 59.19 292 GLN A C 1
ATOM 2339 O O . GLN A 1 292 ? 4.967 4.662 12.768 1.00 59.19 292 GLN A O 1
ATOM 2344 N N . SER A 1 293 ? 4.179 3.795 10.856 1.00 61.25 293 SER A N 1
ATOM 2345 C CA . SER A 1 293 ? 5.206 2.776 10.642 1.00 61.25 293 SER A CA 1
ATOM 2346 C C . SER A 1 293 ? 5.055 1.488 11.447 1.00 61.25 293 SER A C 1
ATOM 2348 O O . SER A 1 293 ? 5.764 0.544 11.099 1.00 61.25 293 SER A O 1
ATOM 2350 N N . LEU A 1 294 ? 4.111 1.407 12.417 1.00 74.88 294 LEU A N 1
ATOM 2351 C CA . LEU A 1 294 ? 3.503 0.173 12.969 1.00 74.88 294 LEU A CA 1
ATOM 2352 C C . LEU A 1 294 ? 3.933 -1.098 12.230 1.00 74.88 294 LEU A C 1
ATOM 2354 O O . LEU A 1 294 ? 4.877 -1.820 12.569 1.00 74.88 294 LEU A O 1
ATOM 2358 N N . PHE A 1 295 ? 3.214 -1.237 11.126 1.00 81.88 295 PHE A N 1
ATOM 2359 C CA . PHE A 1 295 ? 3.219 -2.366 10.237 1.00 81.88 295 PHE A CA 1
ATOM 2360 C C . PHE A 1 295 ? 3.905 -2.055 8.898 1.00 81.88 295 PHE A C 1
ATOM 2362 O O . PHE A 1 295 ? 3.692 -2.774 7.938 1.00 81.88 295 PHE A O 1
ATOM 2369 N N . GLY A 1 296 ? 4.729 -1.009 8.800 1.00 78.25 296 GLY A N 1
ATOM 2370 C CA . GLY A 1 296 ? 5.373 -0.573 7.552 1.00 78.25 296 GLY A CA 1
ATOM 2371 C C . GLY A 1 296 ? 5.001 0.850 7.133 1.00 78.25 296 GLY A C 1
ATOM 2372 O O . GLY A 1 296 ? 4.212 1.516 7.800 1.00 78.25 296 GLY A O 1
ATOM 2373 N N . ASP A 1 297 ? 5.601 1.322 6.045 1.00 76.50 297 ASP A N 1
ATOM 2374 C CA . ASP A 1 297 ? 5.571 2.731 5.646 1.00 76.50 297 ASP A CA 1
ATOM 2375 C C . ASP A 1 297 ? 4.192 3.145 5.113 1.00 76.50 297 ASP A C 1
ATOM 2377 O O . ASP A 1 297 ? 3.540 2.411 4.366 1.00 76.50 297 ASP A O 1
ATOM 2381 N N . SER A 1 298 ? 3.737 4.334 5.500 1.00 79.31 298 SER A N 1
ATOM 2382 C CA . SER A 1 298 ? 2.478 4.921 5.043 1.00 79.31 298 SER A CA 1
ATOM 2383 C C . SER A 1 298 ? 2.619 6.437 4.992 1.00 79.31 298 SER A C 1
ATOM 2385 O O . SER A 1 298 ? 2.373 7.130 5.975 1.00 79.31 298 SER A O 1
ATOM 2387 N N . ASP A 1 299 ? 2.986 6.946 3.825 1.00 82.50 299 ASP A N 1
ATOM 2388 C CA . ASP A 1 299 ? 3.142 8.368 3.561 1.00 82.50 299 ASP A CA 1
ATOM 2389 C C . ASP A 1 299 ? 1.811 8.962 3.116 1.00 82.50 299 ASP A C 1
ATOM 2391 O O . ASP A 1 299 ? 1.198 8.506 2.146 1.00 82.50 299 ASP A O 1
ATOM 2395 N N . MET A 1 300 ? 1.351 9.996 3.814 1.00 84.62 300 MET A N 1
ATOM 2396 C CA . MET A 1 300 ? 0.055 10.607 3.556 1.00 84.62 300 MET A CA 1
ATOM 2397 C C . MET A 1 300 ? 0.136 12.129 3.546 1.00 84.62 300 MET A C 1
ATOM 2399 O O . MET A 1 300 ? 0.736 12.751 4.419 1.00 84.62 300 MET A O 1
ATOM 2403 N N . CYS A 1 301 ? -0.556 12.721 2.577 1.00 87.00 301 CYS A N 1
ATOM 2404 C CA . CYS A 1 301 ? -0.795 14.150 2.482 1.00 87.00 301 CYS A CA 1
ATOM 2405 C C . CYS A 1 301 ? -2.297 14.427 2.480 1.00 87.00 301 CYS A C 1
ATOM 2407 O O . CYS A 1 301 ? -3.061 13.769 1.768 1.00 87.00 301 CYS A O 1
ATOM 2409 N N . VAL A 1 302 ? -2.713 15.463 3.205 1.00 87.94 302 VAL A N 1
ATOM 2410 C CA . VAL A 1 302 ? -4.103 15.922 3.230 1.00 87.94 302 VAL A CA 1
ATOM 2411 C C . VAL A 1 302 ? -4.165 17.385 2.809 1.00 87.94 302 VAL A C 1
ATOM 2413 O O . VAL A 1 302 ? -3.624 18.251 3.486 1.00 87.94 302 VAL A O 1
ATOM 2416 N N . ASP A 1 303 ? -4.867 17.658 1.712 1.00 92.06 303 ASP A N 1
ATOM 2417 C CA . ASP A 1 303 ? -5.297 19.001 1.327 1.00 92.06 303 ASP A CA 1
ATOM 2418 C C . ASP A 1 303 ? -6.739 19.208 1.803 1.00 92.06 303 ASP A C 1
ATOM 2420 O O . ASP A 1 303 ? -7.700 18.757 1.171 1.00 92.06 303 ASP A O 1
ATOM 2424 N N . LYS A 1 304 ? -6.891 19.833 2.973 1.00 91.75 304 LYS A N 1
ATOM 2425 C CA . LYS A 1 304 ? -8.193 20.190 3.541 1.00 91.75 304 LYS A CA 1
ATOM 2426 C C . LYS A 1 304 ? -8.573 21.597 3.086 1.00 91.75 304 LYS A C 1
ATOM 2428 O O . LYS A 1 304 ? -8.272 22.579 3.760 1.00 91.75 304 LYS A O 1
ATOM 2433 N N . TYR A 1 305 ? -9.248 21.671 1.946 1.00 92.31 305 TYR A N 1
ATOM 2434 C CA . TYR A 1 305 ? -9.606 22.934 1.304 1.00 92.31 305 TYR A CA 1
ATOM 2435 C C . TYR A 1 305 ? -10.946 23.524 1.793 1.00 92.31 305 TYR A C 1
ATOM 2437 O O . TYR A 1 305 ? -11.212 24.704 1.580 1.00 92.31 305 TYR A O 1
ATOM 2445 N N . GLU A 1 306 ? -11.766 22.741 2.504 1.00 92.44 306 GLU A N 1
ATOM 2446 C CA . GLU A 1 306 ? -12.960 23.197 3.232 1.00 92.44 306 GLU A CA 1
ATOM 2447 C C . GLU A 1 306 ? -13.060 22.491 4.596 1.00 92.44 306 GLU A C 1
ATOM 2449 O O . GLU A 1 306 ? -12.415 21.472 4.851 1.00 92.44 306 GLU A O 1
ATOM 2454 N N . SER A 1 307 ? -13.925 22.974 5.494 1.00 90.31 307 SER A N 1
ATOM 2455 C CA . SER A 1 307 ? -14.151 22.319 6.795 1.00 90.31 307 SER A CA 1
ATOM 2456 C C . SER A 1 307 ? -14.634 20.868 6.657 1.00 90.31 307 SER A C 1
ATOM 2458 O O . SER A 1 307 ? -14.215 20.015 7.444 1.00 90.31 307 SER A O 1
ATOM 2460 N N . HIS A 1 308 ? -15.451 20.598 5.633 1.00 94.00 308 HIS A N 1
ATOM 2461 C CA . HIS A 1 308 ? -16.066 19.300 5.353 1.00 94.00 308 HIS A CA 1
ATOM 2462 C C . HIS A 1 308 ? -15.523 18.606 4.103 1.00 94.00 308 HIS A C 1
ATOM 2464 O O . HIS A 1 308 ? -16.029 17.538 3.779 1.00 94.00 308 HIS A O 1
ATOM 2470 N N . ARG A 1 309 ? -14.528 19.158 3.395 1.00 95.88 309 ARG A N 1
ATOM 2471 C CA . ARG A 1 309 ? -13.950 18.514 2.205 1.00 95.88 309 ARG A CA 1
ATOM 2472 C C . ARG A 1 309 ? -12.436 18.484 2.234 1.00 95.88 309 ARG A C 1
ATOM 2474 O O . ARG A 1 309 ? -11.787 19.435 2.669 1.00 95.88 309 ARG A O 1
ATOM 2481 N N . ARG A 1 310 ? -11.882 17.370 1.759 1.00 94.50 310 ARG A N 1
ATOM 2482 C CA . ARG A 1 310 ? -10.437 17.187 1.626 1.00 94.50 310 ARG A CA 1
ATOM 2483 C C . ARG A 1 310 ? -10.079 16.289 0.451 1.00 94.50 310 ARG A C 1
ATOM 2485 O O . ARG A 1 310 ? -10.847 15.401 0.080 1.00 94.50 310 ARG A O 1
ATOM 2492 N N . VAL A 1 311 ? -8.881 16.489 -0.083 1.00 94.81 311 VAL A N 1
ATOM 2493 C CA . VAL A 1 311 ? -8.194 15.520 -0.941 1.00 94.81 311 VAL A CA 1
ATOM 2494 C C . VAL A 1 311 ? -7.093 14.871 -0.126 1.00 94.81 311 VAL A C 1
ATOM 2496 O O . VAL A 1 311 ? -6.273 15.551 0.485 1.00 94.81 311 VAL A O 1
ATOM 2499 N N . LYS A 1 312 ? -7.076 13.545 -0.111 1.00 91.88 312 LYS A N 1
ATOM 2500 C CA . LYS A 1 312 ? -6.080 12.759 0.604 1.00 91.88 312 LYS A CA 1
ATOM 2501 C C . LYS A 1 312 ? -5.288 11.922 -0.388 1.00 91.88 312 LYS A C 1
ATOM 2503 O O . LYS A 1 312 ? -5.866 11.083 -1.075 1.00 91.88 312 LYS A O 1
ATOM 2508 N N . THR A 1 313 ? -3.983 12.144 -0.439 1.00 92.31 313 THR A N 1
ATOM 2509 C CA . THR A 1 313 ? -3.031 11.391 -1.264 1.00 92.31 313 THR A CA 1
ATOM 2510 C C . THR A 1 313 ? -2.220 10.495 -0.347 1.00 92.31 313 THR A C 1
ATOM 2512 O O . THR A 1 313 ? -1.754 10.959 0.691 1.00 92.31 313 THR A O 1
ATOM 2515 N N . LYS A 1 314 ? -2.060 9.222 -0.703 1.00 88.94 314 LYS A N 1
ATOM 2516 C CA . LYS A 1 314 ? -1.359 8.246 0.129 1.00 88.94 314 LYS A CA 1
ATOM 2517 C C . LYS A 1 314 ? -0.502 7.315 -0.715 1.00 88.94 314 LYS A C 1
ATOM 2519 O O . LYS A 1 314 ? -0.948 6.856 -1.766 1.00 88.94 314 LYS A O 1
ATOM 2524 N N . ALA A 1 315 ? 0.673 6.990 -0.203 1.00 88.62 315 ALA A N 1
ATOM 2525 C CA . ALA A 1 315 ? 1.495 5.875 -0.635 1.00 88.62 315 ALA A CA 1
ATOM 2526 C C . ALA A 1 315 ? 1.748 4.965 0.567 1.00 88.62 315 ALA A C 1
ATOM 2528 O O . ALA A 1 315 ? 1.966 5.449 1.671 1.00 88.62 315 ALA A O 1
ATOM 2529 N N . TYR A 1 316 ? 1.684 3.654 0.379 1.00 84.12 316 TYR A N 1
ATOM 2530 C CA . TYR A 1 316 ? 1.800 2.707 1.485 1.00 84.12 316 TYR A CA 1
ATOM 2531 C C . TYR A 1 316 ? 2.582 1.462 1.071 1.00 84.12 316 TYR A C 1
ATOM 2533 O O . TYR A 1 316 ? 2.569 1.079 -0.097 1.00 84.12 316 TYR A O 1
ATOM 2541 N N . ASN A 1 317 ? 3.257 0.861 2.047 1.00 83.44 317 ASN A N 1
ATOM 2542 C CA . ASN A 1 317 ? 4.009 -0.388 1.992 1.00 83.44 317 ASN A CA 1
ATOM 2543 C C . ASN A 1 317 ? 3.889 -1.067 3.367 1.00 83.44 317 ASN A C 1
ATOM 2545 O O . ASN A 1 317 ? 4.734 -0.885 4.246 1.00 83.44 317 ASN A O 1
ATOM 2549 N N . GLN A 1 318 ? 2.794 -1.796 3.579 1.00 83.06 318 GLN A N 1
ATOM 2550 C CA . GLN A 1 318 ? 2.390 -2.298 4.893 1.00 83.06 318 GLN A CA 1
ATOM 2551 C C . GLN A 1 318 ? 2.331 -3.829 4.913 1.00 83.06 318 GLN A C 1
ATOM 2553 O O . GLN A 1 318 ? 1.790 -4.460 4.011 1.00 83.06 318 GLN A O 1
ATOM 2558 N N . ASN A 1 319 ? 2.884 -4.422 5.966 1.00 83.75 319 ASN A N 1
ATOM 2559 C CA . ASN A 1 319 ? 2.896 -5.838 6.293 1.00 83.75 319 ASN A CA 1
ATOM 2560 C C . ASN A 1 319 ? 2.145 -6.079 7.610 1.00 83.75 319 ASN A C 1
ATOM 2562 O O . ASN A 1 319 ? 2.696 -5.917 8.700 1.00 83.75 319 ASN A O 1
ATOM 2566 N N . TYR A 1 320 ? 0.905 -6.540 7.494 1.00 85.00 320 TYR A N 1
ATOM 2567 C CA . TYR A 1 320 ? 0.045 -6.896 8.618 1.00 85.00 320 TYR A CA 1
ATOM 2568 C C . TYR A 1 320 ? 0.182 -8.362 9.042 1.00 85.00 320 TYR A C 1
ATOM 2570 O O . TYR A 1 320 ? -0.707 -8.864 9.726 1.00 85.00 320 TYR A O 1
ATOM 2578 N N . TYR A 1 321 ? 1.234 -9.071 8.616 1.00 84.62 321 TYR A N 1
ATOM 2579 C CA . TYR A 1 321 ? 1.434 -10.525 8.732 1.00 84.62 321 TYR A CA 1
ATOM 2580 C C . TYR A 1 321 ? 0.434 -11.382 7.943 1.00 84.62 321 TYR A C 1
ATOM 2582 O O . TYR A 1 321 ? 0.844 -12.248 7.174 1.00 84.62 321 TYR A O 1
ATOM 2590 N N . LEU A 1 322 ? -0.869 -11.147 8.114 1.00 83.81 322 LEU A N 1
ATOM 2591 C CA . LEU A 1 322 ? -1.917 -11.802 7.331 1.00 83.81 322 LEU A CA 1
ATOM 2592 C C . LEU A 1 322 ? -1.939 -11.297 5.893 1.00 83.81 322 LEU A C 1
ATOM 2594 O O . LEU A 1 322 ? -2.053 -12.086 4.969 1.00 83.81 322 LEU A O 1
ATOM 2598 N N . VAL A 1 323 ? -1.823 -9.985 5.710 1.00 79.75 323 VAL A N 1
ATOM 2599 C CA . VAL A 1 323 ? -1.860 -9.345 4.397 1.00 79.75 323 VAL A CA 1
ATOM 2600 C C . VAL A 1 323 ? -0.695 -8.380 4.298 1.00 79.75 323 VAL A C 1
ATOM 2602 O O . VAL A 1 323 ? -0.412 -7.622 5.225 1.00 79.75 323 VAL A O 1
ATOM 2605 N N . TYR A 1 324 ? -0.033 -8.404 3.153 1.00 80.88 324 TYR A N 1
ATOM 2606 C CA . TYR A 1 324 ? 0.879 -7.361 2.730 1.00 80.88 324 TYR A CA 1
ATOM 2607 C C . TYR A 1 324 ? 0.233 -6.540 1.605 1.00 80.88 324 TYR A C 1
ATOM 2609 O O . TYR A 1 324 ? -0.471 -7.106 0.766 1.00 80.88 324 TYR A O 1
ATOM 2617 N N . SER A 1 325 ? 0.455 -5.224 1.588 1.00 80.44 325 SER A N 1
ATOM 2618 C CA . SER A 1 325 ? -0.121 -4.307 0.600 1.00 80.44 325 SER A CA 1
ATOM 2619 C C . SER A 1 325 ? 0.837 -3.147 0.313 1.00 80.44 325 SER A C 1
ATOM 2621 O O . SER A 1 325 ? 1.285 -2.458 1.233 1.00 80.44 325 SER A O 1
ATOM 2623 N N . ILE A 1 326 ? 1.140 -2.919 -0.966 1.00 85.12 326 ILE A N 1
ATOM 2624 C CA . ILE A 1 326 ? 1.894 -1.762 -1.460 1.00 85.12 326 ILE A CA 1
ATOM 2625 C C . ILE A 1 326 ? 1.156 -1.098 -2.603 1.00 85.12 326 ILE A C 1
ATOM 2627 O O . ILE A 1 326 ? 0.701 -1.734 -3.560 1.00 85.12 326 ILE A O 1
ATOM 2631 N N . GLY A 1 327 ? 1.072 0.221 -2.536 1.00 88.19 327 GLY A N 1
ATOM 2632 C CA . GLY A 1 327 ? 0.338 0.963 -3.533 1.00 88.19 327 GLY A CA 1
ATOM 2633 C C . GLY A 1 327 ? 0.306 2.451 -3.289 1.00 88.19 327 GLY A C 1
ATOM 2634 O O . GLY A 1 327 ? 0.975 3.010 -2.414 1.00 88.19 327 GLY A O 1
ATOM 2635 N N . VAL A 1 328 ? -0.499 3.085 -4.127 1.00 91.31 328 VAL A N 1
ATOM 2636 C CA . VAL A 1 328 ? -0.789 4.510 -4.086 1.00 91.31 328 VAL A CA 1
ATOM 2637 C C . VAL A 1 328 ? -2.277 4.742 -4.273 1.00 91.31 328 VAL A C 1
ATOM 2639 O O . VAL A 1 328 ? -2.964 3.987 -4.966 1.00 91.31 328 VAL A O 1
ATOM 2642 N N . GLN A 1 329 ? -2.778 5.818 -3.686 1.00 92.38 329 GLN A N 1
ATOM 2643 C CA . GLN A 1 329 ? -4.168 6.216 -3.831 1.00 92.38 329 GLN A CA 1
ATOM 2644 C C . GLN A 1 329 ? -4.345 7.720 -3.658 1.00 92.38 329 GLN A C 1
ATOM 2646 O O . GLN A 1 329 ? -3.585 8.390 -2.958 1.00 92.38 329 GLN A O 1
ATOM 2651 N N . VAL A 1 330 ? -5.410 8.230 -4.260 1.00 94.44 330 VAL A N 1
ATOM 2652 C CA . VAL A 1 330 ? -5.954 9.557 -3.996 1.00 94.44 330 VAL A CA 1
ATOM 2653 C C . VAL A 1 330 ? -7.452 9.431 -3.757 1.00 94.44 330 VAL A C 1
ATOM 2655 O O . VAL A 1 330 ? -8.151 8.737 -4.493 1.00 94.44 330 VAL A O 1
ATOM 2658 N N . LYS A 1 331 ? -7.947 10.089 -2.711 1.00 94.31 331 LYS A N 1
ATOM 2659 C CA . LYS A 1 331 ? -9.355 10.084 -2.310 1.00 94.31 331 LYS A CA 1
ATOM 2660 C C . LYS A 1 331 ? -9.849 11.510 -2.193 1.00 94.31 331 LYS A C 1
ATOM 2662 O O . LYS A 1 331 ? -9.226 12.329 -1.521 1.00 94.31 331 LYS A O 1
ATOM 2667 N N . HIS A 1 332 ? -10.996 11.781 -2.790 1.00 96.56 332 HIS A N 1
ATOM 2668 C CA . HIS A 1 332 ? -11.769 12.971 -2.499 1.00 96.56 332 HIS A CA 1
ATOM 2669 C C . HIS A 1 332 ? -12.817 12.618 -1.440 1.00 96.56 332 HIS A C 1
ATOM 2671 O O . HIS A 1 332 ? -13.561 11.648 -1.592 1.00 96.56 332 HIS A O 1
ATOM 2677 N N . GLN A 1 333 ? -12.833 13.354 -0.330 1.00 95.62 333 GLN A N 1
ATOM 2678 C CA . GLN A 1 333 ? -13.608 12.987 0.852 1.00 95.62 333 GLN A CA 1
ATOM 2679 C C . GLN A 1 333 ? -14.487 14.132 1.343 1.00 95.62 333 GLN A C 1
ATOM 2681 O O . GLN A 1 333 ? -14.079 15.294 1.325 1.00 95.62 333 GLN A O 1
ATOM 2686 N N . TYR A 1 334 ? -15.660 13.760 1.853 1.00 95.19 334 TYR A N 1
ATOM 2687 C CA . TYR A 1 334 ? -16.630 14.640 2.485 1.00 95.19 334 TYR A CA 1
ATOM 2688 C C . TYR A 1 334 ? -16.937 14.170 3.908 1.00 95.19 334 TYR A C 1
ATOM 2690 O O . TYR A 1 334 ? -17.145 12.980 4.149 1.00 95.19 334 TYR A O 1
ATOM 2698 N N . LYS A 1 335 ? -16.987 15.108 4.853 1.00 94.06 335 LYS A N 1
ATOM 2699 C CA . LYS A 1 335 ? -17.386 14.851 6.238 1.00 94.06 335 LYS A CA 1
ATOM 2700 C C . LYS A 1 335 ? -18.870 15.156 6.398 1.00 94.06 335 LYS A C 1
ATOM 2702 O O . LYS A 1 335 ? -19.251 16.315 6.566 1.00 94.06 335 LYS A O 1
ATOM 2707 N N . GLY A 1 336 ? -19.690 14.112 6.309 1.00 89.44 336 GLY A N 1
ATOM 2708 C CA . GLY A 1 336 ? -21.144 14.212 6.419 1.00 89.44 336 GLY A CA 1
ATOM 2709 C C . GLY A 1 336 ? -21.647 14.358 7.857 1.00 89.44 336 GLY A C 1
ATOM 2710 O O . GLY A 1 336 ? -20.885 14.545 8.804 1.00 89.44 336 GLY A O 1
ATOM 2711 N N . TRP A 1 337 ? -22.962 14.226 8.024 1.00 90.00 337 TRP A N 1
ATOM 2712 C CA . TRP A 1 337 ? -23.655 14.351 9.312 1.00 90.00 337 TRP A CA 1
ATOM 2713 C C . TRP A 1 337 ? -23.328 13.221 10.307 1.00 90.00 337 TRP A C 1
ATOM 2715 O O . TRP A 1 337 ? -23.516 13.391 11.510 1.00 90.00 337 TRP A O 1
ATOM 2725 N N . THR A 1 338 ? -22.795 12.087 9.835 1.00 89.75 338 THR A N 1
ATOM 2726 C CA . THR A 1 338 ? -22.247 11.031 10.704 1.00 89.75 338 THR A CA 1
ATOM 2727 C C . THR A 1 338 ? -21.046 11.530 11.516 1.00 89.75 338 THR A C 1
ATOM 2729 O O . THR A 1 338 ? -20.787 11.043 12.620 1.00 89.75 338 THR A O 1
ATOM 2732 N N . GLY A 1 339 ? -20.343 12.545 11.000 1.00 89.88 339 GLY A N 1
ATOM 2733 C CA . GLY A 1 339 ? -19.091 13.058 11.542 1.00 89.88 339 GLY A CA 1
ATOM 2734 C C . GLY A 1 339 ? -17.868 12.223 11.161 1.00 89.88 339 GLY A C 1
ATOM 2735 O O . GLY A 1 339 ? -16.785 12.548 11.628 1.00 89.88 339 GLY A O 1
ATOM 2736 N N . LEU A 1 340 ? -18.026 11.196 10.320 1.00 92.62 340 LEU A N 1
ATOM 2737 C CA . LEU A 1 340 ? -16.928 10.418 9.742 1.00 92.62 340 LEU A CA 1
ATOM 2738 C C . LEU A 1 340 ? -16.659 10.866 8.301 1.00 92.62 340 LEU A C 1
ATOM 2740 O O . LEU A 1 340 ? -17.573 11.308 7.592 1.00 92.62 340 LEU A O 1
ATOM 2744 N N . TRP A 1 341 ? -15.411 10.752 7.858 1.00 93.25 341 TRP A N 1
ATOM 2745 C CA . TRP A 1 341 ? -15.032 11.039 6.476 1.00 93.25 341 TRP A CA 1
ATOM 2746 C C . TRP A 1 341 ? -15.453 9.898 5.541 1.00 93.25 341 TRP A C 1
ATOM 2748 O O . TRP A 1 341 ? -14.975 8.774 5.659 1.00 93.25 341 TRP A O 1
ATOM 2758 N N . ARG A 1 342 ? -16.285 10.205 4.540 1.00 93.06 342 ARG A N 1
ATOM 2759 C CA . ARG A 1 342 ? -16.640 9.285 3.445 1.00 93.06 342 ARG A CA 1
ATOM 2760 C C . ARG A 1 342 ? -16.070 9.750 2.117 1.00 93.06 342 ARG A C 1
ATOM 2762 O O . ARG A 1 342 ? -15.778 10.939 1.972 1.00 93.06 342 ARG A O 1
ATOM 2769 N N . LYS A 1 343 ? -15.936 8.870 1.121 1.00 93.31 343 LYS A N 1
ATOM 2770 C CA . LYS A 1 343 ? -15.562 9.333 -0.221 1.00 93.31 343 LYS A CA 1
ATOM 2771 C C . LYS A 1 343 ? -16.740 10.089 -0.860 1.00 93.31 343 LYS A C 1
ATOM 2773 O O . LYS A 1 343 ? -17.910 9.742 -0.696 1.00 93.31 343 LYS A O 1
ATOM 2778 N N . GLU A 1 344 ? -16.430 11.161 -1.582 1.00 94.12 344 GLU A N 1
ATOM 2779 C CA . GLU A 1 344 ? -17.389 11.973 -2.345 1.00 94.12 344 GLU A CA 1
ATOM 2780 C C . GLU A 1 344 ? -16.897 12.063 -3.786 1.00 94.12 344 GLU A C 1
ATOM 2782 O O . GLU A 1 344 ? -15.713 12.308 -4.016 1.00 94.12 344 GLU A O 1
ATOM 2787 N N . LYS A 1 345 ? -17.790 11.901 -4.768 1.00 95.38 345 LYS A N 1
ATOM 2788 C CA . LYS A 1 345 ? -17.422 12.057 -6.181 1.00 95.38 345 LYS A CA 1
ATOM 2789 C C . LYS A 1 345 ? -16.875 13.462 -6.451 1.00 95.38 345 LYS A C 1
ATOM 2791 O O . LYS A 1 345 ? -17.503 14.469 -6.103 1.00 95.38 345 LYS A O 1
ATOM 2796 N N . ALA A 1 346 ? -15.711 13.510 -7.079 1.00 96.50 346 ALA A N 1
ATOM 2797 C CA . ALA A 1 346 ? -15.121 14.702 -7.660 1.00 96.50 346 ALA A CA 1
ATOM 2798 C C . ALA A 1 346 ? -15.486 14.788 -9.147 1.00 96.50 346 ALA A C 1
ATOM 2800 O O . ALA A 1 346 ? -15.842 13.781 -9.760 1.00 96.50 346 ALA A O 1
ATOM 2801 N N . ASP A 1 347 ? -15.386 15.981 -9.731 1.00 97.06 347 ASP A N 1
ATOM 2802 C CA . ASP A 1 347 ? -15.601 16.170 -11.170 1.00 97.06 347 ASP A CA 1
ATOM 2803 C C . ASP A 1 347 ? -14.565 15.347 -11.949 1.00 97.06 347 ASP A C 1
ATOM 2805 O O . ASP A 1 347 ? -14.885 14.670 -12.927 1.00 97.06 347 ASP A O 1
ATOM 2809 N N . GLU A 1 348 ? -13.331 15.351 -11.443 1.00 97.19 348 GLU A N 1
ATOM 2810 C CA . GLU A 1 348 ? -12.199 14.640 -12.015 1.00 97.19 348 GLU A CA 1
ATOM 2811 C C . GLU A 1 348 ? -11.181 14.275 -10.928 1.00 97.19 348 GLU A C 1
ATOM 2813 O O . GLU A 1 348 ? -10.957 15.049 -10.001 1.00 97.19 348 GLU A O 1
ATOM 2818 N N . ILE A 1 349 ? -10.537 13.118 -11.045 1.00 97.31 349 ILE A N 1
ATOM 2819 C CA . ILE A 1 349 ? -9.401 12.706 -10.220 1.00 97.31 349 ILE A CA 1
ATOM 2820 C C . ILE A 1 349 ? -8.241 12.330 -11.135 1.00 97.31 349 ILE A C 1
ATOM 2822 O O . ILE A 1 349 ? -8.427 11.644 -12.143 1.00 97.31 349 ILE A O 1
ATOM 2826 N N . ARG A 1 350 ? -7.031 12.758 -10.757 1.00 96.44 350 ARG A N 1
ATOM 2827 C CA . ARG A 1 350 ? -5.788 12.316 -11.389 1.00 96.44 350 ARG A CA 1
ATOM 2828 C C . ARG A 1 350 ? -4.800 11.797 -10.362 1.00 96.44 350 ARG A C 1
ATOM 2830 O O . ARG A 1 350 ? -4.529 12.443 -9.349 1.00 96.44 350 ARG A O 1
ATOM 2837 N N . LEU A 1 351 ? -4.244 10.635 -10.672 1.00 96.12 351 LEU A N 1
ATOM 2838 C CA . LEU A 1 351 ? -3.216 9.962 -9.895 1.00 96.12 351 LEU A CA 1
ATOM 2839 C C . LEU A 1 351 ? -2.012 9.737 -10.799 1.00 96.12 351 LEU A C 1
ATOM 2841 O O . LEU A 1 351 ? -2.109 8.992 -11.772 1.00 96.12 351 LEU A O 1
ATOM 2845 N N . GLY A 1 352 ? -0.890 10.376 -10.484 1.00 95.44 352 GLY A N 1
ATOM 2846 C CA . GLY A 1 352 ? 0.342 10.237 -11.250 1.00 95.44 352 GLY A CA 1
ATOM 2847 C C . GLY A 1 352 ? 1.509 9.808 -10.376 1.00 95.44 352 GLY A C 1
ATOM 2848 O O . GLY A 1 352 ? 1.765 10.398 -9.334 1.00 95.44 352 GLY A O 1
ATOM 2849 N N . VAL A 1 353 ? 2.236 8.795 -10.827 1.00 95.00 353 VAL A N 1
ATOM 2850 C CA . VAL A 1 353 ? 3.407 8.198 -10.188 1.00 95.00 353 VAL A CA 1
ATOM 2851 C C . VAL A 1 353 ? 4.548 8.220 -11.192 1.00 95.00 353 VAL A C 1
ATOM 2853 O O . VAL A 1 353 ? 4.534 7.494 -12.188 1.00 95.00 353 VAL A O 1
ATOM 2856 N N . THR A 1 354 ? 5.539 9.069 -10.934 1.00 92.50 354 THR A N 1
ATOM 2857 C CA . THR A 1 354 ? 6.742 9.176 -11.773 1.00 92.50 354 THR A CA 1
ATOM 2858 C C . THR A 1 354 ? 7.827 8.197 -11.335 1.00 92.50 354 THR A C 1
ATOM 2860 O O . THR A 1 354 ? 8.658 7.787 -12.142 1.00 92.50 354 THR A O 1
ATOM 2863 N N . ALA A 1 355 ? 7.826 7.833 -10.055 1.00 93.06 355 ALA A N 1
ATOM 2864 C CA . ALA A 1 355 ? 8.683 6.789 -9.522 1.00 93.06 355 ALA A CA 1
ATOM 2865 C C . ALA A 1 355 ? 7.967 6.087 -8.370 1.00 93.06 355 ALA A C 1
ATOM 2867 O O . ALA A 1 355 ? 7.454 6.734 -7.459 1.00 93.06 355 ALA A O 1
ATOM 2868 N N . SER A 1 356 ? 7.929 4.766 -8.426 1.00 93.31 356 SER A N 1
ATOM 2869 C CA . SER A 1 356 ? 7.594 3.887 -7.315 1.00 93.31 356 SER A CA 1
ATOM 2870 C C . SER A 1 356 ? 8.637 2.780 -7.340 1.00 93.31 356 SER A C 1
ATOM 2872 O O . SER A 1 356 ? 8.687 1.991 -8.285 1.00 93.31 356 SER A O 1
ATOM 2874 N N . GLU A 1 357 ? 9.537 2.819 -6.366 1.00 93.19 357 GLU A N 1
ATOM 2875 C CA . GLU A 1 357 ? 10.764 2.039 -6.339 1.00 93.19 357 GLU A CA 1
ATOM 2876 C C . GLU A 1 357 ? 10.871 1.223 -5.060 1.00 93.19 357 GLU A C 1
ATOM 2878 O O . GLU A 1 357 ? 10.526 1.676 -3.971 1.00 93.19 357 GLU A O 1
ATOM 2883 N N . PHE A 1 358 ? 11.335 -0.008 -5.203 1.00 89.88 358 PHE A N 1
ATOM 2884 C CA . PHE A 1 358 ? 11.569 -0.948 -4.112 1.00 89.88 358 PHE A CA 1
ATOM 2885 C C . PHE A 1 358 ? 12.416 -2.102 -4.647 1.00 89.88 358 PHE A C 1
ATOM 2887 O O . PHE A 1 358 ? 12.618 -2.231 -5.856 1.00 89.88 358 PHE A O 1
ATOM 2894 N N . TYR A 1 359 ? 12.924 -2.958 -3.766 1.00 87.12 359 TYR A N 1
ATOM 2895 C CA . TYR A 1 359 ? 13.662 -4.145 -4.189 1.00 87.12 359 TYR A CA 1
ATOM 2896 C C . TYR A 1 359 ? 13.249 -5.389 -3.421 1.00 87.12 359 TYR A C 1
ATOM 2898 O O . TYR A 1 359 ? 12.794 -5.314 -2.283 1.00 87.12 359 TYR A O 1
ATOM 2906 N N . TYR A 1 360 ? 13.479 -6.544 -4.026 1.00 83.25 360 TYR A N 1
ATOM 2907 C CA . TYR A 1 360 ? 13.405 -7.829 -3.353 1.00 83.25 360 TYR A CA 1
ATOM 2908 C C . TYR A 1 360 ? 14.802 -8.369 -3.065 1.00 83.25 360 TYR A C 1
ATOM 2910 O O . TYR A 1 360 ? 15.731 -8.184 -3.856 1.00 83.25 360 TYR A O 1
ATOM 2918 N N . ASP A 1 361 ? 14.934 -9.043 -1.925 1.00 80.69 361 ASP A N 1
ATOM 2919 C CA . ASP A 1 361 ? 16.192 -9.598 -1.436 1.00 80.69 361 ASP A CA 1
ATOM 2920 C C . ASP A 1 361 ? 16.151 -11.126 -1.391 1.00 80.69 361 ASP A C 1
ATOM 2922 O O . ASP A 1 361 ? 15.731 -11.724 -0.404 1.00 80.69 361 ASP A O 1
ATOM 2926 N N . TYR A 1 362 ? 16.614 -11.740 -2.472 1.00 76.31 362 TYR A N 1
ATOM 2927 C CA . TYR A 1 362 ? 16.692 -13.181 -2.684 1.00 76.31 362 TYR A CA 1
ATOM 2928 C C . TYR A 1 362 ? 18.038 -13.788 -2.295 1.00 76.31 362 TYR A C 1
ATOM 2930 O O . TYR A 1 362 ? 18.245 -14.973 -2.543 1.00 76.31 362 TYR A O 1
ATOM 2938 N N . THR A 1 363 ? 18.937 -13.029 -1.658 1.00 74.94 363 THR A N 1
ATOM 2939 C CA . THR A 1 363 ? 20.228 -13.549 -1.163 1.00 74.94 363 THR A CA 1
ATOM 2940 C C . THR A 1 363 ? 20.106 -14.921 -0.467 1.00 74.94 363 THR A C 1
ATOM 2942 O O . THR A 1 363 ? 20.919 -15.797 -0.762 1.00 74.94 363 THR A O 1
ATOM 2945 N N . PRO A 1 364 ? 19.081 -15.185 0.378 1.00 66.25 364 PRO A N 1
ATOM 2946 C CA . PRO A 1 364 ? 18.929 -16.480 1.054 1.00 66.25 364 PRO A CA 1
ATOM 2947 C C . PRO A 1 364 ? 18.581 -17.677 0.151 1.00 66.25 364 PRO A C 1
ATOM 2949 O O . PRO A 1 364 ? 18.638 -18.812 0.620 1.00 66.25 364 PRO A O 1
ATOM 2952 N N . TYR A 1 365 ? 18.188 -17.444 -1.104 1.00 63.69 365 TYR A N 1
ATOM 2953 C CA . TYR A 1 365 ? 17.640 -18.454 -2.022 1.00 63.69 365 TYR A CA 1
ATOM 2954 C C . TYR A 1 365 ? 18.491 -18.650 -3.282 1.00 63.69 365 TYR A C 1
ATOM 2956 O O . TYR A 1 365 ? 18.068 -19.312 -4.230 1.00 63.69 365 TYR A O 1
ATOM 2964 N N . LEU A 1 366 ? 19.691 -18.071 -3.308 1.00 65.50 366 LEU A N 1
ATOM 2965 C CA . LEU A 1 366 ? 20.580 -18.143 -4.458 1.00 65.50 366 LEU A CA 1
ATOM 2966 C C . LEU A 1 366 ? 21.100 -19.568 -4.682 1.00 65.50 366 LEU A C 1
ATOM 2968 O O . LEU A 1 366 ? 21.746 -20.150 -3.814 1.00 65.50 366 LEU A O 1
ATOM 2972 N N . ASN A 1 367 ? 20.884 -20.088 -5.893 1.00 58.59 367 ASN A N 1
ATOM 2973 C CA . ASN A 1 367 ? 21.524 -21.300 -6.397 1.00 58.59 367 ASN A CA 1
ATOM 2974 C C . ASN A 1 367 ? 22.298 -20.935 -7.677 1.00 58.59 367 ASN A C 1
ATOM 2976 O O . ASN A 1 367 ? 21.717 -20.540 -8.687 1.00 58.59 367 ASN A O 1
ATOM 2980 N N . TYR A 1 368 ? 23.629 -20.961 -7.604 1.00 54.75 368 TYR A N 1
ATOM 2981 C CA . TYR A 1 368 ? 24.504 -20.290 -8.572 1.00 54.75 368 TYR A CA 1
ATOM 2982 C C . TYR A 1 368 ? 24.735 -21.103 -9.857 1.00 54.75 368 TYR A C 1
ATOM 2984 O O . TYR A 1 368 ? 25.359 -22.160 -9.803 1.00 54.75 368 TYR A O 1
ATOM 2992 N N . LEU A 1 369 ? 24.353 -20.542 -11.015 1.00 53.25 369 LEU A N 1
ATOM 2993 C CA . LEU A 1 369 ? 25.026 -20.711 -12.318 1.00 53.25 369 LEU A CA 1
ATOM 2994 C C . LEU A 1 369 ? 24.844 -19.426 -13.145 1.00 53.25 369 LEU A C 1
ATOM 2996 O O . LEU A 1 369 ? 23.767 -19.181 -13.664 1.00 53.25 369 LEU A O 1
ATOM 3000 N N . VAL A 1 370 ? 25.890 -18.611 -13.283 1.00 55.91 370 VAL A N 1
ATOM 3001 C CA . VAL A 1 370 ? 25.811 -17.272 -13.901 1.00 55.91 370 VAL A CA 1
ATOM 3002 C C . VAL A 1 370 ? 25.551 -17.311 -15.420 1.00 55.91 370 VAL A C 1
ATOM 3004 O O . VAL A 1 370 ? 26.285 -17.993 -16.145 1.00 55.91 370 VAL A O 1
ATOM 3007 N N . PRO A 1 371 ? 24.587 -16.526 -15.945 1.00 56.00 371 PRO A N 1
ATOM 3008 C CA . PRO A 1 371 ? 24.459 -16.294 -17.382 1.00 56.00 371 PRO A CA 1
ATOM 3009 C C . PRO A 1 371 ? 25.646 -15.467 -17.902 1.00 56.00 371 PRO A C 1
ATOM 3011 O O . PRO A 1 371 ? 26.150 -14.589 -17.222 1.00 56.00 371 PRO A O 1
ATOM 3014 N N . LYS A 1 372 ? 26.136 -15.719 -19.120 1.00 62.25 372 LYS A N 1
ATOM 3015 C CA . LYS A 1 372 ? 27.384 -15.085 -19.611 1.00 62.25 372 LYS A CA 1
ATOM 3016 C C . LYS A 1 372 ? 27.219 -13.651 -20.139 1.00 62.25 372 LYS A C 1
ATOM 3018 O O . LYS A 1 372 ? 28.220 -12.979 -20.368 1.00 62.25 372 LYS A O 1
ATOM 3023 N N . THR A 1 373 ? 25.991 -13.192 -20.390 1.00 72.94 373 THR A N 1
ATOM 3024 C CA . THR A 1 373 ? 25.713 -11.904 -21.055 1.00 72.94 373 THR A CA 1
ATOM 3025 C C . THR A 1 373 ? 24.436 -11.264 -20.522 1.00 72.94 373 THR A C 1
ATOM 3027 O O . THR A 1 373 ? 23.473 -11.992 -20.289 1.00 72.94 373 THR A O 1
ATOM 3030 N N . ARG A 1 374 ? 24.405 -9.928 -20.402 1.00 80.75 374 ARG A N 1
ATOM 3031 C CA . ARG A 1 374 ? 23.183 -9.167 -20.084 1.00 80.75 374 ARG A CA 1
ATOM 3032 C C . ARG A 1 374 ? 22.058 -9.515 -21.054 1.00 80.75 374 ARG A C 1
ATOM 3034 O O . ARG A 1 374 ? 22.307 -9.663 -22.255 1.00 80.75 374 ARG A O 1
ATOM 3041 N N . GLN A 1 375 ? 20.847 -9.633 -20.528 1.00 82.31 375 GLN A N 1
ATOM 3042 C CA . GLN A 1 375 ? 19.639 -9.861 -21.311 1.00 82.31 375 GLN A CA 1
ATOM 3043 C C . GLN A 1 375 ? 18.583 -8.836 -20.927 1.00 82.31 375 GLN A C 1
ATOM 3045 O O . GLN A 1 375 ? 18.360 -8.606 -19.746 1.00 82.31 375 GLN A O 1
ATOM 3050 N N . THR A 1 376 ? 17.917 -8.260 -21.922 1.00 87.69 376 THR A N 1
ATOM 3051 C CA . THR A 1 376 ? 16.771 -7.380 -21.707 1.00 87.69 376 THR A CA 1
ATOM 3052 C C . THR A 1 376 ? 15.565 -7.954 -22.440 1.00 87.69 376 THR A C 1
ATOM 3054 O O . THR A 1 376 ? 15.604 -8.124 -23.660 1.00 87.69 376 THR A O 1
ATOM 3057 N N . ASN A 1 377 ? 14.489 -8.243 -21.716 1.00 88.88 377 ASN A N 1
ATOM 3058 C CA . ASN A 1 377 ? 13.200 -8.613 -22.284 1.00 88.88 377 ASN A CA 1
ATOM 3059 C C . ASN A 1 377 ? 12.242 -7.425 -22.207 1.00 88.88 377 ASN A C 1
ATOM 3061 O O . ASN A 1 377 ? 12.156 -6.755 -21.183 1.00 88.88 377 ASN A O 1
ATOM 3065 N N . VAL A 1 378 ? 11.481 -7.189 -23.272 1.00 91.44 378 VAL A N 1
ATOM 3066 C CA . VAL A 1 378 ? 10.383 -6.219 -23.272 1.00 91.44 378 VAL A CA 1
ATOM 3067 C C . VAL A 1 378 ? 9.087 -6.937 -23.616 1.00 91.44 378 VAL A C 1
ATOM 3069 O O . VAL A 1 378 ? 8.900 -7.401 -24.744 1.00 91.44 378 VAL A O 1
ATOM 3072 N N . TYR A 1 379 ? 8.196 -7.027 -22.637 1.00 90.88 379 TYR A N 1
ATOM 3073 C CA . TYR A 1 379 ? 6.887 -7.655 -22.744 1.00 90.88 379 TYR A CA 1
ATOM 3074 C C . TYR A 1 379 ? 5.813 -6.599 -23.019 1.00 90.88 379 TYR A C 1
ATOM 3076 O O . TYR A 1 379 ? 5.765 -5.566 -22.352 1.00 90.88 379 TYR A O 1
ATOM 3084 N N . ASN A 1 380 ? 4.941 -6.855 -23.997 1.00 90.00 380 ASN A N 1
ATOM 3085 C CA . ASN A 1 380 ? 3.781 -6.009 -24.303 1.00 90.00 380 ASN A CA 1
ATOM 3086 C C . ASN A 1 380 ? 2.689 -6.811 -25.029 1.00 90.00 380 ASN A C 1
ATOM 3088 O O . ASN A 1 380 ? 2.942 -7.375 -26.097 1.00 90.00 380 ASN A O 1
ATOM 3092 N N . ASN A 1 381 ? 1.466 -6.829 -24.485 1.00 82.62 381 ASN A N 1
ATOM 3093 C CA . ASN A 1 381 ? 0.270 -7.417 -25.115 1.00 82.62 381 ASN A CA 1
ATOM 3094 C C . ASN A 1 381 ? 0.493 -8.813 -25.722 1.00 82.62 381 ASN A C 1
ATOM 3096 O O . ASN A 1 381 ? 0.154 -9.080 -26.872 1.00 82.62 381 ASN A O 1
ATOM 3100 N N . GLY A 1 382 ? 1.118 -9.692 -24.944 1.00 81.50 382 GLY A N 1
ATOM 3101 C CA . GLY A 1 382 ? 1.377 -11.077 -25.323 1.00 81.50 382 GLY A CA 1
ATOM 3102 C C . GLY A 1 382 ? 2.568 -11.309 -26.266 1.00 81.50 382 GLY A C 1
ATOM 3103 O O . GLY A 1 382 ? 2.770 -12.409 -26.789 1.00 81.50 382 GLY A O 1
ATOM 3104 N N . ASN A 1 383 ? 3.368 -10.266 -26.484 1.00 85.56 383 ASN A N 1
ATOM 3105 C CA . ASN A 1 383 ? 4.617 -10.321 -27.230 1.00 85.56 383 ASN A CA 1
ATOM 3106 C C . ASN A 1 383 ? 5.802 -10.146 -26.287 1.00 85.56 383 ASN A C 1
ATOM 3108 O O . ASN A 1 383 ? 5.702 -9.417 -25.298 1.00 85.56 383 ASN A O 1
ATOM 3112 N N . ARG A 1 384 ? 6.931 -10.759 -26.642 1.00 88.50 384 ARG A N 1
ATOM 3113 C CA . ARG A 1 384 ? 8.228 -10.541 -26.003 1.00 88.50 384 ARG A CA 1
ATOM 3114 C C . ARG A 1 384 ? 9.270 -10.175 -27.053 1.00 88.50 384 ARG A C 1
ATOM 3116 O O . ARG A 1 384 ? 9.449 -10.906 -28.026 1.00 88.50 384 ARG A O 1
ATOM 3123 N N . LEU A 1 385 ? 9.969 -9.069 -26.832 1.00 87.75 385 LEU A N 1
ATOM 3124 C CA . LEU A 1 385 ? 11.197 -8.709 -27.539 1.00 87.75 385 LEU A CA 1
ATOM 3125 C C . LEU A 1 385 ? 12.384 -9.075 -26.649 1.00 87.75 385 LEU A C 1
ATOM 3127 O O . LEU A 1 385 ? 12.382 -8.711 -25.477 1.00 87.75 385 LEU A O 1
ATOM 3131 N N . LEU A 1 386 ? 13.373 -9.780 -27.193 1.00 85.38 386 LEU A N 1
ATOM 3132 C CA . LEU A 1 386 ? 14.586 -10.178 -26.475 1.00 85.38 386 LEU A CA 1
ATOM 3133 C C . LEU A 1 386 ? 15.802 -9.456 -27.063 1.00 85.38 386 LEU A C 1
ATOM 3135 O O . LEU A 1 386 ? 16.022 -9.496 -28.274 1.00 85.38 386 LEU A O 1
ATOM 3139 N N . PHE A 1 387 ? 16.605 -8.864 -26.186 1.00 82.81 387 PHE A N 1
ATOM 3140 C CA . PHE A 1 387 ? 17.895 -8.248 -26.478 1.00 82.81 387 PHE A CA 1
ATOM 3141 C C . PHE A 1 387 ? 18.981 -8.924 -25.632 1.00 82.81 387 PHE A C 1
ATOM 3143 O O . PHE A 1 387 ? 18.757 -9.248 -24.467 1.00 82.81 387 PHE A O 1
ATOM 3150 N N . ASN A 1 388 ? 20.156 -9.176 -26.204 1.00 76.75 388 ASN A N 1
ATOM 3151 C CA . ASN A 1 388 ? 21.268 -9.872 -25.548 1.00 76.75 388 ASN A CA 1
ATOM 3152 C C . ASN A 1 388 ? 22.630 -9.451 -26.133 1.00 76.75 388 ASN A C 1
ATOM 3154 O O . ASN A 1 388 ? 22.714 -8.529 -26.938 1.00 76.75 388 ASN A O 1
ATOM 3158 N N . GLY A 1 389 ? 23.711 -10.163 -25.788 1.00 66.38 389 GLY A N 1
ATOM 3159 C CA . GLY A 1 389 ? 25.059 -9.879 -26.308 1.00 66.38 389 GLY A CA 1
ATOM 3160 C C . GLY A 1 389 ? 25.207 -9.888 -27.843 1.00 66.38 389 GLY A C 1
ATOM 3161 O O . GLY A 1 389 ? 26.186 -9.346 -28.346 1.00 66.38 389 GLY A O 1
ATOM 3162 N N . ALA A 1 390 ? 24.256 -10.467 -28.588 1.00 61.34 390 ALA A N 1
ATOM 3163 C CA . ALA A 1 390 ? 24.210 -10.450 -30.055 1.00 61.34 390 ALA A CA 1
ATOM 3164 C C . ALA A 1 390 ? 23.165 -9.471 -30.633 1.00 61.34 390 ALA A C 1
ATOM 3166 O O . ALA A 1 390 ? 23.201 -9.167 -31.823 1.00 61.34 390 ALA A O 1
ATOM 3167 N N . SER A 1 391 ? 22.232 -8.983 -29.812 1.00 65.75 391 SER A N 1
ATOM 3168 C CA . SER A 1 391 ? 21.122 -8.106 -30.200 1.00 65.75 391 SER A CA 1
ATOM 3169 C C . SER A 1 391 ? 21.052 -6.926 -29.232 1.00 65.75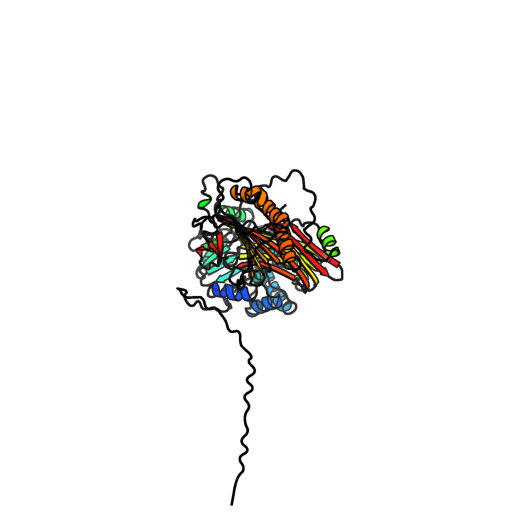 391 SER A C 1
ATOM 3171 O O . SER A 1 391 ? 20.544 -7.031 -28.120 1.00 65.75 391 SER A O 1
ATOM 3173 N N . PHE A 1 392 ? 21.618 -5.791 -29.636 1.00 65.88 392 PHE A N 1
ATOM 3174 C CA . PHE A 1 392 ? 21.804 -4.646 -28.747 1.00 65.88 392 PHE A CA 1
ATOM 3175 C C . PHE A 1 392 ? 20.513 -3.839 -28.591 1.00 65.88 392 PHE A C 1
ATOM 3177 O O . PHE A 1 392 ? 19.938 -3.372 -29.575 1.00 65.88 392 PHE A O 1
ATOM 3184 N N . TRP A 1 393 ? 20.089 -3.593 -27.350 1.00 74.00 393 TRP A N 1
ATOM 3185 C CA . TRP A 1 393 ? 19.017 -2.638 -27.065 1.00 74.00 393 TRP A CA 1
ATOM 3186 C C . TRP A 1 393 ? 19.544 -1.194 -27.094 1.00 74.00 393 TRP A C 1
ATOM 3188 O O . TRP A 1 393 ? 19.588 -0.524 -26.068 1.00 74.00 393 TRP A O 1
ATOM 3198 N N . SER A 1 394 ? 20.019 -0.713 -28.247 1.00 67.50 394 SER A N 1
ATOM 3199 C CA . SER A 1 394 ? 20.617 0.626 -28.409 1.00 67.50 394 SER A CA 1
ATOM 3200 C C . SER A 1 394 ? 19.657 1.648 -29.039 1.00 67.50 394 SER A C 1
ATOM 3202 O O . SER A 1 394 ? 18.838 1.267 -29.875 1.00 67.50 394 SER A O 1
ATOM 3204 N N . PRO A 1 395 ? 19.754 2.953 -28.709 1.00 62.44 395 PRO A N 1
ATOM 3205 C CA . PRO A 1 395 ? 18.943 3.983 -29.358 1.00 62.44 395 PRO A CA 1
ATOM 3206 C C . PRO A 1 395 ? 19.112 4.001 -30.888 1.00 62.44 395 PRO A C 1
ATOM 3208 O O . PRO A 1 395 ? 20.228 4.101 -31.388 1.00 62.44 395 PRO A O 1
ATOM 3211 N N . GLY A 1 396 ? 17.998 3.953 -31.628 1.00 60.25 396 GLY A N 1
ATOM 3212 C CA . GLY A 1 396 ? 17.970 4.217 -33.076 1.00 60.25 396 GLY A CA 1
ATOM 3213 C C . GLY A 1 396 ? 18.478 3.089 -33.983 1.00 60.25 396 GLY A C 1
ATOM 3214 O O . GLY A 1 396 ? 18.473 3.253 -35.200 1.00 60.25 396 GLY A O 1
ATOM 3215 N N . TYR A 1 397 ? 18.881 1.944 -33.427 1.00 62.34 397 TYR A N 1
ATOM 3216 C CA . TYR A 1 397 ? 19.359 0.796 -34.195 1.00 62.34 397 TYR A CA 1
ATOM 3217 C C . TYR A 1 397 ? 18.923 -0.509 -33.517 1.00 62.34 397 TYR A C 1
ATOM 3219 O O . TYR A 1 397 ? 19.438 -0.859 -32.457 1.00 62.34 397 TYR A O 1
ATOM 3227 N N . TYR A 1 398 ? 17.962 -1.212 -34.133 1.00 69.25 398 TYR A N 1
ATOM 3228 C CA . TYR A 1 398 ? 17.381 -2.472 -33.636 1.00 69.25 398 TYR A CA 1
ATOM 3229 C C . TYR A 1 398 ? 17.405 -3.584 -34.709 1.00 69.25 398 TYR A C 1
ATOM 3231 O O . TYR A 1 398 ? 16.351 -4.135 -35.052 1.00 69.25 398 TYR A O 1
ATOM 3239 N N . PRO A 1 399 ? 18.569 -3.902 -35.310 1.00 50.53 399 PRO A N 1
ATOM 3240 C CA . PRO A 1 399 ? 18.651 -4.960 -36.313 1.00 50.53 399 PRO A CA 1
ATOM 3241 C C . PRO A 1 399 ? 18.272 -6.311 -35.691 1.00 50.53 399 PRO A C 1
ATOM 3243 O O . PRO A 1 399 ? 18.770 -6.676 -34.628 1.00 50.53 399 PRO A O 1
ATOM 3246 N N . GLY A 1 400 ? 17.395 -7.065 -36.356 1.00 52.41 400 GLY A N 1
ATOM 3247 C CA . GLY A 1 400 ? 17.041 -8.417 -35.916 1.00 52.41 400 GLY A CA 1
ATOM 3248 C C . GLY A 1 400 ? 16.268 -8.477 -34.596 1.00 52.41 400 GLY A C 1
ATOM 3249 O O . GLY A 1 400 ? 16.437 -9.437 -33.852 1.00 52.41 400 GLY A O 1
ATOM 3250 N N . SER A 1 401 ? 15.432 -7.478 -34.280 1.00 57.88 401 SER A N 1
ATOM 3251 C CA . SER A 1 401 ? 14.493 -7.598 -33.158 1.00 57.88 401 SER A CA 1
ATOM 3252 C C . SER A 1 401 ? 13.520 -8.758 -33.412 1.00 57.88 401 SER A C 1
ATOM 3254 O O . SER A 1 401 ? 12.624 -8.693 -34.253 1.00 57.88 401 SER A O 1
ATOM 3256 N N . TYR A 1 402 ? 13.720 -9.864 -32.697 1.00 60.31 402 TYR A N 1
ATOM 3257 C CA . TYR A 1 402 ? 12.832 -11.016 -32.770 1.00 60.31 402 TYR A CA 1
ATOM 3258 C C . TYR A 1 402 ? 11.616 -10.743 -31.890 1.00 60.31 402 TYR A C 1
ATOM 3260 O O . TYR A 1 402 ? 11.705 -10.764 -30.663 1.00 60.31 402 TYR A O 1
ATOM 3268 N N . THR A 1 403 ? 10.473 -10.474 -32.520 1.00 68.75 403 THR A N 1
ATOM 3269 C CA . THR A 1 403 ? 9.192 -10.480 -31.811 1.00 68.75 403 THR A CA 1
ATOM 3270 C C . THR A 1 403 ? 8.758 -11.921 -31.637 1.00 68.75 403 THR A C 1
ATOM 3272 O O . THR A 1 403 ? 8.459 -12.610 -32.610 1.00 68.75 403 THR A O 1
ATOM 3275 N N . MET A 1 404 ? 8.726 -12.381 -30.393 1.00 75.06 404 MET A N 1
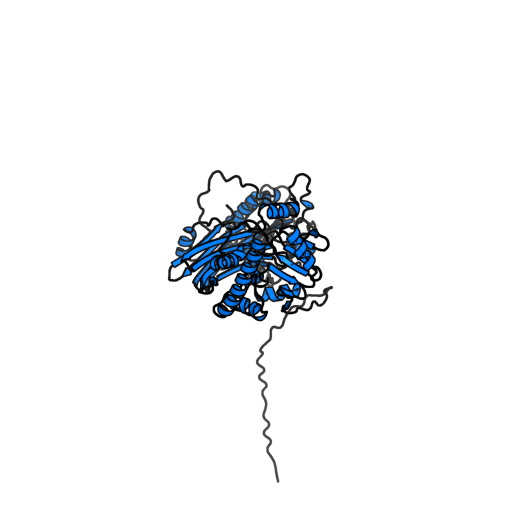ATOM 3276 C CA . MET A 1 404 ? 8.171 -13.679 -30.055 1.00 75.06 404 MET A CA 1
ATOM 3277 C C . MET A 1 404 ? 6.709 -13.494 -29.634 1.00 75.06 404 MET A C 1
ATOM 3279 O O . MET A 1 404 ? 6.420 -12.732 -28.711 1.00 75.06 404 MET A O 1
ATOM 3283 N N . THR A 1 405 ? 5.786 -14.173 -30.313 1.00 78.00 405 THR A N 1
ATOM 3284 C CA . THR A 1 405 ? 4.340 -14.131 -30.031 1.00 78.00 405 THR A CA 1
ATOM 3285 C C . THR A 1 405 ? 3.920 -15.277 -29.110 1.00 78.00 405 THR A C 1
ATOM 3287 O O . THR A 1 405 ? 4.567 -16.322 -29.099 1.00 78.00 405 THR A O 1
ATOM 3290 N N . GLY A 1 406 ? 2.810 -15.122 -28.383 1.00 73.25 406 GLY A N 1
ATOM 3291 C CA . GLY A 1 406 ? 2.268 -16.174 -27.508 1.00 73.25 406 GLY A CA 1
ATOM 3292 C C . GLY A 1 406 ? 2.884 -16.199 -26.107 1.00 73.25 406 GLY A C 1
ATOM 3293 O O . GLY A 1 406 ? 2.700 -17.162 -25.368 1.00 73.25 406 GLY A O 1
ATOM 3294 N N . TYR A 1 407 ? 3.600 -15.140 -25.735 1.00 79.44 407 TYR A N 1
ATOM 3295 C CA . TYR A 1 407 ? 4.046 -14.931 -24.363 1.00 79.44 407 TYR A CA 1
ATOM 3296 C C . TYR A 1 407 ? 2.884 -14.374 -23.553 1.00 79.44 407 TYR A C 1
ATOM 3298 O O . TYR A 1 407 ? 2.031 -13.680 -24.087 1.00 79.44 407 TYR A O 1
ATOM 3306 N N . SER A 1 408 ? 2.819 -14.664 -22.262 1.00 78.31 408 SER A N 1
ATOM 3307 C CA . SER A 1 408 ? 1.806 -14.075 -21.395 1.00 78.31 408 SER A CA 1
ATOM 3308 C C . SER A 1 408 ? 2.405 -13.816 -20.031 1.00 78.31 408 SER A C 1
ATOM 3310 O O . SER A 1 408 ? 2.933 -14.726 -19.397 1.00 78.31 408 SER A O 1
ATOM 3312 N N . ILE A 1 409 ? 2.286 -12.572 -19.578 1.00 79.00 409 ILE A N 1
ATOM 3313 C CA . ILE A 1 409 ? 2.628 -12.182 -18.210 1.00 79.00 409 ILE A CA 1
ATOM 3314 C C . ILE A 1 409 ? 1.471 -12.448 -17.236 1.00 79.00 409 ILE A C 1
ATOM 3316 O O . ILE A 1 409 ? 1.612 -12.201 -16.052 1.00 79.00 409 ILE A O 1
ATOM 3320 N N . GLN A 1 410 ? 0.335 -12.988 -17.693 1.00 80.94 410 GLN A N 1
ATOM 3321 C CA . GLN A 1 410 ? -0.839 -13.221 -16.835 1.00 80.94 410 GLN A CA 1
ATOM 3322 C C . GLN A 1 410 ? -0.570 -14.203 -15.687 1.00 80.94 410 GLN A C 1
ATOM 3324 O O . GLN A 1 410 ? -1.220 -14.128 -14.652 1.00 80.94 410 GLN A O 1
ATOM 3329 N N . ASN A 1 411 ? 0.411 -15.093 -15.855 1.00 74.00 411 ASN A N 1
ATOM 3330 C CA . ASN A 1 411 ? 0.834 -16.013 -14.800 1.00 74.00 411 ASN A CA 1
ATOM 3331 C C . ASN A 1 411 ? 1.919 -15.412 -13.895 1.00 74.00 411 ASN A C 1
ATOM 3333 O O . ASN A 1 411 ? 2.226 -15.992 -12.860 1.00 74.00 411 ASN A O 1
ATOM 3337 N N . TYR A 1 412 ? 2.520 -14.279 -14.277 1.00 75.62 412 TYR A N 1
ATOM 3338 C CA . TYR A 1 412 ? 3.480 -13.576 -13.430 1.00 75.62 412 TYR A CA 1
ATOM 3339 C C . TYR A 1 412 ? 2.760 -12.953 -12.238 1.00 75.62 412 TYR A C 1
ATOM 3341 O O . TYR A 1 412 ? 1.571 -12.649 -12.334 1.00 75.62 412 TYR A O 1
ATOM 3349 N N . PRO A 1 413 ? 3.461 -12.693 -11.127 1.00 75.94 413 PRO A N 1
ATOM 3350 C CA . PRO A 1 413 ? 2.896 -11.877 -10.067 1.00 75.94 413 PRO A CA 1
ATOM 3351 C C . PRO A 1 413 ? 2.370 -10.532 -10.595 1.00 75.94 413 PRO A C 1
ATOM 3353 O O . PRO A 1 413 ? 2.963 -9.941 -11.502 1.00 75.94 413 PRO A O 1
ATOM 3356 N N . LYS A 1 414 ? 1.263 -10.037 -10.017 1.00 77.25 414 LYS A N 1
ATOM 3357 C CA . LYS A 1 414 ? 0.505 -8.859 -10.500 1.00 77.25 414 LYS A CA 1
ATOM 3358 C C . LYS A 1 414 ? 1.379 -7.621 -10.733 1.00 77.25 414 LYS A C 1
ATOM 3360 O O . LYS A 1 414 ? 1.106 -6.825 -11.624 1.00 77.25 414 LYS A O 1
ATOM 3365 N N . ILE A 1 415 ? 2.464 -7.502 -9.977 1.00 81.00 415 ILE A N 1
ATOM 3366 C CA . ILE A 1 415 ? 3.453 -6.432 -10.083 1.00 81.00 415 ILE A CA 1
ATOM 3367 C C . ILE A 1 415 ? 4.130 -6.327 -11.454 1.00 81.00 415 ILE A C 1
ATOM 3369 O O . ILE A 1 415 ? 4.539 -5.236 -11.837 1.00 81.00 415 ILE A O 1
ATOM 3373 N N . PHE A 1 416 ? 4.228 -7.421 -12.209 1.00 85.44 416 PHE A N 1
ATOM 3374 C CA . PHE A 1 416 ? 4.822 -7.434 -13.547 1.00 85.44 416 PHE A CA 1
ATOM 3375 C C . PHE A 1 416 ? 3.771 -7.341 -14.657 1.00 85.44 416 PHE A C 1
ATOM 3377 O O . PHE A 1 416 ? 4.135 -7.282 -15.825 1.00 85.44 416 PHE A O 1
ATOM 3384 N N . GLN A 1 417 ? 2.478 -7.312 -14.315 1.00 85.69 417 GLN A N 1
ATOM 3385 C CA . GLN A 1 417 ? 1.355 -7.313 -15.260 1.00 85.69 417 GLN A CA 1
ATOM 3386 C C . GLN A 1 417 ? 0.934 -5.901 -15.700 1.00 85.69 417 GLN A C 1
ATOM 3388 O O . GLN A 1 417 ? -0.255 -5.587 -15.793 1.00 85.69 417 GLN A O 1
ATOM 3393 N N . ASP A 1 418 ? 1.908 -5.029 -15.942 1.00 90.12 418 ASP A N 1
ATOM 3394 C CA . ASP A 1 418 ? 1.659 -3.707 -16.517 1.00 90.12 418 ASP A CA 1
ATOM 3395 C C . ASP A 1 418 ? 1.614 -3.779 -18.058 1.00 90.12 418 ASP A C 1
ATOM 3397 O O . ASP A 1 418 ? 1.979 -4.793 -18.659 1.00 90.12 418 ASP A O 1
ATOM 3401 N N . ASP A 1 419 ? 1.170 -2.699 -18.714 1.00 91.44 419 ASP A N 1
ATOM 3402 C CA . ASP A 1 419 ? 1.043 -2.638 -20.182 1.00 91.44 419 ASP A CA 1
ATOM 3403 C C . ASP A 1 419 ? 2.382 -2.930 -20.869 1.00 91.44 419 ASP A C 1
ATOM 3405 O O . ASP A 1 419 ? 2.440 -3.546 -21.942 1.00 91.44 419 ASP A O 1
ATOM 3409 N N . ILE A 1 420 ? 3.465 -2.472 -20.239 1.00 93.25 420 ILE A N 1
ATOM 3410 C CA . ILE A 1 420 ? 4.834 -2.754 -20.638 1.00 93.25 420 ILE A CA 1
ATOM 3411 C C . ILE A 1 420 ? 5.621 -3.204 -19.418 1.00 93.25 420 ILE A C 1
ATOM 3413 O O . ILE A 1 420 ? 5.711 -2.490 -18.418 1.00 93.25 420 ILE A O 1
ATOM 3417 N N . TYR A 1 421 ? 6.264 -4.357 -19.552 1.00 93.44 421 TYR A N 1
ATOM 3418 C CA . TYR A 1 421 ? 7.236 -4.842 -18.588 1.00 93.44 421 TYR A CA 1
ATOM 3419 C C . TYR A 1 421 ? 8.602 -4.986 -19.258 1.00 93.44 421 TYR A C 1
ATOM 3421 O O . TYR A 1 421 ? 8.743 -5.687 -20.257 1.00 93.44 421 TYR A O 1
ATOM 3429 N N . ILE A 1 422 ? 9.599 -4.287 -18.724 1.00 93.75 422 ILE A N 1
ATOM 3430 C CA . ILE A 1 422 ? 10.990 -4.330 -19.167 1.00 93.75 422 ILE A CA 1
ATOM 3431 C C . ILE A 1 422 ? 11.788 -5.048 -18.084 1.00 93.75 422 ILE A C 1
ATOM 3433 O O . ILE A 1 422 ? 11.957 -4.533 -16.981 1.00 93.75 422 ILE A O 1
ATOM 3437 N N . GLU A 1 423 ? 12.271 -6.238 -18.402 1.00 91.00 423 GLU A N 1
ATOM 3438 C CA . GLU A 1 423 ? 13.093 -7.063 -17.526 1.00 91.00 423 GLU A CA 1
ATOM 3439 C C . GLU A 1 423 ? 14.540 -6.971 -17.987 1.00 91.00 423 GLU A C 1
ATOM 3441 O O . GLU A 1 423 ? 14.848 -7.347 -19.114 1.00 91.00 423 GLU A O 1
ATOM 3446 N N . ASP A 1 424 ? 15.428 -6.488 -17.132 1.00 89.50 424 ASP A N 1
ATOM 3447 C CA . ASP A 1 424 ? 16.854 -6.427 -17.401 1.00 89.50 424 ASP A CA 1
ATOM 3448 C C . ASP A 1 424 ? 17.612 -7.317 -16.416 1.00 89.50 424 ASP A C 1
ATOM 3450 O O . ASP A 1 424 ? 17.509 -7.164 -15.199 1.00 89.50 424 ASP A O 1
ATOM 3454 N N . ILE A 1 425 ? 18.342 -8.284 -16.962 1.00 85.12 425 ILE A N 1
ATOM 3455 C CA . ILE A 1 425 ? 19.061 -9.318 -16.226 1.00 85.12 425 ILE A CA 1
ATOM 3456 C C . ILE A 1 425 ? 20.551 -9.068 -16.398 1.00 85.12 425 ILE A C 1
ATOM 3458 O O . ILE A 1 425 ? 21.098 -9.199 -17.500 1.00 85.12 425 ILE A O 1
ATOM 3462 N N . VAL A 1 426 ? 21.215 -8.725 -15.297 1.00 80.56 426 VAL A N 1
ATOM 3463 C CA . VAL A 1 426 ? 22.614 -8.307 -15.281 1.00 80.56 426 VAL A CA 1
ATOM 3464 C C . VAL A 1 426 ? 23.491 -9.382 -14.627 1.00 80.56 426 VAL A C 1
ATOM 3466 O O . VAL A 1 426 ? 23.496 -9.504 -13.402 1.00 80.56 426 VAL A O 1
ATOM 3469 N N . PRO A 1 427 ? 24.239 -10.189 -15.406 1.00 69.81 427 PRO A N 1
ATOM 3470 C CA . PRO A 1 427 ? 25.146 -11.185 -14.840 1.00 69.81 427 PRO A CA 1
ATOM 3471 C C . PRO A 1 427 ? 26.451 -10.611 -14.286 1.00 69.81 427 PRO A C 1
ATOM 3473 O O . PRO A 1 427 ? 26.853 -9.500 -14.629 1.00 69.81 427 PRO A O 1
ATOM 3476 N N . PHE A 1 428 ? 27.182 -11.453 -13.541 1.00 58.72 428 PHE A N 1
ATOM 3477 C CA . PHE A 1 428 ? 28.596 -11.242 -13.225 1.00 58.72 428 PHE A CA 1
ATOM 3478 C C . PHE A 1 428 ? 29.430 -11.224 -14.514 1.00 58.72 428 PHE A C 1
ATOM 3480 O O . PHE A 1 428 ? 29.579 -12.241 -15.197 1.00 58.72 428 PHE A O 1
ATOM 3487 N N . ILE A 1 429 ? 30.004 -10.066 -14.835 1.00 56.56 429 ILE A N 1
ATOM 3488 C CA . ILE A 1 429 ? 31.009 -9.918 -15.888 1.00 56.56 429 ILE A CA 1
ATOM 3489 C C . ILE A 1 429 ? 32.343 -9.685 -15.183 1.00 56.56 429 ILE A C 1
ATOM 3491 O O . ILE A 1 429 ? 32.527 -8.675 -14.505 1.00 56.56 429 ILE A O 1
ATOM 3495 N N . GLY A 1 430 ? 33.274 -10.630 -15.327 1.00 47.81 430 GLY A N 1
ATOM 3496 C CA . GLY A 1 430 ? 34.628 -10.490 -14.797 1.00 47.81 430 GLY A CA 1
ATOM 3497 C C . GLY A 1 430 ? 35.259 -9.176 -15.269 1.00 47.81 430 GLY A C 1
ATOM 3498 O O . GLY A 1 430 ? 35.433 -8.979 -16.465 1.00 47.81 430 GLY A O 1
ATOM 3499 N N . ASN A 1 431 ? 35.559 -8.296 -14.309 1.00 44.78 431 ASN A N 1
ATOM 3500 C CA . ASN A 1 431 ? 36.300 -7.035 -14.424 1.00 44.78 431 ASN A CA 1
ATOM 3501 C C . ASN A 1 431 ? 36.092 -6.231 -15.722 1.00 44.78 431 ASN A C 1
ATOM 3503 O O . ASN A 1 431 ? 36.868 -6.335 -16.671 1.00 44.78 431 ASN A O 1
ATOM 3507 N N . GLY A 1 432 ? 35.130 -5.306 -15.704 1.00 52.12 432 GLY A N 1
ATOM 3508 C CA . GLY A 1 432 ? 35.069 -4.221 -16.680 1.00 52.12 432 GLY A CA 1
ATOM 3509 C C . GLY A 1 432 ? 34.376 -2.978 -16.130 1.00 52.12 432 GLY A C 1
ATOM 3510 O O . GLY A 1 432 ? 33.196 -3.014 -15.802 1.00 52.12 432 GLY A O 1
ATOM 3511 N N . SER A 1 433 ? 35.093 -1.854 -16.115 1.00 53.75 433 SER A N 1
ATOM 3512 C CA . SER A 1 433 ? 34.665 -0.507 -15.692 1.00 53.75 433 SER A CA 1
ATOM 3513 C C . SER A 1 433 ? 33.473 0.077 -16.476 1.00 53.75 433 SER A C 1
ATOM 3515 O O . SER A 1 433 ? 33.015 1.177 -16.182 1.00 53.75 433 SER A O 1
ATOM 3517 N N . ASN A 1 434 ? 32.980 -0.629 -17.498 1.00 63.81 434 ASN A N 1
ATOM 3518 C CA . ASN A 1 434 ? 31.942 -0.143 -18.407 1.00 63.81 434 ASN A CA 1
ATOM 3519 C C . ASN A 1 434 ? 30.517 -0.365 -17.889 1.00 63.81 434 ASN A C 1
ATOM 3521 O O . ASN A 1 434 ? 29.615 0.343 -18.326 1.00 63.81 434 ASN A O 1
ATOM 3525 N N . ILE A 1 435 ? 30.285 -1.315 -16.975 1.00 69.62 435 ILE A N 1
ATOM 3526 C CA . ILE A 1 435 ? 28.921 -1.598 -16.507 1.00 69.62 435 ILE A CA 1
ATOM 3527 C C . ILE A 1 435 ? 28.346 -0.446 -15.686 1.00 69.62 435 ILE A C 1
ATOM 3529 O O . ILE A 1 435 ? 27.217 -0.029 -15.923 1.00 69.62 435 ILE A O 1
ATOM 3533 N N . ASP A 1 436 ? 29.161 0.156 -14.821 1.00 66.94 436 ASP A N 1
ATOM 3534 C CA . ASP A 1 436 ? 28.758 1.318 -14.030 1.00 66.94 436 ASP A CA 1
ATOM 3535 C C . ASP A 1 436 ? 28.480 2.541 -14.915 1.00 66.94 436 ASP A C 1
ATOM 3537 O O . ASP A 1 436 ? 27.643 3.371 -14.576 1.00 66.94 436 ASP A O 1
ATOM 3541 N N . LEU A 1 437 ? 29.117 2.644 -16.085 1.00 68.88 437 LEU A N 1
ATOM 3542 C CA . LEU A 1 437 ? 28.797 3.687 -17.062 1.00 68.88 437 LEU A CA 1
ATOM 3543 C C . LEU A 1 437 ? 27.442 3.436 -17.740 1.00 68.88 437 LEU A C 1
ATOM 3545 O O . LEU A 1 437 ? 26.676 4.380 -17.928 1.00 68.88 437 LEU A O 1
ATOM 3549 N N . ILE A 1 438 ? 27.134 2.182 -18.091 1.00 74.56 438 ILE A N 1
ATOM 3550 C CA . ILE A 1 438 ? 25.883 1.815 -18.775 1.00 74.56 438 ILE A CA 1
ATOM 3551 C C . ILE A 1 438 ? 24.689 1.885 -17.815 1.00 74.56 438 ILE A C 1
ATOM 3553 O O . ILE A 1 438 ? 23.645 2.420 -18.177 1.00 74.56 438 ILE A O 1
ATOM 3557 N N . ASP A 1 439 ? 24.858 1.406 -16.583 1.00 79.62 439 ASP A N 1
ATOM 3558 C CA . ASP A 1 439 ? 23.799 1.335 -15.569 1.00 79.62 439 ASP A CA 1
ATOM 3559 C C . ASP A 1 439 ? 23.802 2.549 -14.630 1.00 79.62 439 ASP A C 1
ATOM 3561 O O . ASP A 1 439 ? 23.244 2.503 -13.535 1.00 79.62 439 ASP A O 1
ATOM 3565 N N . LYS A 1 440 ? 24.466 3.644 -15.034 1.00 85.06 440 LYS A N 1
ATOM 3566 C CA . LYS A 1 440 ? 24.551 4.910 -14.280 1.00 85.06 440 LYS A CA 1
ATOM 3567 C C . LYS A 1 440 ? 25.111 4.754 -12.851 1.00 85.06 440 LYS A C 1
ATOM 3569 O O . LYS A 1 440 ? 24.922 5.633 -12.010 1.00 85.06 440 LYS A O 1
ATOM 3574 N N . GLY A 1 441 ? 25.822 3.664 -12.574 1.00 85.62 441 GLY A N 1
ATOM 3575 C CA . GLY A 1 441 ? 26.403 3.311 -11.279 1.00 85.62 441 GLY A CA 1
ATOM 3576 C C . GLY A 1 441 ? 25.480 2.499 -10.365 1.00 85.62 441 GLY A C 1
ATOM 3577 O O . GLY A 1 441 ? 25.824 2.308 -9.200 1.00 85.62 441 GLY A O 1
ATOM 3578 N N . LEU A 1 442 ? 24.325 2.029 -10.857 1.00 89.38 442 LEU A N 1
ATOM 3579 C CA . LEU A 1 442 ? 23.388 1.213 -10.076 1.00 89.38 442 LEU A CA 1
ATOM 3580 C C . LEU A 1 442 ? 24.024 -0.104 -9.613 1.00 89.38 442 LEU A C 1
ATOM 3582 O O . LEU A 1 442 ? 23.880 -0.468 -8.447 1.00 89.38 442 LEU A O 1
ATOM 3586 N N . TYR A 1 443 ? 24.777 -0.781 -10.486 1.00 86.56 443 TYR A N 1
ATOM 3587 C CA . TYR A 1 443 ? 25.478 -2.021 -10.142 1.00 86.56 443 TYR A CA 1
ATOM 3588 C C . TYR A 1 443 ? 26.470 -1.811 -8.983 1.00 86.56 443 TYR A C 1
ATOM 3590 O O . TYR A 1 443 ? 26.393 -2.517 -7.975 1.00 86.56 443 TYR A O 1
ATOM 3598 N N . ALA A 1 444 ? 27.350 -0.804 -9.064 1.00 84.62 444 ALA A N 1
ATOM 3599 C CA . ALA A 1 444 ? 28.246 -0.446 -7.962 1.00 84.62 444 ALA A CA 1
ATOM 3600 C C . ALA A 1 444 ? 27.503 -0.085 -6.665 1.00 84.62 444 ALA A C 1
ATOM 3602 O O . ALA A 1 444 ? 27.931 -0.498 -5.585 1.00 84.62 444 ALA A O 1
ATOM 3603 N N . ALA A 1 445 ? 26.390 0.652 -6.748 1.00 85.44 445 ALA A N 1
ATOM 3604 C CA . ALA A 1 445 ? 25.586 1.000 -5.576 1.00 85.44 445 ALA A CA 1
ATOM 3605 C C . ALA A 1 445 ? 24.978 -0.245 -4.905 1.00 85.44 445 ALA A C 1
ATOM 3607 O O . ALA A 1 445 ? 25.077 -0.392 -3.684 1.00 85.44 445 ALA A O 1
ATOM 3608 N N . ALA A 1 446 ? 24.426 -1.166 -5.704 1.00 84.25 446 ALA A N 1
ATOM 3609 C CA . ALA A 1 446 ? 23.893 -2.444 -5.239 1.00 84.25 446 ALA A CA 1
ATOM 3610 C C . ALA A 1 446 ? 24.987 -3.313 -4.598 1.00 84.25 446 ALA A C 1
ATOM 3612 O O . ALA A 1 446 ? 24.804 -3.815 -3.489 1.00 84.25 446 ALA A O 1
ATOM 3613 N N . LYS A 1 447 ? 26.159 -3.412 -5.240 1.00 82.50 447 LYS A N 1
ATOM 3614 C CA . LYS A 1 447 ? 27.331 -4.135 -4.721 1.00 82.50 447 LYS A CA 1
ATOM 3615 C C . LYS A 1 447 ? 27.816 -3.583 -3.379 1.00 82.50 447 LYS A C 1
ATOM 3617 O O . LYS A 1 447 ? 28.216 -4.344 -2.505 1.00 82.50 447 LYS A O 1
ATOM 3622 N N . ALA A 1 448 ? 27.784 -2.262 -3.213 1.00 80.88 448 ALA A N 1
ATOM 3623 C CA . ALA A 1 448 ? 28.157 -1.599 -1.967 1.00 80.88 448 ALA A CA 1
ATOM 3624 C C . ALA A 1 448 ? 27.077 -1.700 -0.871 1.00 80.88 448 ALA A C 1
ATOM 3626 O O . ALA A 1 448 ? 27.307 -1.241 0.247 1.00 80.88 448 ALA A O 1
ATOM 3627 N N . GLY A 1 449 ? 25.890 -2.240 -1.179 1.00 78.25 449 GLY A N 1
ATOM 3628 C CA . GLY A 1 449 ? 24.739 -2.233 -0.273 1.00 78.25 449 GLY A CA 1
ATOM 3629 C C . GLY A 1 449 ? 24.205 -0.826 0.028 1.00 78.25 449 GLY A C 1
ATOM 3630 O O . GLY A 1 449 ? 23.529 -0.625 1.038 1.00 78.25 449 GLY A O 1
ATOM 3631 N N . ASN A 1 450 ? 24.518 0.169 -0.812 1.00 82.31 450 ASN A N 1
ATOM 3632 C CA . ASN A 1 450 ? 24.079 1.549 -0.624 1.00 82.31 450 ASN A CA 1
ATOM 3633 C C . ASN A 1 450 ? 22.707 1.758 -1.275 1.00 82.31 450 ASN A C 1
ATOM 3635 O O . ASN A 1 450 ? 22.608 2.189 -2.423 1.00 82.31 450 ASN A O 1
ATOM 3639 N N . ASN A 1 451 ? 21.648 1.454 -0.523 1.00 79.12 451 ASN A N 1
ATOM 3640 C CA . ASN A 1 451 ? 20.276 1.517 -1.029 1.00 79.12 451 ASN A CA 1
ATOM 3641 C C . ASN A 1 451 ? 19.854 2.931 -1.459 1.00 79.12 451 ASN A C 1
ATOM 3643 O O . ASN A 1 451 ? 19.188 3.059 -2.475 1.00 79.12 451 ASN A O 1
ATOM 3647 N N . VAL A 1 452 ? 20.267 3.986 -0.743 1.00 80.62 452 VAL A N 1
ATOM 3648 C CA . VAL A 1 452 ? 19.928 5.378 -1.108 1.00 80.62 452 VAL A CA 1
ATOM 3649 C C . VAL A 1 452 ? 20.482 5.712 -2.490 1.00 80.62 452 VAL A C 1
ATOM 3651 O O . VAL A 1 452 ? 19.738 6.113 -3.378 1.00 80.62 452 VAL A O 1
ATOM 3654 N N . LEU A 1 453 ? 21.774 5.444 -2.698 1.00 84.94 453 LEU A N 1
ATOM 3655 C CA . LEU A 1 453 ? 22.405 5.651 -3.997 1.00 84.94 453 LEU A CA 1
ATOM 3656 C C . LEU A 1 453 ? 21.790 4.750 -5.076 1.00 84.94 453 LEU A C 1
ATOM 3658 O O . LEU A 1 453 ? 21.670 5.174 -6.221 1.00 84.94 453 LEU A O 1
ATOM 3662 N N . ALA A 1 454 ? 21.401 3.520 -4.726 1.00 88.31 454 ALA A N 1
ATOM 3663 C CA . ALA A 1 454 ? 20.757 2.606 -5.660 1.00 88.31 454 ALA A CA 1
ATOM 3664 C C . ALA A 1 454 ? 19.422 3.168 -6.178 1.00 88.31 454 ALA A C 1
ATOM 3666 O O . ALA A 1 454 ? 19.210 3.126 -7.383 1.00 88.31 454 ALA A O 1
ATOM 3667 N N . TYR A 1 455 ? 18.575 3.763 -5.331 1.00 87.88 455 TYR A N 1
ATOM 3668 C CA . TYR A 1 455 ? 17.341 4.424 -5.787 1.00 87.88 455 TYR A CA 1
ATOM 3669 C C . TYR A 1 455 ? 17.629 5.601 -6.722 1.00 87.88 455 TYR A C 1
ATOM 3671 O O . TYR A 1 455 ? 17.101 5.666 -7.829 1.00 87.88 455 TYR A O 1
ATOM 3679 N N . ASP A 1 456 ? 18.564 6.481 -6.350 1.00 87.75 456 ASP A N 1
ATOM 3680 C CA . ASP A 1 456 ? 18.943 7.608 -7.210 1.00 87.75 456 ASP A CA 1
ATOM 3681 C C . ASP A 1 456 ? 19.430 7.139 -8.590 1.00 87.75 456 ASP A C 1
ATOM 3683 O O . ASP A 1 456 ? 19.085 7.724 -9.624 1.00 87.75 456 ASP A O 1
ATOM 3687 N N . LYS A 1 457 ? 20.234 6.066 -8.627 1.00 90.69 457 LYS A N 1
ATOM 3688 C CA . LYS A 1 457 ? 20.737 5.496 -9.884 1.00 90.69 457 LYS A CA 1
ATOM 3689 C C . LYS A 1 457 ? 19.665 4.745 -10.661 1.00 90.69 457 LYS A C 1
ATOM 3691 O O . LYS A 1 457 ? 19.690 4.814 -11.887 1.00 90.69 457 LYS A O 1
ATOM 3696 N N . LEU A 1 458 ? 18.732 4.077 -9.988 1.00 93.75 458 LEU A N 1
ATOM 3697 C CA . LEU A 1 458 ? 17.604 3.394 -10.615 1.00 93.75 458 LEU A CA 1
ATOM 3698 C C . LEU A 1 458 ? 16.675 4.394 -11.306 1.00 93.75 458 LEU A C 1
ATOM 3700 O O . LEU A 1 458 ? 16.419 4.241 -12.502 1.00 93.75 458 LEU A O 1
ATOM 3704 N N . ASN A 1 459 ? 16.270 5.457 -10.606 1.00 91.31 459 ASN A N 1
ATOM 3705 C CA . ASN A 1 459 ? 15.459 6.529 -11.177 1.00 91.31 459 ASN A CA 1
ATOM 3706 C C . ASN A 1 459 ? 16.152 7.174 -12.390 1.00 91.31 459 ASN A C 1
ATOM 3708 O O . ASN A 1 459 ? 15.534 7.377 -13.440 1.00 91.31 459 ASN A O 1
ATOM 3712 N N . ALA A 1 460 ? 17.452 7.475 -12.267 1.00 90.38 460 ALA A N 1
ATOM 3713 C CA . ALA A 1 460 ? 18.238 8.044 -13.360 1.00 90.38 460 ALA A CA 1
ATOM 3714 C C . ALA A 1 460 ? 18.319 7.086 -14.556 1.00 90.38 460 ALA A C 1
ATOM 3716 O O . ALA A 1 460 ? 18.059 7.498 -15.682 1.00 90.38 460 ALA A O 1
ATOM 3717 N N . LEU A 1 461 ? 18.628 5.806 -14.332 1.00 92.19 461 LEU A N 1
ATOM 3718 C CA . LEU A 1 461 ? 18.671 4.784 -15.379 1.00 92.19 461 LEU A CA 1
ATOM 3719 C C . LEU A 1 461 ? 17.318 4.655 -16.093 1.00 92.19 461 LEU A C 1
ATOM 3721 O O . LEU A 1 461 ? 17.270 4.609 -17.326 1.00 92.19 461 LEU A O 1
ATOM 3725 N N . PHE A 1 462 ? 16.220 4.654 -15.335 1.00 93.81 462 PHE A N 1
ATOM 3726 C CA . PHE A 1 462 ? 14.875 4.543 -15.882 1.00 93.81 462 PHE A CA 1
ATOM 3727 C C . PHE A 1 462 ? 14.548 5.698 -16.843 1.00 93.81 462 PHE A C 1
ATOM 3729 O O . PHE A 1 462 ? 14.197 5.476 -18.006 1.00 93.81 462 PHE A O 1
ATOM 3736 N N . TRP A 1 463 ? 14.699 6.943 -16.390 1.00 91.00 463 TRP A N 1
ATOM 3737 C CA . TRP A 1 463 ? 14.328 8.112 -17.190 1.00 91.00 463 TRP A CA 1
ATOM 3738 C C . TRP A 1 463 ? 15.349 8.453 -18.279 1.00 91.00 463 TRP A C 1
ATOM 3740 O O . TRP A 1 463 ? 14.963 8.820 -19.395 1.00 91.00 463 TRP A O 1
ATOM 3750 N N . ASP A 1 464 ? 16.647 8.312 -18.000 1.00 89.25 464 ASP A N 1
ATOM 3751 C CA . ASP A 1 464 ? 17.686 8.699 -18.951 1.00 89.25 464 ASP A CA 1
ATOM 3752 C C . ASP A 1 464 ? 17.895 7.696 -20.072 1.00 89.25 464 ASP A C 1
ATOM 3754 O O . ASP A 1 464 ? 18.280 8.115 -21.165 1.00 89.25 464 ASP A O 1
ATOM 3758 N N . GLU A 1 465 ? 17.676 6.408 -19.814 1.00 88.38 465 GLU A N 1
ATOM 3759 C CA . GLU A 1 465 ? 18.007 5.334 -20.748 1.00 88.38 465 GLU A CA 1
ATOM 3760 C C . GLU A 1 465 ? 16.779 4.494 -21.091 1.00 88.38 465 GLU A C 1
ATOM 3762 O O . GLU A 1 465 ? 16.398 4.434 -22.261 1.00 88.38 465 GLU A O 1
ATOM 3767 N N . VAL A 1 466 ? 16.138 3.871 -20.095 1.00 91.62 466 VAL A N 1
ATOM 3768 C CA . VAL A 1 466 ? 15.084 2.862 -20.311 1.00 91.62 466 VAL A CA 1
ATOM 3769 C C . VAL A 1 466 ? 13.905 3.459 -21.075 1.00 91.62 466 VAL A C 1
ATOM 3771 O O . VAL A 1 466 ? 13.536 2.951 -22.137 1.00 91.62 466 VAL A O 1
ATOM 3774 N N . MET A 1 467 ? 13.344 4.576 -20.609 1.00 91.62 467 MET A N 1
ATOM 3775 C CA . MET A 1 467 ? 12.203 5.218 -21.269 1.00 91.62 467 MET A CA 1
ATOM 3776 C C . MET A 1 467 ? 12.568 5.815 -22.631 1.00 91.62 467 MET A C 1
ATOM 3778 O O . MET A 1 467 ? 11.770 5.735 -23.568 1.00 91.62 467 MET A O 1
ATOM 3782 N N . LYS A 1 468 ? 13.789 6.345 -22.799 1.00 89.50 468 LYS A N 1
ATOM 3783 C CA . LYS A 1 468 ? 14.254 6.855 -24.103 1.00 89.50 468 LYS A CA 1
ATOM 3784 C C . LYS A 1 468 ? 14.389 5.725 -25.125 1.00 89.50 468 LYS A C 1
ATOM 3786 O O . LYS A 1 468 ? 13.874 5.841 -26.238 1.00 89.50 468 LYS A O 1
ATOM 3791 N N . ARG A 1 469 ? 15.029 4.612 -24.749 1.00 89.12 469 ARG A N 1
ATOM 3792 C CA . ARG A 1 469 ? 15.192 3.420 -25.600 1.00 89.12 469 ARG A CA 1
ATOM 3793 C C . ARG A 1 469 ? 13.851 2.772 -25.917 1.00 89.12 469 ARG A C 1
ATOM 3795 O O . ARG A 1 469 ? 13.620 2.416 -27.068 1.00 89.12 469 ARG A O 1
ATOM 3802 N N . THR A 1 470 ? 12.954 2.682 -24.939 1.00 90.00 470 THR A N 1
ATOM 3803 C CA . THR A 1 470 ? 11.592 2.160 -25.133 1.00 90.00 470 THR A CA 1
ATOM 3804 C C . THR A 1 470 ? 10.796 3.044 -26.089 1.00 90.00 470 THR A C 1
ATOM 3806 O O . THR A 1 470 ? 10.193 2.542 -27.034 1.00 90.00 470 THR A O 1
ATOM 3809 N N . GLY A 1 471 ? 10.842 4.368 -25.913 1.00 89.94 471 GLY A N 1
ATOM 3810 C CA . GLY A 1 471 ? 10.183 5.312 -26.813 1.00 89.94 471 GLY A CA 1
ATOM 3811 C C . GLY A 1 471 ? 10.684 5.201 -28.256 1.00 89.94 471 GLY A C 1
ATOM 3812 O O . GLY A 1 471 ? 9.873 5.112 -29.176 1.00 89.94 471 GLY A O 1
ATOM 3813 N N . ASN A 1 472 ? 12.003 5.149 -28.456 1.00 88.50 472 ASN A N 1
ATOM 3814 C CA . ASN A 1 472 ? 12.606 4.987 -29.783 1.00 88.50 472 ASN A CA 1
ATOM 3815 C C . ASN A 1 472 ? 12.240 3.638 -30.423 1.00 88.50 472 ASN A C 1
ATOM 3817 O O . ASN A 1 472 ? 11.919 3.585 -31.611 1.00 88.50 472 ASN A O 1
ATOM 3821 N N . LEU A 1 473 ? 12.237 2.559 -29.634 1.00 86.94 473 LEU A N 1
ATOM 3822 C CA . LEU A 1 473 ? 11.804 1.235 -30.071 1.00 86.94 473 LEU A CA 1
ATOM 3823 C C . LEU A 1 473 ? 10.343 1.264 -30.533 1.00 86.94 473 LEU A C 1
ATOM 3825 O O . LEU A 1 473 ? 10.054 0.841 -31.648 1.00 86.94 473 LEU A O 1
ATOM 3829 N N . TRP A 1 474 ? 9.427 1.829 -29.742 1.00 88.94 474 TRP A N 1
ATOM 3830 C CA . TRP A 1 474 ? 8.014 1.931 -30.126 1.00 88.94 474 TRP A CA 1
ATOM 3831 C C . TRP A 1 474 ? 7.818 2.745 -31.401 1.00 88.94 474 TRP A C 1
ATOM 3833 O O . TRP A 1 474 ? 7.095 2.304 -32.292 1.00 88.94 474 TRP A O 1
ATOM 3843 N N . GLN A 1 475 ? 8.514 3.875 -31.534 1.00 88.75 475 GLN A N 1
ATOM 3844 C CA . GLN A 1 475 ? 8.467 4.676 -32.757 1.00 88.75 475 GLN A CA 1
ATOM 3845 C C . GLN A 1 475 ? 8.961 3.894 -33.977 1.00 88.75 475 GLN A C 1
ATOM 3847 O O . GLN A 1 475 ? 8.337 3.969 -35.033 1.00 88.75 475 GLN A O 1
ATOM 3852 N N . SER A 1 476 ? 10.031 3.102 -33.835 1.00 83.94 476 SER A N 1
ATOM 3853 C CA . SER A 1 476 ? 10.531 2.246 -34.921 1.00 83.94 476 SER A CA 1
ATOM 3854 C C . SER A 1 476 ? 9.532 1.159 -35.338 1.00 83.94 476 SER A C 1
ATOM 3856 O O . SER A 1 476 ? 9.523 0.740 -36.491 1.00 83.94 476 SER A O 1
ATOM 3858 N N . LEU A 1 477 ? 8.644 0.755 -34.424 1.00 83.12 477 LEU A N 1
ATOM 3859 C CA . LEU A 1 477 ? 7.541 -0.176 -34.671 1.00 83.12 477 LEU A CA 1
ATOM 3860 C C . LEU A 1 477 ? 6.258 0.528 -35.158 1.00 83.12 477 LEU A C 1
ATOM 3862 O O . LEU A 1 477 ? 5.209 -0.109 -35.236 1.00 83.12 477 LEU A O 1
ATOM 3866 N N . GLY A 1 478 ? 6.305 1.837 -35.437 1.00 85.50 478 GLY A N 1
ATOM 3867 C CA . GLY A 1 478 ? 5.139 2.628 -35.843 1.00 85.50 478 GLY A CA 1
ATOM 3868 C C . GLY A 1 478 ? 4.114 2.858 -34.727 1.00 85.50 478 GLY A C 1
ATOM 3869 O O . GLY A 1 478 ? 2.961 3.180 -35.008 1.00 85.50 478 GLY A O 1
ATOM 3870 N N . LYS A 1 479 ? 4.507 2.679 -33.460 1.00 86.12 479 LYS A N 1
ATOM 3871 C CA . LYS A 1 479 ? 3.652 2.857 -32.279 1.00 86.12 479 LYS A CA 1
ATOM 3872 C C . LYS A 1 479 ? 3.940 4.198 -31.582 1.00 86.12 479 LYS A C 1
ATOM 3874 O O . LYS A 1 479 ? 5.070 4.692 -31.642 1.00 86.12 479 LYS A O 1
ATOM 3879 N N . PRO A 1 480 ? 2.954 4.796 -30.884 1.00 88.69 480 PRO A N 1
ATOM 3880 C CA . PRO A 1 480 ? 3.200 5.970 -30.048 1.00 88.69 480 PRO A CA 1
ATOM 3881 C C . PRO A 1 480 ? 4.170 5.631 -28.913 1.00 88.69 480 PRO A C 1
ATOM 3883 O O . PRO A 1 480 ? 4.200 4.498 -28.434 1.00 88.69 480 PRO A O 1
ATOM 3886 N N . LYS A 1 481 ? 4.959 6.616 -28.465 1.00 88.94 481 LYS A N 1
ATOM 3887 C CA . LYS A 1 481 ? 5.855 6.426 -27.319 1.00 88.94 481 LYS A CA 1
ATOM 3888 C C . LYS A 1 481 ? 5.040 6.024 -26.084 1.00 88.94 481 LYS A C 1
ATOM 3890 O O . LYS A 1 481 ? 4.051 6.697 -25.794 1.00 88.94 481 LYS A O 1
ATOM 3895 N N . PRO A 1 482 ? 5.462 4.993 -25.339 1.00 88.50 482 PRO A N 1
ATOM 3896 C CA . PRO A 1 482 ? 4.824 4.665 -24.080 1.00 88.50 482 PRO A CA 1
ATOM 3897 C C . PRO A 1 482 ? 4.967 5.797 -23.078 1.00 88.50 482 PRO A C 1
ATOM 3899 O O . PRO A 1 482 ? 6.049 6.362 -22.916 1.00 88.50 482 PRO A O 1
ATOM 3902 N N . ASN A 1 483 ? 3.864 6.114 -22.415 1.00 84.00 483 ASN A N 1
ATOM 3903 C CA . ASN A 1 483 ? 3.771 7.209 -21.460 1.00 84.00 483 ASN A CA 1
ATOM 3904 C C . ASN A 1 483 ? 2.939 6.839 -20.224 1.00 84.00 483 ASN A C 1
ATOM 3906 O O . ASN A 1 483 ? 2.544 7.731 -19.478 1.00 84.00 483 ASN A O 1
ATOM 3910 N N . ASN A 1 484 ? 2.650 5.553 -20.009 1.00 90.94 484 ASN A N 1
ATOM 3911 C CA . ASN A 1 484 ? 1.878 5.083 -18.867 1.00 90.94 484 ASN A CA 1
ATOM 3912 C C . ASN A 1 484 ? 2.103 3.584 -18.609 1.00 90.94 484 ASN A C 1
ATOM 3914 O O . ASN A 1 484 ? 2.461 2.859 -19.534 1.00 90.94 484 ASN A O 1
ATOM 3918 N N . ASN A 1 485 ? 1.847 3.153 -17.370 1.00 91.94 485 ASN A N 1
ATOM 3919 C CA . ASN A 1 485 ? 1.775 1.765 -16.915 1.00 91.94 485 ASN A CA 1
ATOM 3920 C C . ASN A 1 485 ? 2.989 0.938 -17.373 1.00 91.94 485 ASN A C 1
ATOM 3922 O O . ASN A 1 485 ? 2.867 -0.014 -18.145 1.00 91.94 485 ASN A O 1
ATOM 3926 N N . VAL A 1 486 ? 4.174 1.367 -16.927 1.00 94.38 486 VAL A N 1
ATOM 3927 C CA . VAL A 1 486 ? 5.460 0.743 -17.261 1.00 94.38 486 VAL A CA 1
ATOM 3928 C C . VAL A 1 486 ? 6.111 0.208 -15.993 1.00 94.38 486 VAL A C 1
ATOM 3930 O O . VAL A 1 486 ? 6.321 0.947 -15.028 1.00 94.38 486 VAL A O 1
ATOM 3933 N N . THR A 1 487 ? 6.494 -1.067 -16.032 1.00 95.12 487 THR A N 1
ATOM 3934 C CA . THR A 1 487 ? 7.379 -1.693 -15.046 1.00 95.12 487 THR A CA 1
ATOM 3935 C C . THR A 1 487 ? 8.760 -1.879 -15.635 1.00 95.12 487 THR A C 1
ATOM 3937 O O . THR A 1 487 ? 8.901 -2.445 -16.717 1.00 95.12 487 THR A O 1
ATOM 3940 N N . TYR A 1 488 ? 9.781 -1.484 -14.889 1.00 95.50 488 TYR A N 1
ATOM 3941 C CA . TYR A 1 488 ? 11.162 -1.849 -15.147 1.00 95.50 488 TYR A CA 1
ATOM 3942 C C . TYR A 1 488 ? 11.693 -2.668 -13.975 1.00 95.50 488 TYR A C 1
ATOM 3944 O O . TYR A 1 488 ? 11.560 -2.255 -12.824 1.00 95.50 488 TYR A O 1
ATOM 3952 N N . SER A 1 489 ? 12.278 -3.829 -14.256 1.00 93.19 489 SER A N 1
ATOM 3953 C CA . SER A 1 489 ? 12.969 -4.630 -13.252 1.00 93.19 489 SER A CA 1
ATOM 3954 C C . SER A 1 489 ? 14.438 -4.784 -13.606 1.00 93.19 489 SER A C 1
ATOM 3956 O O . SER A 1 489 ? 14.757 -5.228 -14.706 1.00 93.19 489 SER A O 1
ATOM 3958 N N . TYR A 1 490 ? 15.311 -4.483 -12.655 1.00 91.81 490 TYR A N 1
ATOM 3959 C CA . TYR A 1 490 ? 16.754 -4.628 -12.771 1.00 91.81 490 TYR A CA 1
ATOM 3960 C C . TYR A 1 490 ? 17.224 -5.738 -11.825 1.00 91.81 490 TYR A C 1
ATOM 3962 O O . TYR A 1 490 ? 17.280 -5.564 -10.603 1.00 91.81 490 TYR A O 1
ATOM 3970 N N . SER A 1 491 ? 17.490 -6.907 -12.402 1.00 87.25 491 SER A N 1
ATOM 3971 C CA . SER A 1 491 ? 17.907 -8.119 -11.701 1.00 87.25 491 SER A CA 1
ATOM 3972 C C . SER A 1 491 ? 19.428 -8.197 -11.664 1.00 87.25 491 SER A C 1
ATOM 3974 O O . SER A 1 491 ? 20.081 -8.183 -12.710 1.00 87.25 491 SER A O 1
ATOM 3976 N N . VAL A 1 492 ? 19.991 -8.325 -10.461 1.00 82.44 492 VAL A N 1
ATOM 3977 C CA . VAL A 1 492 ? 21.419 -8.575 -10.229 1.00 82.44 492 VAL A CA 1
ATOM 3978 C C . VAL A 1 492 ? 21.557 -9.890 -9.458 1.00 82.44 492 VAL A C 1
ATOM 3980 O O . VAL A 1 492 ? 21.677 -9.880 -8.225 1.00 82.44 492 VAL A O 1
ATOM 3983 N N . PRO A 1 493 ? 21.520 -11.046 -10.152 1.00 76.31 493 PRO A N 1
ATOM 3984 C CA . PRO A 1 493 ? 21.493 -12.358 -9.505 1.00 76.31 493 PRO A CA 1
ATOM 3985 C C . PRO A 1 493 ? 22.706 -12.617 -8.608 1.00 76.31 493 PRO A C 1
ATOM 3987 O O . PRO A 1 493 ? 22.581 -13.300 -7.598 1.00 76.31 493 PRO A O 1
ATOM 3990 N N . GLU A 1 494 ? 23.864 -12.025 -8.925 1.00 75.75 494 GLU A N 1
ATOM 3991 C CA . GLU A 1 494 ? 25.092 -12.132 -8.122 1.00 75.75 494 GLU A CA 1
ATOM 3992 C C . GLU A 1 494 ? 24.898 -11.685 -6.665 1.00 75.75 494 GLU A C 1
ATOM 3994 O O . GLU A 1 494 ? 25.494 -12.260 -5.758 1.00 75.75 494 GLU A O 1
ATOM 3999 N N . PHE A 1 495 ? 24.040 -10.688 -6.438 1.00 76.31 495 PHE A N 1
ATOM 4000 C CA . PHE A 1 495 ? 23.746 -10.149 -5.108 1.00 76.31 495 PHE A CA 1
ATOM 4001 C C . PHE A 1 495 ? 22.351 -10.543 -4.612 1.00 76.31 495 PHE A C 1
ATOM 4003 O O . PHE A 1 495 ? 21.904 -10.034 -3.587 1.00 76.31 495 PHE A O 1
ATOM 4010 N N . GLY A 1 496 ? 21.630 -11.386 -5.364 1.00 78.19 496 GLY A N 1
ATOM 4011 C CA . GLY A 1 496 ? 20.242 -11.739 -5.073 1.00 78.19 496 GLY A CA 1
ATOM 4012 C C . GLY A 1 496 ? 19.318 -10.532 -4.969 1.00 78.19 496 GLY A C 1
ATOM 4013 O O . GLY A 1 496 ? 18.375 -10.561 -4.185 1.00 78.19 496 GLY A O 1
ATOM 4014 N N . LYS A 1 497 ? 19.581 -9.456 -5.718 1.00 83.38 497 LYS A N 1
ATOM 4015 C CA . LYS A 1 497 ? 18.741 -8.253 -5.699 1.00 83.38 497 LYS A CA 1
ATOM 4016 C C . LYS A 1 497 ? 17.904 -8.161 -6.962 1.00 83.38 497 LYS A C 1
ATOM 4018 O O . LYS A 1 497 ? 18.426 -8.296 -8.066 1.00 83.38 497 LYS A O 1
ATOM 4023 N N . LEU A 1 498 ? 16.624 -7.855 -6.783 1.00 87.56 498 LEU A N 1
ATOM 4024 C CA . LEU A 1 498 ? 15.736 -7.443 -7.860 1.00 87.56 498 LEU A CA 1
ATOM 4025 C C . LEU A 1 498 ? 15.173 -6.065 -7.540 1.00 87.56 498 LEU A C 1
ATOM 4027 O O . LEU A 1 498 ? 14.309 -5.947 -6.675 1.00 87.56 498 LEU A O 1
ATOM 4031 N N . TYR A 1 499 ? 15.650 -5.042 -8.237 1.00 92.00 499 TYR A N 1
ATOM 4032 C CA . TYR A 1 499 ? 15.137 -3.682 -8.114 1.00 92.00 499 TYR A CA 1
ATOM 4033 C C . TYR A 1 499 ? 13.966 -3.475 -9.066 1.00 92.00 499 TYR A C 1
ATOM 4035 O O . TYR A 1 499 ? 14.014 -3.925 -10.209 1.00 92.00 499 TYR A O 1
ATOM 4043 N N . ILE A 1 500 ? 12.932 -2.779 -8.607 1.00 93.56 500 ILE A N 1
ATOM 4044 C CA . ILE A 1 500 ? 11.735 -2.463 -9.380 1.00 93.56 500 ILE A CA 1
ATOM 4045 C C . ILE A 1 500 ? 11.580 -0.952 -9.456 1.00 93.56 500 ILE A C 1
ATOM 4047 O O . ILE A 1 500 ? 11.684 -0.272 -8.440 1.00 93.56 500 ILE A O 1
ATOM 4051 N N . HIS A 1 501 ? 11.285 -0.453 -10.653 1.00 95.69 501 HIS A N 1
ATOM 4052 C CA . HIS A 1 501 ? 10.823 0.906 -10.908 1.00 95.69 501 HIS A CA 1
ATOM 4053 C C . HIS A 1 501 ? 9.470 0.850 -11.603 1.00 95.69 501 HIS A C 1
ATOM 4055 O O . HIS A 1 501 ? 9.306 0.160 -12.614 1.00 95.69 501 HIS A O 1
ATOM 4061 N N . LYS A 1 502 ? 8.502 1.605 -11.091 1.00 94.69 502 LYS A N 1
ATOM 4062 C CA . LYS A 1 502 ? 7.170 1.724 -11.678 1.00 94.69 502 LYS A CA 1
ATOM 4063 C C . LYS A 1 502 ? 6.794 3.155 -12.022 1.00 94.69 502 LYS A C 1
ATOM 4065 O O . LYS A 1 502 ? 7.041 4.094 -11.265 1.00 94.69 502 LYS A O 1
ATOM 4070 N N . MET A 1 503 ? 6.121 3.270 -13.159 1.00 93.56 503 MET A N 1
ATOM 4071 C CA . MET A 1 503 ? 5.508 4.482 -13.681 1.00 93.56 503 MET A CA 1
ATOM 4072 C C . MET A 1 503 ? 4.023 4.218 -13.929 1.00 93.56 503 MET A C 1
ATOM 4074 O O . MET A 1 503 ? 3.663 3.245 -14.594 1.00 93.56 503 MET A O 1
ATOM 4078 N N . PHE A 1 504 ? 3.160 5.107 -13.441 1.00 93.81 504 PHE A N 1
ATOM 4079 C CA . PHE A 1 504 ? 1.713 4.953 -13.559 1.00 93.81 504 PHE A CA 1
ATOM 4080 C C . PHE A 1 504 ? 1.005 6.307 -13.600 1.00 93.81 504 PHE A C 1
ATOM 4082 O O . PHE A 1 504 ? 1.370 7.240 -12.896 1.00 93.81 504 PHE A O 1
ATOM 4089 N N . TYR A 1 505 ? -0.043 6.400 -14.403 1.00 94.31 505 TYR A N 1
ATOM 4090 C CA . TYR A 1 505 ? -0.913 7.552 -14.530 1.00 94.31 505 TYR A CA 1
ATOM 4091 C C . TYR A 1 505 ? -2.352 7.084 -14.735 1.00 94.31 505 TYR A C 1
ATOM 4093 O O . TYR A 1 505 ? -2.628 6.149 -15.492 1.00 94.31 505 TYR A O 1
ATOM 4101 N N . ARG A 1 506 ? -3.295 7.760 -14.087 1.00 94.31 506 ARG A N 1
ATOM 4102 C CA . ARG A 1 506 ? -4.719 7.555 -14.326 1.00 94.31 506 ARG A CA 1
ATOM 4103 C C . ARG A 1 506 ? -5.476 8.867 -14.199 1.00 94.31 506 ARG A C 1
ATOM 4105 O O . ARG A 1 506 ? -5.223 9.650 -13.286 1.00 94.31 506 ARG A O 1
ATOM 4112 N N . LYS A 1 507 ? -6.422 9.058 -15.117 1.00 95.38 507 LYS A N 1
ATOM 4113 C CA . LYS A 1 507 ? -7.414 10.132 -15.126 1.00 95.38 507 LYS A CA 1
ATOM 4114 C C . LYS A 1 507 ? -8.798 9.502 -15.132 1.00 95.38 507 LYS A C 1
ATOM 4116 O O . LYS A 1 507 ? -9.096 8.695 -16.010 1.00 95.38 507 LYS A O 1
ATOM 4121 N N . GLU A 1 508 ? -9.631 9.889 -14.181 1.00 95.25 508 GLU A N 1
ATOM 4122 C CA . GLU A 1 508 ? -10.989 9.373 -14.027 1.00 95.25 508 GLU A CA 1
ATOM 4123 C C . GLU A 1 508 ? -11.958 10.524 -13.759 1.00 95.25 508 GLU A C 1
ATOM 4125 O O . GLU A 1 508 ? -11.669 11.422 -12.972 1.00 95.25 508 GLU A O 1
ATOM 4130 N N . ASN A 1 509 ? -13.118 10.500 -14.412 1.00 96.50 509 ASN A N 1
ATOM 4131 C CA . ASN A 1 509 ? -14.152 11.524 -14.257 1.00 96.50 509 ASN A CA 1
ATOM 4132 C C . ASN A 1 509 ? -15.279 11.000 -13.370 1.00 96.50 509 ASN A C 1
ATOM 4134 O O . ASN A 1 509 ? -15.654 9.833 -13.485 1.00 96.50 509 ASN A O 1
ATOM 4138 N N . ASN A 1 510 ? -15.881 11.872 -12.559 1.00 95.25 510 ASN A N 1
ATOM 4139 C CA . ASN A 1 510 ? -17.038 11.535 -11.721 1.00 95.25 510 ASN A CA 1
ATOM 4140 C C . ASN A 1 510 ? -16.803 10.335 -10.774 1.00 95.25 510 ASN A C 1
ATOM 4142 O O . ASN A 1 510 ? -17.705 9.529 -10.518 1.00 95.25 510 ASN A O 1
ATOM 4146 N N . VAL A 1 511 ? -15.580 10.216 -10.256 1.00 94.00 511 VAL A N 1
ATOM 4147 C CA . VAL A 1 511 ? -15.171 9.197 -9.279 1.00 94.00 511 VAL A CA 1
ATOM 4148 C C . VAL A 1 511 ? -14.797 9.849 -7.954 1.00 94.00 511 VAL A C 1
ATOM 4150 O O . VAL A 1 511 ? -14.512 11.042 -7.886 1.00 94.00 511 VAL A O 1
ATOM 4153 N N . SER A 1 512 ? -14.817 9.073 -6.875 1.00 92.94 512 SER A N 1
ATOM 4154 C CA . SER A 1 512 ? -14.487 9.553 -5.528 1.00 92.94 512 SER A CA 1
ATOM 4155 C C . SER A 1 512 ? -13.061 9.207 -5.085 1.00 92.94 512 SER A C 1
ATOM 4157 O O . SER A 1 512 ? -12.542 9.779 -4.127 1.00 92.94 512 SER A O 1
ATOM 4159 N N . HIS A 1 513 ? -12.402 8.289 -5.792 1.00 93.38 513 HIS A N 1
ATOM 4160 C CA . HIS A 1 513 ? -11.003 7.932 -5.590 1.00 93.38 513 HIS A CA 1
ATOM 4161 C C . HIS A 1 513 ? -10.393 7.365 -6.874 1.00 93.38 513 HIS A C 1
ATOM 4163 O O . HIS A 1 513 ? -11.117 6.991 -7.792 1.00 93.38 513 HIS A O 1
ATOM 4169 N N . SER A 1 514 ? -9.066 7.289 -6.889 1.00 93.00 514 SER A N 1
ATOM 4170 C CA . SER A 1 514 ? -8.272 6.500 -7.830 1.00 93.00 514 SER A CA 1
ATOM 4171 C C . SER A 1 514 ? -7.189 5.787 -7.031 1.00 93.00 514 SER A C 1
ATOM 4173 O O . SER A 1 514 ? -6.545 6.399 -6.177 1.00 93.00 514 SER A O 1
ATOM 4175 N N . GLU A 1 515 ? -6.944 4.517 -7.332 1.00 90.31 515 GLU A N 1
ATOM 4176 C CA . GLU A 1 515 ? -5.932 3.709 -6.652 1.00 90.31 515 GLU A CA 1
ATOM 4177 C C . GLU A 1 515 ? -5.189 2.761 -7.596 1.00 90.31 515 GLU A C 1
ATOM 4179 O O . GLU A 1 515 ? -5.690 2.335 -8.648 1.00 90.31 515 GLU A O 1
ATOM 4184 N N . ARG A 1 516 ? -3.963 2.423 -7.193 1.00 87.94 516 ARG A N 1
ATOM 4185 C CA . ARG A 1 516 ? -3.146 1.386 -7.813 1.00 87.94 516 ARG A CA 1
ATOM 4186 C C . ARG A 1 516 ? -2.397 0.628 -6.726 1.00 87.94 516 ARG A C 1
ATOM 4188 O O . ARG A 1 516 ? -1.410 1.119 -6.186 1.00 87.94 516 ARG A O 1
ATOM 4195 N N . THR A 1 517 ? -2.840 -0.593 -6.463 1.00 83.50 517 THR A N 1
ATOM 4196 C CA . THR A 1 517 ? -2.051 -1.598 -5.747 1.00 83.50 517 THR A CA 1
ATOM 4197 C C . THR A 1 517 ? -0.977 -2.123 -6.694 1.00 83.50 517 THR A C 1
ATOM 4199 O O . THR A 1 517 ? -1.300 -2.668 -7.754 1.00 83.50 517 THR A O 1
ATOM 4202 N N . PHE A 1 518 ? 0.292 -1.932 -6.347 1.00 81.38 518 PHE A N 1
ATOM 4203 C CA . PHE A 1 518 ? 1.413 -2.440 -7.137 1.00 81.38 518 PHE A CA 1
ATOM 4204 C C . PHE A 1 518 ? 1.672 -3.911 -6.847 1.00 81.38 518 PHE A C 1
ATOM 4206 O O . PHE A 1 518 ? 1.960 -4.678 -7.762 1.00 81.38 518 PHE A O 1
ATOM 4213 N N . ASP A 1 519 ? 1.528 -4.292 -5.586 1.00 73.56 519 ASP A N 1
ATOM 4214 C CA . ASP A 1 519 ? 1.699 -5.645 -5.092 1.00 73.56 519 ASP A CA 1
ATOM 4215 C C . ASP A 1 519 ? 0.903 -5.793 -3.788 1.00 73.56 519 ASP A C 1
ATOM 4217 O O . ASP A 1 519 ? 0.701 -4.834 -3.045 1.00 73.56 519 ASP A O 1
ATOM 4221 N N . TRP A 1 520 ? 0.353 -6.975 -3.575 1.00 66.69 520 TRP A N 1
ATOM 4222 C CA . TRP A 1 520 ? -0.396 -7.345 -2.393 1.00 66.69 520 TRP A CA 1
ATOM 4223 C C . TRP A 1 520 ? -0.497 -8.875 -2.319 1.00 66.69 520 TRP A C 1
ATOM 4225 O O . TRP A 1 520 ? -0.422 -9.568 -3.337 1.00 66.69 520 TRP A O 1
ATOM 4235 N N . GLY A 1 521 ? -0.745 -9.398 -1.120 1.00 62.31 521 GLY A N 1
ATOM 4236 C CA . GLY A 1 521 ? -1.088 -10.807 -0.919 1.00 62.31 521 GLY A CA 1
ATOM 4237 C C . GLY A 1 521 ? -0.468 -11.405 0.335 1.00 62.31 521 GLY A C 1
ATOM 4238 O O . GLY A 1 521 ? 0.093 -10.702 1.177 1.00 62.31 521 GLY A O 1
ATOM 4239 N N . PHE A 1 522 ? -0.537 -12.730 0.432 1.00 55.06 522 PHE A N 1
ATOM 4240 C CA . PHE A 1 522 ? 0.052 -13.534 1.508 1.00 55.06 522 PHE A CA 1
ATOM 4241 C C . PHE A 1 522 ? 1.544 -13.798 1.247 1.00 55.06 522 PHE A C 1
ATOM 4243 O O . PHE A 1 522 ? 2.030 -14.891 1.508 1.00 55.06 522 PHE A O 1
ATOM 4250 N N . GLN A 1 523 ? 2.255 -12.759 0.774 1.00 56.28 523 GLN A N 1
ATOM 4251 C CA . GLN A 1 523 ? 3.584 -12.769 0.144 1.00 56.28 523 GLN A CA 1
ATOM 4252 C C . GLN A 1 523 ? 3.546 -13.252 -1.328 1.00 56.28 523 GLN A C 1
ATOM 4254 O O . GLN A 1 523 ? 2.793 -14.157 -1.682 1.00 56.28 523 GLN A O 1
ATOM 4259 N N . ILE A 1 524 ? 4.350 -12.635 -2.207 1.00 56.47 524 ILE A N 1
ATOM 4260 C CA . ILE A 1 524 ? 4.575 -13.117 -3.581 1.00 56.47 524 ILE A CA 1
ATOM 4261 C C . ILE A 1 524 ? 5.752 -14.082 -3.558 1.00 56.47 524 ILE A C 1
ATOM 4263 O O . ILE A 1 524 ? 6.811 -13.735 -3.035 1.00 56.47 524 ILE A O 1
ATOM 4267 N N . GLY A 1 525 ? 5.612 -15.228 -4.225 1.00 57.94 525 GLY A N 1
ATOM 4268 C CA . GLY A 1 525 ? 6.764 -16.016 -4.623 1.00 57.94 525 GLY A CA 1
ATOM 4269 C C . GLY A 1 525 ? 7.071 -15.863 -6.106 1.00 57.94 525 GLY A C 1
ATOM 4270 O O . GLY A 1 525 ? 6.212 -15.982 -6.982 1.00 57.94 525 GLY A O 1
ATOM 4271 N N . PHE A 1 526 ? 8.337 -15.615 -6.403 1.00 62.09 526 PHE A N 1
ATOM 4272 C CA . PHE A 1 526 ? 8.904 -15.881 -7.714 1.00 62.09 526 PHE A CA 1
ATOM 4273 C C . PHE A 1 526 ? 10.266 -16.543 -7.547 1.00 62.09 526 PHE A C 1
ATOM 4275 O O . PHE A 1 526 ? 10.984 -16.309 -6.580 1.00 62.09 526 PHE A O 1
ATOM 4282 N N . ASN A 1 527 ? 10.604 -17.428 -8.473 1.00 65.56 527 ASN A N 1
ATOM 4283 C CA . ASN A 1 527 ? 11.939 -17.974 -8.599 1.00 65.56 527 ASN A CA 1
ATOM 4284 C C . ASN A 1 527 ? 12.770 -17.000 -9.419 1.00 65.56 527 ASN A C 1
ATOM 4286 O O . ASN A 1 527 ? 12.345 -16.586 -10.499 1.00 65.56 527 ASN A O 1
ATOM 4290 N N . ILE A 1 528 ? 13.970 -16.702 -8.932 1.00 65.56 528 ILE A N 1
ATOM 4291 C CA . ILE A 1 528 ? 15.043 -16.207 -9.784 1.00 65.56 528 ILE A CA 1
ATOM 4292 C C . ILE A 1 528 ? 15.816 -17.446 -10.228 1.00 65.56 528 ILE A C 1
ATOM 4294 O O . ILE A 1 528 ? 16.488 -18.091 -9.421 1.00 65.56 528 ILE A O 1
ATOM 4298 N N . GLY A 1 529 ? 15.643 -17.822 -11.495 1.00 61.69 529 GLY A N 1
ATOM 4299 C CA . GLY A 1 529 ? 16.392 -18.903 -12.117 1.00 61.69 529 GLY A CA 1
ATOM 4300 C C . GLY A 1 529 ? 17.891 -18.629 -12.043 1.00 61.69 529 GLY A C 1
ATOM 4301 O O . GLY A 1 529 ? 18.329 -17.494 -11.849 1.00 61.69 529 GLY A O 1
ATOM 4302 N N . SER A 1 530 ? 18.711 -19.662 -12.218 1.00 60.00 530 SER A N 1
ATOM 4303 C CA . SER A 1 530 ? 20.165 -19.477 -12.230 1.00 60.00 530 SER A CA 1
ATOM 4304 C C . SER A 1 530 ? 20.610 -18.490 -13.319 1.00 60.00 530 SER A C 1
ATOM 4306 O O . SER A 1 530 ? 21.539 -17.718 -13.125 1.00 60.00 530 SER A O 1
ATOM 4308 N N . ASP A 1 531 ? 19.878 -18.447 -14.433 1.00 58.22 531 ASP A N 1
ATOM 4309 C CA . ASP A 1 531 ? 20.029 -17.485 -15.525 1.00 58.22 531 ASP A CA 1
ATOM 4310 C C . ASP A 1 531 ? 19.440 -16.090 -15.227 1.00 58.22 531 ASP A C 1
ATOM 4312 O O . ASP A 1 531 ? 19.330 -15.264 -16.129 1.00 58.22 531 ASP A O 1
ATOM 4316 N N . GLY A 1 532 ? 19.068 -15.814 -13.976 1.00 64.19 532 GLY A N 1
ATOM 4317 C CA . GLY A 1 532 ? 18.493 -14.549 -13.532 1.00 64.19 532 GLY A CA 1
ATOM 4318 C C . GLY A 1 532 ? 17.056 -14.300 -13.984 1.00 64.19 532 GLY A C 1
ATOM 4319 O O . GLY A 1 532 ? 16.512 -13.248 -13.643 1.00 64.19 532 GLY A O 1
ATOM 4320 N N . SER A 1 533 ? 16.450 -15.238 -14.722 1.00 68.94 533 SER A N 1
ATOM 4321 C CA . SER A 1 533 ? 15.070 -15.130 -15.191 1.00 68.94 533 SER A CA 1
ATOM 4322 C C . SER A 1 533 ? 14.084 -15.188 -14.030 1.00 68.94 533 SER A C 1
ATOM 4324 O O . SER A 1 533 ? 14.262 -15.956 -13.082 1.00 68.94 533 SER A O 1
ATOM 4326 N N . ILE A 1 534 ? 13.026 -14.383 -14.101 1.00 69.56 534 ILE A N 1
ATOM 4327 C CA . ILE A 1 534 ? 11.965 -14.387 -13.094 1.00 69.56 534 ILE A CA 1
ATOM 4328 C C . ILE A 1 534 ? 10.834 -15.301 -13.563 1.00 69.56 534 ILE A C 1
ATOM 4330 O O . ILE A 1 534 ? 10.307 -15.154 -14.667 1.00 69.56 534 ILE A O 1
ATOM 4334 N N . SER A 1 535 ? 10.424 -16.234 -12.705 1.00 69.69 535 SER A N 1
ATOM 4335 C CA . SER A 1 535 ? 9.244 -17.077 -12.931 1.00 69.69 535 SER A CA 1
ATOM 4336 C C . SER A 1 535 ? 8.380 -17.168 -11.673 1.00 69.69 535 SER A C 1
ATOM 4338 O O . SER A 1 535 ? 8.906 -17.034 -10.574 1.00 69.69 535 SER A O 1
ATOM 4340 N N . PRO A 1 536 ? 7.062 -17.387 -11.780 1.00 67.81 536 PRO A N 1
ATOM 4341 C CA . PRO A 1 536 ? 6.191 -17.509 -10.609 1.00 67.81 536 PRO A CA 1
ATOM 4342 C C . PRO A 1 536 ? 6.640 -18.642 -9.672 1.00 67.81 536 PRO A C 1
ATOM 4344 O O . PRO A 1 536 ? 7.081 -19.696 -10.129 1.00 67.81 536 PRO A O 1
ATOM 4347 N N . ASN A 1 537 ? 6.508 -18.443 -8.361 1.00 64.75 537 ASN A N 1
ATOM 4348 C CA . ASN A 1 537 ? 6.738 -19.464 -7.343 1.00 64.75 537 ASN A CA 1
ATOM 4349 C C . ASN A 1 537 ? 5.603 -19.412 -6.315 1.00 64.75 537 ASN A C 1
ATOM 4351 O O . ASN A 1 537 ? 5.316 -18.371 -5.742 1.00 64.75 537 ASN A O 1
ATOM 4355 N N . THR A 1 538 ? 4.953 -20.539 -6.068 1.00 53.81 538 THR A N 1
ATOM 4356 C CA . THR A 1 538 ? 3.867 -20.648 -5.084 1.00 53.81 538 THR A CA 1
ATOM 4357 C C . THR A 1 538 ? 4.309 -21.334 -3.788 1.00 53.81 538 THR A C 1
ATOM 4359 O O . THR A 1 538 ? 3.520 -21.460 -2.857 1.00 53.81 538 THR A O 1
ATOM 4362 N N . SER A 1 539 ? 5.568 -21.779 -3.693 1.00 56.88 539 SER A N 1
ATOM 4363 C CA . SER A 1 539 ? 6.120 -22.375 -2.474 1.00 56.88 539 SER A CA 1
ATOM 4364 C C . SER A 1 539 ? 6.325 -21.319 -1.388 1.00 56.88 539 SER A C 1
ATOM 4366 O O . SER A 1 539 ? 6.825 -20.230 -1.663 1.00 56.88 539 SER A O 1
ATOM 4368 N N . ALA A 1 540 ? 6.031 -21.680 -0.135 1.00 50.94 540 ALA A N 1
ATOM 4369 C CA . ALA A 1 540 ? 6.243 -20.820 1.033 1.00 50.94 540 ALA A CA 1
ATOM 4370 C C . ALA A 1 540 ? 7.700 -20.324 1.166 1.00 50.94 540 ALA A C 1
ATOM 4372 O O . ALA A 1 540 ? 7.949 -19.255 1.708 1.00 50.94 540 ALA A O 1
ATOM 4373 N N . SER A 1 541 ? 8.669 -21.075 0.633 1.00 50.38 541 SER A N 1
ATOM 4374 C CA . SER A 1 541 ? 10.082 -20.682 0.569 1.00 50.38 541 SER A CA 1
ATOM 4375 C C . SER A 1 541 ? 10.402 -19.636 -0.502 1.00 50.38 541 SER A C 1
ATOM 4377 O O . SER A 1 541 ? 11.451 -19.018 -0.429 1.00 50.38 541 SER A O 1
ATOM 4379 N N . GLY A 1 542 ? 9.553 -19.443 -1.513 1.00 50.00 542 GLY A N 1
ATOM 4380 C CA . GLY A 1 542 ? 9.751 -18.415 -2.542 1.00 50.00 542 GLY A CA 1
ATOM 4381 C C . GLY A 1 542 ? 9.235 -17.038 -2.138 1.00 50.00 542 GLY A C 1
ATOM 4382 O O . GLY A 1 542 ? 9.499 -16.065 -2.836 1.00 50.00 542 GLY A O 1
ATOM 4383 N N . LEU A 1 543 ? 8.487 -16.973 -1.039 1.00 62.16 543 LEU A N 1
ATOM 4384 C CA . LEU A 1 543 ? 7.739 -15.812 -0.598 1.00 62.16 543 LEU A CA 1
ATOM 4385 C C . LEU A 1 543 ? 8.664 -14.730 -0.020 1.00 62.16 543 LEU A C 1
ATOM 4387 O O . LEU A 1 543 ? 9.232 -14.898 1.061 1.00 62.16 543 LEU A O 1
ATOM 4391 N N . ILE A 1 544 ? 8.816 -13.605 -0.727 1.00 71.88 544 ILE A N 1
ATOM 4392 C CA . ILE A 1 544 ? 9.618 -12.458 -0.272 1.00 71.88 544 ILE A CA 1
ATOM 4393 C C . ILE A 1 544 ? 8.822 -11.175 -0.451 1.00 71.88 544 ILE A C 1
ATOM 4395 O O . ILE A 1 544 ? 8.246 -10.926 -1.507 1.00 71.88 544 ILE A O 1
ATOM 4399 N N . ARG A 1 545 ? 8.824 -10.326 0.579 1.00 75.75 545 ARG A N 1
ATOM 4400 C CA . ARG A 1 545 ? 8.246 -8.983 0.490 1.00 75.75 545 ARG A CA 1
ATOM 4401 C C . ARG A 1 545 ? 9.260 -7.984 -0.070 1.00 75.75 545 ARG A C 1
ATOM 4403 O O . ARG A 1 545 ? 10.462 -8.114 0.194 1.00 75.75 545 ARG A O 1
ATOM 4410 N N . PRO A 1 546 ? 8.809 -6.949 -0.782 1.00 80.25 546 PRO A N 1
ATOM 4411 C CA . PRO A 1 546 ? 9.704 -5.886 -1.196 1.00 80.25 546 PRO A CA 1
ATOM 4412 C C . PRO A 1 546 ? 10.153 -5.042 0.009 1.00 80.25 546 PRO A C 1
ATOM 4414 O O . PRO A 1 546 ? 9.516 -4.985 1.067 1.00 80.25 546 PRO A O 1
ATOM 4417 N N . LYS A 1 547 ? 11.302 -4.393 -0.156 1.00 79.81 547 LYS A N 1
ATOM 4418 C CA . LYS A 1 547 ? 11.994 -3.590 0.851 1.00 79.81 547 LYS A CA 1
ATOM 4419 C C . LYS A 1 547 ? 12.356 -2.220 0.284 1.00 79.81 547 LYS A C 1
ATOM 4421 O O . LYS A 1 547 ? 12.542 -2.056 -0.922 1.00 79.81 547 LYS A O 1
ATOM 4426 N N . GLY A 1 548 ? 12.480 -1.256 1.199 1.00 80.00 548 GLY A N 1
ATOM 4427 C CA . GLY A 1 548 ? 12.859 0.129 0.920 1.00 80.00 548 GLY A CA 1
ATOM 4428 C C . GLY A 1 548 ? 11.930 0.784 -0.099 1.00 80.00 548 GLY A C 1
ATOM 4429 O O . GLY A 1 548 ? 12.316 1.077 -1.223 1.00 80.00 548 GLY A O 1
ATOM 4430 N N . TYR A 1 549 ? 10.674 0.970 0.275 1.00 86.12 549 TYR A N 1
ATOM 4431 C CA . TYR A 1 549 ? 9.735 1.623 -0.618 1.00 86.12 549 TYR A CA 1
ATOM 4432 C C . TYR A 1 549 ? 10.052 3.116 -0.738 1.00 86.12 549 TYR A C 1
ATOM 4434 O O . TYR A 1 549 ? 10.190 3.814 0.266 1.00 86.12 549 TYR A O 1
ATOM 4442 N N . LYS A 1 550 ? 10.182 3.597 -1.973 1.00 88.62 550 LYS A N 1
ATOM 4443 C CA . LYS A 1 550 ? 10.371 5.002 -2.326 1.00 88.62 550 LYS A CA 1
ATOM 4444 C C . LYS A 1 550 ? 9.372 5.400 -3.396 1.00 88.62 550 LYS A C 1
ATOM 4446 O O . LYS A 1 550 ? 9.060 4.622 -4.293 1.00 88.62 550 LYS A O 1
ATOM 4451 N N . VAL A 1 551 ? 8.835 6.610 -3.297 1.00 90.06 551 VAL A N 1
ATOM 4452 C CA . VAL A 1 551 ? 7.755 7.057 -4.173 1.00 90.06 551 VAL A CA 1
ATOM 4453 C C . VAL A 1 551 ? 7.836 8.551 -4.447 1.00 90.06 551 VAL A C 1
ATOM 4455 O O . VAL A 1 551 ? 8.128 9.362 -3.570 1.00 90.06 551 VAL A O 1
ATOM 4458 N N . LYS A 1 552 ? 7.556 8.899 -5.700 1.00 91.88 552 LYS A N 1
ATOM 4459 C CA . LYS A 1 552 ? 7.391 10.257 -6.197 1.00 91.88 552 LYS A CA 1
ATOM 4460 C C . LYS A 1 552 ? 6.100 10.304 -7.002 1.00 91.88 552 LYS A C 1
ATOM 4462 O O . LYS A 1 552 ? 5.999 9.706 -8.079 1.00 91.88 552 LYS A O 1
ATOM 4467 N N . MET A 1 553 ? 5.095 10.966 -6.442 1.00 93.44 553 MET A N 1
ATOM 4468 C CA . MET A 1 553 ? 3.732 10.946 -6.963 1.00 93.44 553 MET A CA 1
ATOM 4469 C C . MET A 1 553 ? 2.963 12.237 -6.674 1.00 93.44 553 MET A C 1
ATOM 4471 O O . MET A 1 553 ? 3.343 13.041 -5.822 1.00 93.44 553 MET A O 1
ATOM 4475 N N . TYR A 1 554 ? 1.830 12.392 -7.351 1.00 94.19 554 TYR A N 1
ATOM 4476 C CA . TYR A 1 554 ? 0.801 13.370 -7.037 1.00 94.19 554 TYR A CA 1
ATOM 4477 C C . TYR A 1 554 ? -0.583 12.722 -7.056 1.00 94.19 554 TYR A C 1
ATOM 4479 O O . TYR A 1 554 ? -0.862 11.816 -7.845 1.00 94.19 554 TYR A O 1
ATOM 4487 N N . GLY A 1 555 ? -1.455 13.229 -6.195 1.00 95.62 555 GLY A N 1
ATOM 4488 C CA . GLY A 1 555 ? -2.876 12.920 -6.185 1.00 95.62 555 GLY A CA 1
ATOM 4489 C C . GLY A 1 555 ? -3.649 14.224 -6.162 1.00 95.62 555 GLY A C 1
ATOM 4490 O O . GLY A 1 555 ? -3.453 15.039 -5.258 1.00 95.62 555 GLY A O 1
ATOM 4491 N N . ILE A 1 556 ? -4.489 14.440 -7.172 1.00 96.25 556 ILE A N 1
ATOM 4492 C CA . ILE A 1 556 ? -5.287 15.659 -7.299 1.00 96.25 556 ILE A CA 1
ATOM 4493 C C . ILE A 1 556 ? -6.732 15.329 -7.661 1.00 96.25 556 ILE A C 1
ATOM 4495 O O . ILE A 1 556 ? -7.006 14.363 -8.375 1.00 96.25 556 ILE A O 1
ATOM 4499 N N . ALA A 1 557 ? -7.656 16.151 -7.182 1.00 97.31 557 ALA A N 1
ATOM 4500 C CA . ALA A 1 557 ? -9.064 16.091 -7.528 1.00 97.31 557 ALA A CA 1
ATOM 4501 C C . ALA A 1 557 ? -9.562 17.480 -7.926 1.00 97.31 557 ALA A C 1
ATOM 4503 O O . ALA A 1 557 ? -9.170 18.488 -7.335 1.00 97.31 557 ALA A O 1
ATOM 4504 N N . LYS A 1 558 ? -10.438 17.525 -8.926 1.00 96.69 558 LYS A N 1
ATOM 4505 C CA . LYS A 1 558 ? -11.155 18.719 -9.343 1.00 96.69 558 LYS A CA 1
ATOM 4506 C C . LYS A 1 558 ? -12.563 18.679 -8.775 1.00 96.69 558 LYS A C 1
ATOM 4508 O O . LYS A 1 558 ? -13.289 17.711 -8.999 1.00 96.69 558 LYS A O 1
ATOM 4513 N N . LYS A 1 559 ? -12.959 19.725 -8.060 1.00 95.38 559 LYS A N 1
ATOM 4514 C CA . LYS A 1 559 ? -14.317 19.873 -7.534 1.00 95.38 559 LYS A CA 1
ATOM 4515 C C . LYS A 1 559 ? -14.763 21.314 -7.712 1.00 95.38 559 LYS A C 1
ATOM 4517 O O . LYS A 1 559 ? -14.025 22.236 -7.377 1.00 95.38 559 LYS A O 1
ATOM 4522 N N . ASN A 1 560 ? -15.962 21.510 -8.256 1.00 91.06 560 ASN A N 1
ATOM 4523 C CA . ASN A 1 560 ? -16.544 22.833 -8.496 1.00 91.06 560 ASN A CA 1
ATOM 4524 C C . ASN A 1 560 ? -15.612 23.747 -9.319 1.00 91.06 560 ASN A C 1
ATOM 4526 O O . ASN A 1 560 ? -15.527 24.950 -9.086 1.00 91.06 560 ASN A O 1
ATOM 4530 N N . GLY A 1 561 ? -14.883 23.165 -10.275 1.00 88.62 561 GLY A N 1
ATOM 4531 C CA . GLY A 1 561 ? -13.979 23.901 -11.161 1.00 88.62 561 GLY A CA 1
ATOM 4532 C C . GLY A 1 561 ? -12.564 24.163 -10.625 1.00 88.62 561 GLY A C 1
ATOM 4533 O O . GLY A 1 561 ? -11.711 24.546 -11.426 1.00 88.62 561 GLY A O 1
ATOM 4534 N N . ALA A 1 562 ? -12.277 23.904 -9.345 1.00 93.69 562 ALA A N 1
ATOM 4535 C CA . ALA A 1 562 ? -10.961 24.114 -8.733 1.00 93.69 562 ALA A CA 1
ATOM 4536 C C . ALA A 1 562 ? -10.206 22.794 -8.499 1.00 93.69 562 ALA A C 1
ATOM 4538 O O . ALA A 1 562 ? -10.819 21.763 -8.220 1.00 93.69 562 ALA A O 1
ATOM 4539 N N . TRP A 1 563 ? -8.876 22.832 -8.632 1.00 95.56 563 TRP A N 1
ATOM 4540 C CA . TRP A 1 563 ? -7.990 21.698 -8.359 1.00 95.56 563 TRP A CA 1
ATOM 4541 C C . TRP A 1 563 ? -7.469 21.733 -6.922 1.00 95.56 563 TRP A C 1
ATOM 4543 O O . TRP A 1 563 ? -7.003 22.769 -6.451 1.00 95.56 563 TRP A O 1
ATOM 4553 N N . HIS A 1 564 ? -7.483 20.571 -6.280 1.00 95.06 564 HIS A N 1
ATOM 4554 C CA . HIS A 1 564 ? -7.037 20.338 -4.910 1.00 95.06 564 HIS A CA 1
ATOM 4555 C C . HIS A 1 564 ? -6.185 19.073 -4.859 1.00 95.06 564 HIS A C 1
ATOM 4557 O O . HIS A 1 564 ? -6.387 18.161 -5.662 1.00 95.06 564 HIS A O 1
ATOM 4563 N N . GLY A 1 565 ? -5.238 18.991 -3.932 1.00 93.62 565 GLY A N 1
ATOM 4564 C CA . GLY A 1 565 ? -4.390 17.817 -3.770 1.00 93.62 565 GLY A CA 1
ATOM 4565 C C . GLY A 1 565 ? -2.963 18.128 -3.355 1.00 93.62 565 GLY A C 1
ATOM 4566 O O . GLY A 1 565 ? -2.652 19.179 -2.804 1.00 93.62 565 GLY A O 1
ATOM 4567 N N . SER A 1 566 ? -2.080 17.159 -3.574 1.00 91.44 566 SER A N 1
ATOM 4568 C CA . SER A 1 566 ? -0.743 17.166 -2.974 1.00 91.44 566 SER A CA 1
ATOM 4569 C C . SER A 1 566 ? 0.252 16.283 -3.725 1.00 91.44 566 SER A C 1
ATOM 4571 O O . SER A 1 566 ? -0.126 15.444 -4.549 1.00 91.44 566 SER A O 1
ATOM 4573 N N . LYS A 1 567 ? 1.542 16.486 -3.421 1.00 91.06 567 LYS A N 1
ATOM 4574 C CA . LYS A 1 567 ? 2.660 15.649 -3.871 1.00 91.06 567 LYS A CA 1
ATOM 4575 C C . LYS A 1 567 ? 3.316 14.928 -2.704 1.00 91.06 567 LYS A C 1
ATOM 4577 O O . LYS A 1 567 ? 3.537 15.539 -1.660 1.00 91.06 567 LYS A O 1
ATOM 4582 N N . ILE A 1 568 ? 3.699 13.679 -2.950 1.00 88.56 568 ILE A N 1
ATOM 4583 C CA . ILE A 1 568 ? 4.544 12.867 -2.070 1.00 88.56 568 ILE A CA 1
ATOM 4584 C C . ILE A 1 568 ? 5.874 12.633 -2.789 1.00 88.56 568 ILE A C 1
ATOM 4586 O O . ILE A 1 568 ? 5.885 12.286 -3.972 1.00 88.56 568 ILE A O 1
ATOM 4590 N N . ASP A 1 569 ? 6.981 12.834 -2.079 1.00 87.69 569 ASP A N 1
ATOM 4591 C CA . ASP A 1 569 ? 8.341 12.600 -2.569 1.00 87.69 569 ASP A CA 1
ATOM 4592 C C . ASP A 1 569 ? 9.217 12.099 -1.419 1.00 87.69 569 ASP A C 1
ATOM 4594 O O . ASP A 1 569 ? 9.722 12.894 -0.629 1.00 87.69 569 ASP A O 1
ATOM 4598 N N . THR A 1 570 ? 9.367 10.779 -1.309 1.00 84.06 570 THR A N 1
ATOM 4599 C CA . THR A 1 570 ? 10.076 10.130 -0.191 1.00 84.06 570 THR A CA 1
ATOM 4600 C C . THR A 1 570 ? 11.558 9.884 -0.477 1.00 84.06 570 THR A C 1
ATOM 4602 O O . THR A 1 570 ? 12.251 9.236 0.311 1.00 84.06 570 THR A O 1
ATOM 4605 N N . PHE A 1 571 ? 12.061 10.387 -1.608 1.00 78.19 571 PHE A N 1
ATOM 4606 C CA . PHE A 1 571 ? 13.480 10.340 -1.974 1.00 78.19 571 PHE A CA 1
ATOM 4607 C C . PHE A 1 571 ? 14.320 11.405 -1.248 1.00 78.19 571 PHE A C 1
ATOM 4609 O O . PHE A 1 571 ? 15.544 11.367 -1.342 1.00 78.19 571 PHE A O 1
ATOM 4616 N N . LYS A 1 572 ? 13.671 12.360 -0.574 1.00 63.41 572 LYS A N 1
ATOM 4617 C CA . LYS A 1 572 ? 14.306 13.507 0.085 1.00 63.41 572 LYS A CA 1
ATOM 4618 C C . LYS A 1 572 ? 14.736 13.238 1.516 1.00 63.41 572 LYS A C 1
ATOM 4620 O O . LYS A 1 572 ? 14.091 12.392 2.175 1.00 63.41 572 LYS A O 1
#

Radius of gyration: 27.13 Å; chains: 1; bounding box: 99×68×92 Å

Organism: Elizabethkingia miricola (NCBI:txid172045)